Protein AF-A0AAD9E134-F1 (afdb_monomer_lite)

Foldseek 3Di:
DQQQPVVVCVVVVHGDPPDDPDDFDWDAQPFDCQAEVAADDPQLLVLLLPLLQCWDDLQDQQTASHSVNSQQFQADSVGRGGHPRYGYHLQNRLRRGDTQSVGPRRNVVDPVSVVSVVVSLVSLLSSCVVNVDDLVSAAQDSHPPQQHQQHWDPPDPPTDGNSVPSDHVVVVPDDDPVPDDPVVVVVVVVVVVVVVVLVVLLVQLLVQLPDPDPVSVLVSLQSLLVQLPDPPCRVLVVNLVSVCLLSLLVQLPPLVCVSSVLSSLSSLLSQLLDAPVSLVSNVVSPNLLSLLVQCPPPDLSSVLSSLSSLLSQLQNDPVSLQVSVVSVSLVSLVVQPDPPRDPVSLLSSLSSLLSNQDDVVPGRDPVSCLSCQVVLLVQCPDPDLSSVQSSLSSLLSQLQDAQVSLVVNVVVVCLLSLLVCLPDPVSVPRNNLSSLSNLLSQLLYDLVSVVSNVVSPNLLRLLVQCVDPDLSSVLSSLSSLLSQLLHAQVSLVSCVVSPVLLSLLVCLQPHDPSNVLSSLSNLLSNLVRHALVSLLVSVVSVVLLSLLVCCPDPPLVSNLSSLSSLVSNLVSCVVVVNLVVVVVVCVVSVSLVSLVVQCPPPDPVSNVSSVVVCVVRPDPVPPPPPPPDPDDPDDDDDDDDDDDDDSPD

pLDDT: mean 90.04, std 14.53, range [25.11, 98.81]

Radius of gyration: 37.26 Å; chains: 1; bounding box: 91×89×98 Å

Organism: NCBI:txid2609070

Structure (mmCIF, N/CA/C/O backbone):
data_AF-A0AAD9E134-F1
#
_entry.id   AF-A0AAD9E134-F1
#
loop_
_atom_site.group_PDB
_atom_site.id
_atom_site.type_symbol
_atom_site.label_atom_id
_atom_site.label_alt_id
_atom_site.label_comp_id
_atom_site.label_asym_id
_atom_site.label_entity_id
_atom_site.label_seq_id
_atom_site.pdbx_PDB_ins_code
_atom_site.Cartn_x
_atom_site.Cartn_y
_atom_site.Cartn_z
_atom_site.occupancy
_atom_site.B_iso_or_equiv
_atom_site.auth_seq_id
_atom_site.auth_comp_id
_atom_site.auth_asym_id
_atom_site.auth_atom_id
_atom_site.pdbx_PDB_model_num
ATOM 1 N N . VAL A 1 1 ? 4.587 44.823 -0.727 1.00 73.44 1 VAL A N 1
ATOM 2 C CA . VAL A 1 1 ? 4.222 45.444 0.569 1.00 73.44 1 VAL A CA 1
ATOM 3 C C . VAL A 1 1 ? 5.515 45.706 1.316 1.00 73.44 1 VAL A C 1
ATOM 5 O O . VAL A 1 1 ? 6.334 44.801 1.340 1.00 73.44 1 VAL A O 1
ATOM 8 N N . ILE A 1 2 ? 5.744 46.918 1.829 1.00 76.75 2 ILE A N 1
ATOM 9 C CA . ILE A 1 2 ? 7.037 47.284 2.447 1.00 76.75 2 ILE A CA 1
ATOM 10 C C . ILE A 1 2 ? 6.904 47.475 3.963 1.00 76.75 2 ILE A C 1
ATOM 12 O O . ILE A 1 2 ? 7.862 47.199 4.679 1.00 76.75 2 ILE A O 1
ATOM 16 N N . CYS A 1 3 ? 5.731 47.885 4.465 1.00 78.50 3 CYS A N 1
ATOM 17 C CA . CYS A 1 3 ? 5.504 48.158 5.890 1.00 78.50 3 CYS A CA 1
ATOM 18 C C . CYS A 1 3 ? 6.496 49.187 6.476 1.00 78.50 3 CYS A C 1
ATOM 20 O O . CYS A 1 3 ? 6.879 49.121 7.640 1.00 78.50 3 CYS A O 1
ATOM 22 N N . SER A 1 4 ? 6.916 50.156 5.659 1.00 74.00 4 SER A N 1
ATOM 23 C CA . SER A 1 4 ? 7.987 51.126 5.933 1.00 74.00 4 SER A CA 1
ATOM 24 C C . SER A 1 4 ? 7.569 52.307 6.815 1.00 74.00 4 SER A C 1
ATOM 26 O O . SER A 1 4 ? 8.417 53.071 7.275 1.00 74.00 4 SER A O 1
ATOM 28 N N . ARG A 1 5 ? 6.267 52.475 7.077 1.00 77.31 5 ARG A N 1
ATOM 29 C CA . ARG A 1 5 ? 5.702 53.619 7.815 1.00 77.31 5 ARG A CA 1
ATOM 30 C C . ARG A 1 5 ? 5.477 53.331 9.299 1.00 77.31 5 ARG A C 1
ATOM 32 O O . ARG A 1 5 ? 4.443 53.688 9.857 1.00 77.31 5 ARG A O 1
ATOM 39 N N . ALA A 1 6 ? 6.454 52.707 9.958 1.00 74.38 6 ALA A N 1
ATOM 40 C CA . ALA A 1 6 ? 6.346 52.302 11.363 1.00 74.38 6 ALA A CA 1
ATOM 41 C C . ALA A 1 6 ? 5.857 53.416 12.322 1.00 74.38 6 ALA A C 1
ATOM 43 O O . ALA A 1 6 ? 4.967 53.132 13.123 1.00 74.38 6 ALA A O 1
ATOM 44 N N . PRO A 1 7 ? 6.314 54.687 12.227 1.00 79.94 7 PRO A N 1
ATOM 45 C CA . PRO A 1 7 ? 5.791 55.758 13.081 1.00 79.94 7 PRO A CA 1
ATOM 46 C C . PRO A 1 7 ? 4.290 56.023 12.891 1.00 79.94 7 PRO A C 1
ATOM 48 O O . PRO A 1 7 ? 3.595 56.334 13.855 1.00 79.94 7 PRO A O 1
ATOM 51 N N . GLU A 1 8 ? 3.779 55.879 11.664 1.00 82.19 8 GLU A N 1
ATOM 52 C CA . GLU A 1 8 ? 2.359 56.064 11.343 1.00 82.19 8 GLU A CA 1
ATOM 53 C C . GLU A 1 8 ? 1.514 54.919 11.922 1.00 82.19 8 GLU A C 1
ATOM 55 O O . GLU A 1 8 ? 0.475 55.160 12.537 1.00 82.19 8 GLU A O 1
ATOM 60 N N . TYR A 1 9 ? 1.989 53.678 11.780 1.00 82.81 9 TYR A N 1
ATOM 61 C CA . TYR A 1 9 ? 1.345 52.485 12.336 1.00 82.81 9 TYR A CA 1
ATOM 62 C C . TYR A 1 9 ? 1.275 52.526 13.860 1.00 82.81 9 TYR A C 1
ATOM 64 O O . TYR A 1 9 ? 0.194 52.360 14.430 1.00 82.81 9 TYR A O 1
ATOM 72 N N . SER A 1 10 ? 2.392 52.854 14.513 1.00 80.69 10 SER A N 1
ATOM 73 C CA . SER A 1 10 ? 2.452 52.999 15.967 1.00 80.69 10 SER A CA 1
ATOM 74 C C . SER A 1 10 ? 1.553 54.126 16.473 1.00 80.69 10 SER A C 1
ATOM 76 O O . SER A 1 10 ? 0.843 53.934 17.456 1.00 80.69 10 SER A O 1
ATOM 78 N N . MET A 1 11 ? 1.515 55.277 15.789 1.00 86.81 11 MET A N 1
ATOM 79 C CA . MET A 1 11 ? 0.627 56.390 16.155 1.00 86.81 11 MET A CA 1
ATOM 80 C C . MET A 1 11 ? -0.854 56.003 16.067 1.00 86.81 11 MET A C 1
ATOM 82 O O . MET A 1 11 ? -1.671 56.476 16.853 1.00 86.81 11 MET A O 1
ATOM 86 N N . ARG A 1 12 ? -1.203 55.137 15.114 1.00 85.25 12 ARG A N 1
ATOM 87 C CA . ARG A 1 12 ? -2.574 54.667 14.882 1.00 85.25 12 ARG A CA 1
ATOM 88 C C . ARG A 1 12 ? -2.945 53.431 15.704 1.00 85.25 12 ARG A C 1
ATOM 90 O O . ARG A 1 12 ? -4.113 53.056 15.696 1.00 85.25 12 ARG A O 1
ATOM 97 N N . GLY A 1 13 ? -1.988 52.792 16.380 1.00 85.12 13 GLY A N 1
ATOM 98 C CA . GLY A 1 13 ? -2.208 51.542 17.112 1.00 85.12 13 GLY A CA 1
ATOM 99 C C . GLY A 1 13 ? -2.637 50.375 16.214 1.00 85.12 13 GLY A C 1
ATOM 100 O O . GLY A 1 13 ? -3.364 49.495 16.665 1.00 85.12 13 GLY A O 1
ATOM 101 N N . VAL A 1 14 ? -2.235 50.381 14.939 1.00 83.38 14 VAL A N 1
ATOM 102 C CA . VAL A 1 14 ? -2.585 49.335 13.963 1.00 83.38 14 VAL A CA 1
ATOM 103 C C . VAL A 1 14 ? -1.332 48.647 13.442 1.00 83.38 14 VAL A C 1
ATOM 105 O O . VAL A 1 14 ? -0.280 49.270 13.321 1.00 83.38 14 VAL A O 1
ATOM 108 N N . LEU A 1 15 ? -1.449 47.363 13.105 1.00 81.00 15 LEU A N 1
ATOM 109 C CA . LEU A 1 15 ? -0.411 46.650 12.363 1.00 81.00 15 LEU A CA 1
ATOM 110 C C . LEU A 1 15 ? -0.448 47.052 10.883 1.00 81.00 15 LEU A C 1
ATOM 112 O O . LEU A 1 15 ? -1.476 47.511 10.381 1.00 81.00 15 LEU A O 1
ATOM 116 N N . CYS A 1 16 ? 0.671 46.854 10.184 1.00 80.62 16 CYS A N 1
ATOM 117 C CA . CYS A 1 16 ? 0.715 46.983 8.730 1.00 80.62 16 CYS A CA 1
ATOM 118 C C . CYS A 1 16 ? -0.346 46.064 8.105 1.00 80.62 16 CYS A C 1
ATOM 120 O O . CYS A 1 16 ? -0.342 44.856 8.337 1.00 80.62 16 CYS A O 1
ATOM 122 N N . ASP A 1 17 ? -1.256 46.632 7.319 1.00 80.62 17 ASP A N 1
ATOM 123 C CA . ASP A 1 17 ? -2.444 45.946 6.796 1.00 80.62 17 ASP A CA 1
ATOM 124 C C . ASP A 1 17 ? -2.200 45.228 5.458 1.00 80.62 17 ASP A C 1
ATOM 126 O O . ASP A 1 17 ? -3.142 44.811 4.784 1.00 80.62 17 ASP A O 1
ATOM 130 N N . GLY A 1 18 ? -0.934 45.092 5.053 1.00 78.62 18 GLY A N 1
ATOM 131 C CA . GLY A 1 18 ? -0.566 44.417 3.814 1.00 78.62 18 GLY A CA 1
ATOM 132 C C . GLY A 1 18 ? -0.841 45.230 2.547 1.00 78.62 18 GLY A C 1
ATOM 133 O O . GLY A 1 18 ? -0.747 44.679 1.451 1.00 78.62 18 GLY A O 1
ATOM 134 N N . ARG A 1 19 ? -1.194 46.520 2.647 1.00 81.38 19 ARG A N 1
ATOM 135 C CA . ARG A 1 19 ? -1.441 47.357 1.463 1.00 81.38 19 ARG A CA 1
ATOM 136 C C . ARG A 1 19 ? -0.146 47.780 0.770 1.00 81.38 19 ARG A C 1
ATOM 138 O O . ARG A 1 19 ? 0.936 47.832 1.355 1.00 81.38 19 ARG A O 1
ATOM 145 N N . GLU A 1 20 ? -0.249 48.060 -0.525 1.00 81.38 20 GLU A N 1
ATOM 146 C CA . GLU A 1 20 ? 0.878 48.530 -1.326 1.00 81.38 20 GLU A CA 1
ATOM 147 C C . GLU A 1 20 ? 1.313 49.939 -0.883 1.00 81.38 20 GLU A C 1
ATOM 149 O O . GLU A 1 20 ? 0.517 50.874 -0.869 1.00 81.38 20 GLU A O 1
ATOM 154 N N . GLU A 1 21 ? 2.590 50.091 -0.520 1.00 83.81 21 GLU A N 1
ATOM 155 C CA . GLU A 1 21 ? 3.182 51.358 -0.054 1.00 83.81 21 GLU A CA 1
ATOM 156 C C . GLU A 1 21 ? 4.078 52.039 -1.102 1.00 83.81 21 GLU A C 1
ATOM 158 O O . GLU A 1 21 ? 4.693 53.068 -0.817 1.00 83.81 21 GLU A O 1
ATOM 163 N N . GLY A 1 22 ? 4.151 51.475 -2.309 1.00 84.06 22 GLY A N 1
ATOM 164 C CA . GLY A 1 22 ? 5.059 51.900 -3.371 1.00 84.06 22 GLY A CA 1
ATOM 165 C C . GLY A 1 22 ? 6.264 50.967 -3.553 1.00 84.06 22 GLY A C 1
ATOM 166 O O . GLY A 1 22 ? 6.302 49.876 -2.974 1.00 84.06 22 GLY A O 1
ATOM 167 N N . PRO A 1 23 ? 7.233 51.365 -4.401 1.00 86.81 23 PRO A N 1
ATOM 168 C CA . PRO A 1 23 ? 8.390 50.545 -4.747 1.00 86.81 23 PRO A CA 1
ATOM 169 C C . PRO A 1 23 ? 9.449 50.532 -3.638 1.00 86.81 23 PRO A C 1
ATOM 171 O O . PRO A 1 23 ? 9.528 51.447 -2.818 1.00 86.81 23 PRO A O 1
ATOM 174 N N . LEU A 1 24 ? 10.314 49.513 -3.656 1.00 87.75 24 LEU A N 1
ATOM 175 C CA . LEU A 1 24 ? 11.510 49.472 -2.812 1.00 87.75 24 LEU A CA 1
ATOM 176 C C . LEU A 1 24 ? 12.417 50.665 -3.129 1.00 87.75 24 LEU A C 1
ATOM 178 O O . LEU A 1 24 ? 12.706 50.949 -4.294 1.00 87.75 24 LEU A O 1
ATOM 182 N N . LEU A 1 25 ? 12.892 51.342 -2.088 1.00 88.94 25 LEU A N 1
ATOM 183 C CA . LEU A 1 25 ? 13.775 52.495 -2.215 1.00 88.94 25 LEU A CA 1
ATOM 184 C C . LEU A 1 25 ? 15.192 52.091 -1.827 1.00 88.94 25 LEU A C 1
ATOM 186 O O . LEU A 1 25 ? 15.410 51.566 -0.740 1.00 88.94 25 LEU A O 1
ATOM 190 N N . ARG A 1 26 ? 16.165 52.370 -2.694 1.00 90.25 26 ARG A N 1
ATOM 191 C CA . ARG A 1 26 ? 17.591 52.142 -2.429 1.00 90.25 26 ARG A CA 1
ATOM 192 C C . ARG A 1 26 ? 18.389 53.333 -2.926 1.00 90.25 26 ARG A C 1
ATOM 194 O O . ARG A 1 26 ? 18.083 53.895 -3.977 1.00 90.25 26 ARG A O 1
ATOM 201 N N . ASN A 1 27 ? 19.431 53.700 -2.197 1.00 92.38 27 ASN A N 1
ATOM 202 C CA . ASN A 1 27 ? 20.372 54.730 -2.627 1.00 92.38 27 ASN A CA 1
ATOM 203 C C . ASN A 1 27 ? 21.777 54.407 -2.095 1.00 92.38 27 ASN A C 1
ATOM 205 O O . ASN A 1 27 ? 22.290 55.126 -1.225 1.00 92.38 27 ASN A O 1
ATOM 209 N N . PRO A 1 28 ? 22.375 53.296 -2.573 1.00 92.94 28 PRO A N 1
ATOM 210 C CA . PRO A 1 28 ? 23.577 52.743 -1.973 1.00 92.94 28 PRO A CA 1
ATOM 211 C C . PRO A 1 28 ? 24.734 53.742 -1.997 1.00 92.94 28 PRO A C 1
ATOM 213 O O . PRO A 1 28 ? 24.970 54.422 -2.996 1.00 92.94 28 PRO A O 1
ATOM 216 N N . GLY A 1 29 ? 25.454 53.855 -0.884 1.00 90.62 29 GLY A N 1
ATOM 217 C CA . GLY A 1 29 ? 26.602 54.759 -0.759 1.00 90.62 29 GLY A CA 1
ATOM 218 C C . GLY A 1 29 ? 26.267 56.225 -0.454 1.00 90.62 29 GLY A C 1
ATOM 219 O O . GLY A 1 29 ? 27.183 56.982 -0.133 1.00 90.62 29 GLY A O 1
ATOM 220 N N . LYS A 1 30 ? 24.986 56.627 -0.468 1.00 93.06 30 LYS A N 1
ATOM 221 C CA . LYS A 1 30 ? 24.516 57.951 -0.000 1.00 93.06 30 LYS A CA 1
ATOM 222 C C . LYS A 1 30 ? 23.890 57.889 1.397 1.00 93.06 30 LYS A C 1
ATOM 224 O O . LYS A 1 30 ? 22.824 58.450 1.637 1.00 93.06 30 LYS A O 1
ATOM 229 N N . HIS A 1 31 ? 24.520 57.145 2.288 1.00 92.69 31 HIS A N 1
ATOM 230 C CA . HIS A 1 31 ? 24.103 56.980 3.675 1.00 92.69 31 HIS A CA 1
ATOM 231 C C . HIS A 1 31 ? 24.698 58.071 4.575 1.00 92.69 31 HIS A C 1
ATOM 233 O O . HIS A 1 31 ? 25.618 58.786 4.166 1.00 92.69 31 HIS A O 1
ATOM 239 N N . ASP A 1 32 ? 24.191 58.192 5.803 1.00 90.19 32 ASP A N 1
ATOM 240 C CA . ASP A 1 32 ? 24.795 59.067 6.807 1.00 90.19 32 ASP A CA 1
ATOM 241 C C . ASP A 1 32 ? 26.142 58.489 7.260 1.00 90.19 32 ASP A C 1
ATOM 243 O O . ASP A 1 32 ? 26.214 57.467 7.946 1.00 90.19 32 ASP A O 1
ATOM 247 N N . ARG A 1 33 ? 27.221 59.169 6.866 1.00 89.75 33 ARG A N 1
ATOM 248 C CA . ARG A 1 33 ? 28.595 58.764 7.181 1.00 89.75 33 ARG A CA 1
ATOM 249 C C . ARG A 1 33 ? 28.964 58.929 8.653 1.00 89.75 33 ARG A C 1
ATOM 251 O O . ARG A 1 33 ? 29.987 58.398 9.079 1.00 89.75 33 ARG A O 1
ATOM 258 N N . ASN A 1 34 ? 28.154 59.656 9.423 1.00 88.88 34 ASN A N 1
ATOM 259 C CA . ASN A 1 34 ? 28.314 59.724 10.872 1.00 88.88 34 ASN A CA 1
ATOM 260 C C . ASN A 1 34 ? 27.827 58.435 11.540 1.00 88.88 34 ASN A C 1
ATOM 262 O O . ASN A 1 34 ? 28.415 58.022 12.536 1.00 88.88 34 ASN A O 1
ATOM 266 N N . LEU A 1 35 ? 26.804 57.792 10.962 1.00 88.12 35 LEU A N 1
ATOM 267 C CA . LEU A 1 35 ? 26.252 56.527 11.441 1.00 88.12 35 LEU A CA 1
ATOM 268 C C . LEU A 1 35 ? 27.072 55.326 10.965 1.00 88.12 35 LEU A C 1
ATOM 270 O O . LEU A 1 35 ? 27.356 54.455 11.773 1.00 88.12 35 LEU A O 1
ATOM 274 N N . ALA A 1 36 ? 27.495 55.275 9.700 1.00 91.44 36 ALA A N 1
ATOM 275 C CA . ALA A 1 36 ? 28.358 54.205 9.188 1.00 91.44 36 ALA A CA 1
ATOM 276 C C . ALA A 1 36 ? 29.441 54.771 8.266 1.00 91.44 36 ALA A C 1
ATOM 278 O O . ALA A 1 36 ? 29.144 55.505 7.331 1.00 91.44 36 ALA A O 1
ATOM 279 N N . VAL A 1 37 ? 30.708 54.420 8.502 1.00 87.50 37 VAL A N 1
ATOM 280 C CA . VAL A 1 37 ? 31.839 54.969 7.726 1.00 87.50 37 VAL A CA 1
ATOM 281 C C . VAL A 1 37 ? 31.872 54.415 6.293 1.00 87.50 37 VAL A C 1
ATOM 283 O O . VAL A 1 37 ? 32.268 55.118 5.361 1.00 87.50 37 VAL A O 1
ATOM 286 N N . GLY A 1 38 ? 31.458 53.159 6.109 1.00 88.50 38 GLY A N 1
ATOM 287 C CA . GLY A 1 38 ? 31.450 52.459 4.827 1.00 88.50 38 GLY A CA 1
ATOM 288 C C . GLY A 1 38 ? 31.115 50.975 4.986 1.00 88.50 38 GLY A C 1
ATOM 289 O O . GLY A 1 38 ? 30.739 50.533 6.069 1.00 88.50 38 GLY A O 1
ATOM 290 N N . LEU A 1 39 ? 31.252 50.209 3.899 1.00 93.75 39 LEU A N 1
ATOM 291 C CA . LEU A 1 39 ? 31.044 48.758 3.921 1.00 93.75 39 LEU A CA 1
ATOM 292 C C . LEU A 1 39 ? 32.169 48.032 4.687 1.00 93.75 39 LEU A C 1
ATOM 294 O O . LEU A 1 39 ? 33.312 48.500 4.663 1.00 93.75 39 LEU A O 1
ATOM 298 N N . PRO A 1 40 ? 31.880 46.877 5.314 1.00 93.94 40 PRO A N 1
ATOM 299 C CA . PRO A 1 40 ? 32.891 46.065 5.988 1.00 93.94 40 PRO A CA 1
ATOM 300 C C . PRO A 1 40 ? 33.972 45.559 5.028 1.00 93.94 40 PRO A C 1
ATOM 302 O O . PRO A 1 40 ? 33.695 45.209 3.881 1.00 93.94 40 PRO A O 1
ATOM 305 N N . THR A 1 41 ? 35.210 45.481 5.514 1.00 95.19 41 THR A N 1
ATOM 306 C CA . THR A 1 41 ? 36.336 44.892 4.774 1.00 95.19 41 THR A CA 1
ATOM 307 C C . THR A 1 41 ? 36.603 43.452 5.212 1.00 95.19 41 THR A C 1
ATOM 309 O O . THR A 1 41 ? 36.196 43.040 6.298 1.00 95.19 41 THR A O 1
ATOM 312 N N . ALA A 1 42 ? 37.367 42.696 4.416 1.00 92.62 42 ALA A N 1
ATOM 313 C CA . ALA A 1 42 ? 37.829 41.362 4.811 1.00 92.62 42 ALA A CA 1
ATOM 314 C C . ALA A 1 42 ? 38.605 41.381 6.144 1.00 92.62 42 ALA A C 1
ATOM 316 O O . ALA A 1 42 ? 38.453 40.474 6.953 1.00 92.62 42 ALA A O 1
ATOM 317 N N . ALA A 1 43 ? 39.370 42.446 6.414 1.00 95.06 43 ALA A N 1
ATOM 318 C CA . ALA A 1 43 ? 40.071 42.616 7.686 1.00 95.06 43 ALA A CA 1
ATOM 319 C C . ALA A 1 43 ? 39.107 42.798 8.872 1.00 95.06 43 ALA A C 1
ATOM 321 O O . ALA A 1 43 ? 39.385 42.310 9.961 1.00 95.06 43 ALA A O 1
ATOM 322 N N . ASN A 1 44 ? 37.962 43.457 8.665 1.00 95.69 44 ASN A N 1
ATOM 323 C CA . ASN A 1 44 ? 36.934 43.596 9.701 1.00 95.69 44 ASN A CA 1
ATOM 324 C C . ASN A 1 44 ? 36.235 42.267 9.996 1.00 95.69 44 ASN A C 1
ATOM 326 O O . ASN A 1 44 ? 35.992 41.954 11.158 1.00 95.69 44 ASN A O 1
ATOM 330 N N . VAL A 1 45 ? 35.953 41.476 8.955 1.00 96.06 45 VAL A N 1
ATOM 331 C CA . VAL A 1 45 ? 35.408 40.119 9.111 1.00 96.06 45 VAL A CA 1
ATOM 332 C C . VAL A 1 45 ? 36.394 39.239 9.869 1.00 96.06 45 VAL A C 1
ATOM 334 O O . VAL A 1 45 ? 36.017 38.616 10.854 1.00 96.06 45 VAL A O 1
ATOM 337 N N . GLU A 1 46 ? 37.664 39.242 9.471 1.00 95.81 46 GLU A N 1
ATOM 338 C CA . GLU A 1 46 ? 38.692 38.437 10.129 1.00 95.81 46 GLU A CA 1
ATOM 339 C C . GLU A 1 46 ? 38.929 38.875 11.582 1.00 95.81 46 GLU A C 1
ATOM 341 O O . GLU A 1 46 ? 39.115 38.032 12.456 1.00 95.81 46 GLU A O 1
ATOM 346 N N . PHE A 1 47 ? 38.861 40.176 11.883 1.00 96.94 47 PHE A N 1
ATOM 347 C CA . PHE A 1 47 ? 38.902 40.658 13.263 1.00 96.94 47 PHE A CA 1
ATOM 348 C C . PHE A 1 47 ? 37.731 40.110 14.088 1.00 96.94 47 PHE A C 1
ATOM 350 O O . PHE A 1 47 ? 37.957 39.535 15.151 1.00 96.94 47 PHE A O 1
ATOM 357 N N . ALA A 1 48 ? 36.495 40.234 13.587 1.00 96.50 48 ALA A N 1
ATOM 358 C CA . ALA A 1 48 ? 35.312 39.717 14.272 1.00 96.50 48 ALA A CA 1
ATOM 359 C C . ALA A 1 48 ? 35.412 38.199 14.494 1.00 96.50 48 ALA A C 1
ATOM 361 O O . ALA A 1 48 ? 35.191 37.728 15.606 1.00 96.50 48 ALA A O 1
ATOM 362 N N . LEU A 1 49 ? 35.844 37.441 13.480 1.00 96.94 49 LEU A N 1
ATOM 363 C CA . LEU A 1 49 ? 36.065 35.996 13.580 1.00 96.94 49 LEU A CA 1
ATOM 364 C C . LEU A 1 49 ? 37.110 35.610 14.636 1.00 96.94 49 LEU A C 1
ATOM 366 O O . LEU A 1 49 ? 37.102 34.471 15.087 1.00 96.94 49 LEU A O 1
ATOM 370 N N . ASN A 1 50 ? 38.003 36.513 15.047 1.00 96.19 50 ASN A N 1
ATOM 371 C CA . ASN A 1 50 ? 39.020 36.247 16.069 1.00 96.19 50 ASN A CA 1
ATOM 372 C C . ASN A 1 50 ? 38.572 36.580 17.504 1.00 96.19 50 ASN A C 1
ATOM 374 O O . ASN A 1 50 ? 39.290 36.258 18.452 1.00 96.19 50 ASN A O 1
ATOM 378 N N . LEU A 1 51 ? 37.387 37.166 17.696 1.00 96.00 51 LEU A N 1
ATOM 379 C CA . LEU A 1 51 ? 36.806 37.372 19.025 1.00 96.00 51 LEU A CA 1
ATOM 380 C C . LEU A 1 51 ? 36.288 36.037 19.571 1.00 96.00 51 LEU A C 1
ATOM 382 O O . LEU A 1 51 ? 35.292 35.527 19.086 1.00 96.00 51 LEU A O 1
ATOM 386 N N . ALA A 1 52 ? 36.945 35.457 20.575 1.00 92.75 52 ALA A N 1
ATOM 387 C CA . ALA A 1 52 ? 36.606 34.111 21.056 1.00 92.75 52 ALA A CA 1
ATOM 388 C C . ALA A 1 52 ? 35.306 34.027 21.880 1.00 92.75 52 ALA A C 1
ATOM 390 O O . ALA A 1 52 ? 34.727 32.953 22.015 1.00 92.75 52 ALA A O 1
ATOM 391 N N . GLN A 1 53 ? 34.858 35.137 22.467 1.00 92.12 53 GLN A N 1
ATOM 392 C CA . GLN A 1 53 ? 33.647 35.169 23.286 1.00 92.12 53 GLN A CA 1
ATOM 393 C C . GLN A 1 53 ? 32.438 35.443 22.395 1.00 92.12 53 GLN A C 1
ATOM 395 O O . GLN A 1 53 ? 32.430 36.452 21.686 1.00 92.12 53 GLN A O 1
ATOM 400 N N . TYR A 1 54 ? 31.420 34.570 22.457 1.00 91.25 54 TYR A N 1
ATOM 401 C CA . TYR A 1 54 ? 30.150 34.797 21.755 1.00 91.25 54 TYR A CA 1
ATOM 402 C C . TYR A 1 54 ? 29.609 36.180 22.111 1.00 91.25 54 TYR A C 1
ATOM 404 O O . TYR A 1 54 ? 29.240 36.948 21.228 1.00 91.25 54 TYR A O 1
ATOM 412 N N . ASP A 1 55 ? 29.656 36.521 23.399 1.00 90.50 55 ASP A N 1
ATOM 413 C CA . ASP A 1 55 ? 29.253 37.818 23.911 1.00 90.50 55 ASP A CA 1
ATOM 414 C C . ASP A 1 55 ? 29.854 38.084 25.306 1.00 90.50 55 ASP A C 1
ATOM 416 O O . ASP A 1 55 ? 30.516 37.210 25.872 1.00 90.50 55 ASP A O 1
ATOM 420 N N . THR A 1 56 ? 29.677 39.291 25.850 1.00 86.62 56 THR A N 1
ATOM 421 C CA . THR A 1 56 ? 30.286 39.720 27.119 1.00 86.62 56 THR A CA 1
ATOM 422 C C . THR A 1 56 ? 29.375 40.637 27.946 1.00 86.62 56 THR A C 1
ATOM 424 O O . THR A 1 56 ? 28.516 41.347 27.427 1.00 86.62 56 THR A O 1
ATOM 427 N N . GLY A 1 57 ? 29.611 40.676 29.263 1.00 80.50 57 GLY A N 1
ATOM 428 C CA . GLY A 1 57 ? 28.961 41.626 30.174 1.00 80.50 57 GLY A CA 1
ATOM 429 C C . GLY A 1 57 ? 27.439 41.473 30.237 1.00 80.50 57 GLY A C 1
ATOM 430 O O . GLY A 1 57 ? 26.928 40.359 30.321 1.00 80.50 57 GLY A O 1
ATOM 431 N N . ASP A 1 58 ? 26.730 42.604 30.196 1.00 74.62 58 ASP A N 1
ATOM 432 C CA . ASP A 1 58 ? 25.262 42.670 30.251 1.00 74.62 58 ASP A CA 1
ATOM 433 C C . ASP A 1 58 ? 24.583 42.331 28.909 1.00 74.62 58 ASP A C 1
ATOM 435 O O . ASP A 1 58 ? 23.363 42.441 28.799 1.00 74.62 58 ASP A O 1
ATOM 439 N N . MET A 1 59 ? 25.348 41.876 27.903 1.00 78.44 59 MET A N 1
ATOM 440 C CA . MET A 1 59 ? 24.841 41.398 26.607 1.00 78.44 59 MET A CA 1
ATOM 441 C C . MET A 1 59 ? 24.060 42.467 25.824 1.00 78.44 59 MET A C 1
ATOM 443 O O . MET A 1 59 ? 23.207 42.154 24.986 1.00 78.44 59 MET A O 1
ATOM 447 N N . ASP A 1 60 ? 24.350 43.741 26.076 1.00 83.75 60 ASP A N 1
ATOM 448 C CA . ASP A 1 60 ? 23.743 44.882 25.402 1.00 83.75 60 ASP A CA 1
ATOM 449 C C . ASP A 1 60 ? 24.669 45.472 24.324 1.00 83.75 60 ASP A C 1
ATOM 451 O O . ASP A 1 60 ? 25.763 44.974 24.053 1.00 83.75 60 ASP A O 1
ATOM 455 N N . ILE A 1 61 ? 24.228 46.557 23.687 1.00 85.19 61 ILE A N 1
ATOM 456 C CA . ILE A 1 61 ? 24.981 47.207 22.605 1.00 85.19 61 ILE A CA 1
ATOM 457 C C . ILE A 1 61 ? 26.332 47.800 23.054 1.00 85.19 61 ILE A C 1
ATOM 459 O O . ILE A 1 61 ? 27.145 48.187 22.215 1.00 85.19 61 ILE A O 1
ATOM 463 N N . THR A 1 62 ? 26.593 47.885 24.362 1.00 87.12 62 THR A N 1
ATOM 464 C CA . THR A 1 62 ? 27.840 48.403 24.944 1.00 87.12 62 THR A CA 1
ATOM 465 C C . THR A 1 62 ? 28.862 47.305 25.258 1.00 87.12 62 THR A C 1
ATOM 467 O O . THR A 1 62 ? 29.986 47.617 25.659 1.00 87.12 62 THR A O 1
ATOM 470 N N . ALA A 1 63 ? 28.516 46.033 25.027 1.00 89.31 63 ALA A N 1
ATOM 471 C CA . ALA A 1 63 ? 29.392 44.890 25.257 1.00 89.31 63 ALA A CA 1
ATOM 472 C C . ALA A 1 63 ? 30.720 45.003 24.479 1.00 89.31 63 ALA A C 1
ATOM 474 O O . ALA A 1 63 ? 30.744 45.160 23.253 1.00 89.31 63 ALA A O 1
ATOM 475 N N . ASN A 1 64 ? 31.836 44.899 25.207 1.00 93.00 64 ASN A N 1
ATOM 476 C CA . ASN A 1 64 ? 33.197 44.976 24.670 1.00 93.00 64 ASN A CA 1
ATOM 477 C C . ASN A 1 64 ? 33.765 43.581 24.412 1.00 93.00 64 ASN A C 1
ATOM 479 O O . ASN A 1 64 ? 33.593 42.679 25.224 1.00 93.00 64 ASN A O 1
ATOM 483 N N . MET A 1 65 ? 34.533 43.418 23.339 1.00 94.00 65 MET A N 1
ATOM 484 C CA . MET A 1 65 ? 35.144 42.148 22.935 1.00 94.00 65 MET A CA 1
ATOM 485 C C . MET A 1 65 ? 34.113 41.029 22.715 1.00 94.00 65 MET A C 1
ATOM 487 O O . MET A 1 65 ? 34.416 39.853 22.901 1.00 94.00 65 MET A O 1
ATOM 491 N N . SER A 1 66 ? 32.898 41.411 22.315 1.00 93.69 66 SER A N 1
ATOM 492 C CA . SER A 1 66 ? 31.780 40.517 22.019 1.00 93.69 66 SER A CA 1
ATOM 493 C C . SER A 1 66 ? 31.705 40.249 20.517 1.00 93.69 66 SER A C 1
ATOM 495 O O . SER A 1 66 ? 31.613 41.190 19.718 1.00 93.69 66 SER A O 1
ATOM 497 N N . PHE A 1 67 ? 31.755 38.973 20.121 1.00 95.38 67 PHE A N 1
ATOM 498 C CA . PHE A 1 67 ? 31.589 38.572 18.725 1.00 95.38 67 PHE A CA 1
ATOM 499 C C . PHE A 1 67 ? 30.199 38.940 18.202 1.00 95.38 67 PHE A C 1
ATOM 501 O O . PHE A 1 67 ? 30.114 39.608 17.171 1.00 95.38 67 PHE A O 1
ATOM 508 N N . ARG A 1 68 ? 29.131 38.586 18.933 1.00 92.94 68 ARG A N 1
ATOM 509 C CA . ARG A 1 68 ? 27.739 38.920 18.599 1.00 92.94 68 ARG A CA 1
ATOM 510 C C . ARG A 1 68 ? 27.588 40.420 18.386 1.00 92.94 68 ARG A C 1
ATOM 512 O O . ARG A 1 68 ? 27.173 40.846 17.314 1.00 92.94 68 ARG A O 1
ATOM 519 N N . ASN A 1 69 ? 28.010 41.218 19.368 1.00 92.56 69 ASN A N 1
ATOM 520 C CA . ASN A 1 69 ? 27.841 42.668 19.337 1.00 92.56 69 ASN A CA 1
ATOM 521 C C . ASN A 1 69 ? 28.632 43.309 18.181 1.00 92.56 69 ASN A C 1
ATOM 523 O O . ASN A 1 69 ? 28.150 44.221 17.505 1.00 92.56 69 ASN A O 1
ATOM 527 N N . THR A 1 70 ? 29.839 42.802 17.907 1.00 95.25 70 THR A N 1
ATOM 528 C CA . THR A 1 70 ? 30.673 43.270 16.789 1.00 95.25 70 THR A CA 1
ATOM 529 C C . THR A 1 70 ? 30.076 42.871 15.439 1.00 95.25 70 THR A C 1
ATOM 531 O O . THR A 1 70 ? 29.998 43.714 14.548 1.00 95.25 70 THR A O 1
ATOM 534 N N . LEU A 1 71 ? 29.610 41.626 15.279 1.00 96.06 71 LEU A N 1
ATOM 535 C CA . LEU A 1 71 ? 28.992 41.137 14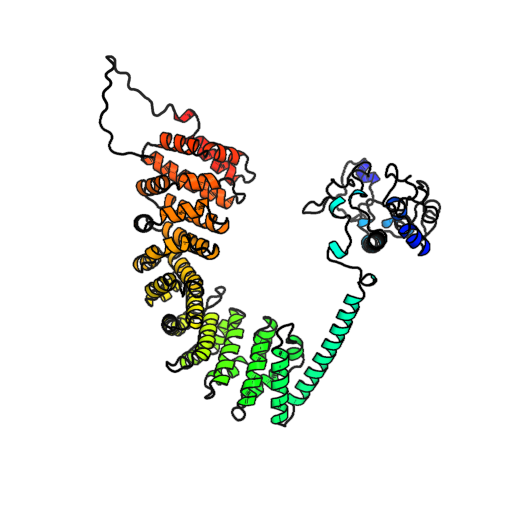.044 1.00 96.06 71 LEU A CA 1
ATOM 536 C C . LEU A 1 71 ? 27.678 41.864 13.741 1.00 96.06 71 LEU A C 1
ATOM 538 O O . LEU A 1 71 ? 27.503 42.310 12.609 1.00 96.06 71 LEU A O 1
ATOM 542 N N . GLU A 1 72 ? 26.802 42.033 14.741 1.00 93.00 72 GLU A N 1
ATOM 543 C CA . GLU A 1 72 ? 25.532 42.773 14.641 1.00 93.00 72 GLU A CA 1
ATOM 544 C C . GLU A 1 72 ? 25.748 44.220 14.180 1.00 93.00 72 GLU A C 1
ATOM 546 O O . GLU A 1 72 ? 24.916 44.777 13.456 1.00 93.00 72 GLU A O 1
ATOM 551 N N . GLY A 1 73 ? 26.909 44.784 14.524 1.00 93.81 73 GLY A N 1
ATOM 552 C CA . GLY A 1 73 ? 27.379 46.081 14.061 1.00 93.81 73 GLY A CA 1
ATOM 553 C C . GLY A 1 73 ? 27.436 47.158 15.137 1.00 93.81 73 GLY A C 1
ATOM 554 O O . GLY A 1 73 ? 27.629 48.317 14.787 1.00 93.81 73 GLY A O 1
ATOM 555 N N . PHE A 1 74 ? 27.285 46.809 16.414 1.00 92.56 74 PHE A N 1
ATOM 556 C CA . PHE A 1 74 ? 27.383 47.749 17.536 1.00 92.56 74 PHE A CA 1
ATOM 557 C C . PHE A 1 74 ? 28.776 47.755 18.186 1.00 92.56 74 PHE A C 1
ATOM 559 O O . PHE A 1 74 ? 29.138 48.716 18.854 1.00 92.56 74 PHE A O 1
ATOM 566 N N . GLY A 1 75 ? 29.585 46.716 17.972 1.00 92.69 75 GLY A N 1
ATOM 567 C CA . GLY A 1 75 ? 31.011 46.708 18.306 1.00 92.69 75 GLY A CA 1
ATOM 568 C C . GLY A 1 75 ? 31.875 47.247 17.164 1.00 92.69 75 GLY A C 1
ATOM 569 O O . GLY A 1 75 ? 31.616 46.980 15.989 1.00 92.69 75 GLY A O 1
ATOM 570 N N . ASP A 1 76 ? 32.930 47.989 17.493 1.00 91.75 76 ASP A N 1
ATOM 571 C CA . ASP A 1 76 ? 33.919 48.455 16.522 1.00 91.75 76 ASP A CA 1
ATOM 572 C C . ASP A 1 76 ? 34.761 47.264 16.008 1.00 91.75 76 ASP A C 1
ATOM 574 O O . ASP A 1 76 ? 35.478 46.636 16.790 1.00 91.75 76 ASP A O 1
ATOM 578 N N . PRO A 1 77 ? 34.748 46.944 14.699 1.00 91.00 77 PRO A N 1
ATOM 579 C CA . PRO A 1 77 ? 35.418 45.759 14.158 1.00 91.00 77 PRO A CA 1
ATOM 580 C C . PRO A 1 77 ? 36.929 45.951 13.924 1.00 91.00 77 PRO A C 1
ATOM 582 O O . PRO A 1 77 ? 37.520 45.288 13.069 1.00 91.00 77 PRO A O 1
ATOM 585 N N . GLN A 1 78 ? 37.551 46.904 14.617 1.00 91.94 78 GLN A N 1
ATOM 586 C CA . GLN A 1 78 ? 39.002 47.088 14.705 1.00 91.94 78 GLN A CA 1
ATOM 587 C C . GLN A 1 78 ? 39.491 47.049 16.156 1.00 91.94 78 GLN A C 1
ATOM 589 O O . GLN A 1 78 ? 40.637 46.677 16.403 1.00 91.94 78 GLN A O 1
ATOM 594 N N . THR A 1 79 ? 38.646 47.450 17.110 1.00 92.50 79 THR A N 1
ATOM 595 C CA . THR A 1 79 ? 39.011 47.525 18.537 1.00 92.50 79 THR A CA 1
ATOM 596 C C . THR A 1 79 ? 38.216 46.575 19.429 1.00 92.50 79 THR A C 1
ATOM 598 O O . THR A 1 79 ? 38.652 46.288 20.539 1.00 92.50 79 THR A O 1
ATOM 601 N N . GLY A 1 80 ? 37.067 46.080 18.963 1.00 89.81 80 GLY A N 1
ATOM 602 C CA . GLY A 1 80 ? 36.129 45.257 19.724 1.00 89.81 80 GLY A CA 1
ATOM 603 C C . GLY A 1 80 ? 35.305 46.039 20.749 1.00 89.81 80 GLY A C 1
ATOM 604 O O . GLY A 1 80 ? 34.534 45.430 21.482 1.00 89.81 80 GLY A O 1
ATOM 605 N N . LEU A 1 81 ? 35.453 47.363 20.841 1.00 91.88 81 LEU A N 1
ATOM 606 C CA . LEU A 1 81 ? 34.730 48.172 21.824 1.00 91.88 81 LEU A CA 1
ATOM 607 C C . LEU A 1 81 ? 33.289 48.447 21.371 1.00 91.88 81 LEU A C 1
ATOM 609 O O . LEU A 1 81 ? 33.064 48.822 20.219 1.00 91.88 81 LEU A O 1
ATOM 613 N N . GLY A 1 82 ? 32.325 48.292 22.278 1.00 87.12 82 GLY A N 1
ATOM 614 C CA . GLY A 1 82 ? 30.918 48.612 22.047 1.00 87.12 82 GLY A CA 1
ATOM 615 C C . GLY A 1 82 ? 30.705 50.113 21.828 1.00 87.12 82 GLY A C 1
ATOM 616 O O . GLY A 1 82 ? 31.296 50.954 22.507 1.00 87.12 82 GLY A O 1
ATOM 617 N N . SER A 1 83 ? 29.857 50.466 20.867 1.00 77.94 83 SER A N 1
ATOM 618 C CA . SER A 1 83 ? 29.576 51.842 20.468 1.00 77.94 83 SER A CA 1
ATOM 619 C C . SER A 1 83 ? 28.127 51.994 20.013 1.00 77.94 83 SER A C 1
ATOM 621 O O . SER A 1 83 ? 27.718 51.492 18.972 1.00 77.94 83 SER A O 1
ATOM 623 N N . ALA A 1 84 ? 27.351 52.793 20.745 1.00 70.44 84 ALA A N 1
ATOM 624 C CA . ALA A 1 84 ? 25.995 53.161 20.330 1.00 70.44 84 ALA A CA 1
ATOM 625 C C . ALA A 1 84 ? 25.968 54.249 19.234 1.00 70.44 84 ALA A C 1
ATOM 627 O O . ALA A 1 84 ? 24.914 54.541 18.675 1.00 70.44 84 ALA A O 1
ATOM 628 N N . ALA A 1 85 ? 27.108 54.890 18.950 1.00 79.19 85 ALA A N 1
ATOM 629 C CA . ALA A 1 85 ? 27.176 56.064 18.077 1.00 79.19 85 ALA A CA 1
ATOM 630 C C . ALA A 1 85 ? 27.532 55.733 16.620 1.00 79.19 85 ALA A C 1
ATOM 632 O O . ALA A 1 85 ? 27.261 56.542 15.734 1.00 79.19 85 ALA A O 1
ATOM 633 N N . LYS A 1 86 ? 28.164 54.581 16.368 1.00 85.88 86 LYS A N 1
ATOM 634 C CA . LYS A 1 86 ? 28.606 54.160 15.033 1.00 85.88 86 LYS A CA 1
ATOM 635 C C . LYS A 1 86 ? 28.251 52.703 14.788 1.00 85.88 86 LYS A C 1
ATOM 637 O O . LYS A 1 86 ? 28.457 51.871 15.659 1.00 85.88 86 LYS A O 1
ATOM 642 N N . LEU A 1 87 ? 27.790 52.424 13.576 1.00 91.44 87 LEU A N 1
ATOM 643 C CA . LEU A 1 87 ? 27.359 51.120 13.105 1.00 91.44 87 LEU A CA 1
ATOM 644 C C . LEU A 1 87 ? 28.394 50.532 12.136 1.00 91.44 87 LEU A C 1
ATOM 646 O O . LEU A 1 87 ? 28.777 51.163 11.146 1.00 91.44 87 LEU A O 1
ATOM 650 N N . GLY A 1 88 ? 28.850 49.320 12.441 1.00 92.81 88 GLY A N 1
ATOM 651 C CA . GLY A 1 88 ? 29.791 48.518 11.659 1.00 92.81 88 GLY A CA 1
ATOM 652 C C . GLY A 1 88 ? 29.146 47.260 11.071 1.00 92.81 88 GLY A C 1
ATOM 653 O O . GLY A 1 88 ? 27.932 47.088 11.136 1.00 92.81 88 GLY A O 1
ATOM 654 N N . MET A 1 89 ? 29.967 46.377 10.493 1.00 94.81 89 MET A N 1
ATOM 655 C CA . MET A 1 89 ? 29.605 45.001 10.107 1.00 94.81 89 MET A CA 1
ATOM 656 C C . MET A 1 89 ? 28.209 44.865 9.460 1.00 94.81 89 MET A C 1
ATOM 658 O O . MET A 1 89 ? 27.959 45.476 8.419 1.00 94.81 89 MET A O 1
ATOM 662 N N . HIS A 1 90 ? 27.305 44.074 10.048 1.00 95.69 90 HIS A N 1
ATOM 663 C CA . HIS A 1 90 ? 25.947 43.854 9.550 1.00 95.69 90 HIS A CA 1
ATOM 664 C C . HIS A 1 90 ? 25.142 45.160 9.433 1.00 95.69 90 HIS A C 1
ATOM 666 O O . HIS A 1 90 ? 24.584 45.443 8.368 1.00 95.69 90 HIS A O 1
ATOM 672 N N . ALA A 1 91 ? 25.126 45.987 10.484 1.00 94.19 91 ALA A N 1
ATOM 673 C CA . ALA A 1 91 ? 24.365 47.235 10.511 1.00 94.19 91 ALA A CA 1
ATOM 674 C C . ALA A 1 91 ? 24.862 48.266 9.478 1.00 94.19 91 ALA A C 1
ATOM 676 O O . ALA A 1 91 ? 24.060 48.998 8.891 1.00 94.19 91 ALA A O 1
ATOM 677 N N . ALA A 1 92 ? 26.165 48.293 9.187 1.00 94.56 92 ALA A N 1
ATOM 678 C CA . ALA A 1 92 ? 26.734 49.188 8.182 1.00 94.56 92 ALA A CA 1
ATOM 679 C C . ALA A 1 92 ? 26.181 48.922 6.774 1.00 94.56 92 ALA A C 1
ATOM 681 O O . ALA A 1 92 ? 26.005 49.869 6.011 1.00 94.56 92 ALA A O 1
ATOM 682 N N . VAL A 1 93 ? 25.858 47.671 6.426 1.00 94.88 93 VAL A N 1
ATOM 683 C CA . VAL A 1 93 ? 25.264 47.336 5.119 1.00 94.88 93 VAL A CA 1
ATOM 684 C C . VAL A 1 93 ? 23.823 47.842 5.025 1.00 94.88 93 VAL A C 1
ATOM 686 O O . VAL A 1 93 ? 23.458 48.449 4.016 1.00 94.88 93 VAL A O 1
ATOM 689 N N . HIS A 1 94 ? 23.028 47.685 6.089 1.00 94.75 94 HIS A N 1
ATOM 690 C CA . HIS A 1 94 ? 21.674 48.251 6.168 1.00 94.75 94 HIS A CA 1
ATOM 691 C C . HIS A 1 94 ? 21.679 49.767 5.963 1.00 94.75 94 HIS A C 1
ATOM 693 O O . HIS A 1 94 ? 20.925 50.298 5.142 1.00 94.75 94 HIS A O 1
ATOM 699 N N . VAL A 1 95 ? 22.584 50.461 6.659 1.00 93.62 95 VAL A N 1
ATOM 700 C CA . VAL A 1 95 ? 22.771 51.908 6.522 1.00 93.62 95 VAL A CA 1
ATOM 701 C C . VAL A 1 95 ? 23.259 52.254 5.116 1.00 93.62 95 VAL A C 1
ATOM 703 O O . VAL A 1 95 ? 22.682 53.129 4.473 1.00 93.62 95 VAL A O 1
ATOM 706 N N . PHE A 1 96 ? 24.263 51.535 4.600 1.00 95.12 96 PHE A N 1
ATOM 707 C CA . PHE A 1 96 ? 24.882 51.788 3.299 1.00 95.12 96 PHE A CA 1
ATOM 708 C C . PHE A 1 96 ? 23.883 51.757 2.150 1.00 95.12 96 PHE A C 1
ATOM 710 O O . PHE A 1 96 ? 23.942 52.632 1.283 1.00 95.12 96 PHE A O 1
ATOM 717 N N . MET A 1 97 ? 22.994 50.759 2.142 1.00 93.00 97 MET A N 1
ATOM 718 C CA . MET A 1 97 ? 21.984 50.576 1.101 1.00 93.00 97 MET A CA 1
ATOM 719 C C . MET A 1 97 ? 20.986 51.737 1.047 1.00 93.00 97 MET A C 1
ATOM 721 O O . MET A 1 97 ? 20.510 52.068 -0.046 1.00 93.00 97 MET A O 1
ATOM 725 N N . ASN A 1 98 ? 20.748 52.391 2.194 1.00 89.56 98 ASN A N 1
ATOM 726 C CA . ASN A 1 98 ? 19.803 53.490 2.378 1.00 89.56 98 ASN A CA 1
ATOM 727 C C . ASN A 1 98 ? 18.357 53.089 1.982 1.00 89.56 98 ASN A C 1
ATOM 729 O O . ASN A 1 98 ? 18.111 52.022 1.420 1.00 89.56 98 ASN A O 1
ATOM 733 N N . GLY A 1 99 ? 17.360 53.919 2.290 1.00 87.94 99 GLY A N 1
ATOM 734 C CA . GLY A 1 99 ? 15.962 53.635 1.949 1.00 87.94 99 GLY A CA 1
ATOM 735 C C . GLY A 1 99 ? 15.417 52.398 2.674 1.00 87.94 99 GLY A C 1
ATOM 736 O O . GLY A 1 99 ? 15.624 52.256 3.876 1.00 87.94 99 GLY A O 1
ATOM 737 N N . SER A 1 100 ? 14.723 51.499 1.974 1.00 88.94 100 SER A N 1
ATOM 738 C CA . SER A 1 100 ? 13.997 50.364 2.568 1.00 88.94 100 SER A CA 1
ATOM 739 C C . SER A 1 100 ? 14.885 49.448 3.423 1.00 88.94 100 SER A C 1
ATOM 741 O O . SER A 1 100 ? 14.456 49.028 4.493 1.00 88.94 100 SER A O 1
ATOM 743 N N . MET A 1 101 ? 16.142 49.217 3.020 1.00 90.38 101 MET A N 1
ATOM 744 C CA . MET A 1 101 ? 17.102 48.395 3.777 1.00 90.38 101 MET A CA 1
ATOM 745 C C . MET A 1 101 ? 17.571 49.025 5.097 1.00 90.38 101 MET A C 1
ATOM 747 O O . MET A 1 101 ? 18.056 48.297 5.957 1.00 90.38 101 MET A O 1
ATOM 751 N N . SER A 1 102 ? 17.414 50.340 5.284 1.00 88.81 102 SER A N 1
ATOM 752 C CA . SER A 1 102 ? 17.790 51.036 6.528 1.00 88.81 102 SER A CA 1
ATOM 753 C C . SER A 1 102 ? 16.702 51.010 7.610 1.00 88.81 102 SER A C 1
ATOM 755 O O . SER A 1 102 ? 16.967 51.361 8.757 1.00 88.81 102 SER A O 1
ATOM 757 N N . SER A 1 103 ? 15.480 50.586 7.270 1.00 85.12 103 SER A N 1
ATOM 758 C CA . SER A 1 103 ? 14.372 50.453 8.221 1.00 85.12 103 SER A CA 1
ATOM 759 C C . SER A 1 103 ? 14.341 49.045 8.810 1.00 85.12 103 SER A C 1
ATOM 761 O O . SER A 1 103 ? 14.259 48.077 8.065 1.00 85.12 103 SER A O 1
ATOM 763 N N . VAL A 1 104 ? 14.321 48.922 10.140 1.00 81.62 104 VAL A N 1
ATOM 764 C CA . VAL A 1 104 ? 14.235 47.619 10.831 1.00 81.62 104 VAL A CA 1
ATOM 765 C C . VAL A 1 104 ? 12.957 46.859 10.457 1.00 81.62 104 VAL A C 1
ATOM 767 O O . VAL A 1 104 ? 12.990 45.651 10.267 1.00 81.62 104 VAL A O 1
ATOM 770 N N . GLN A 1 105 ? 11.829 47.561 10.320 1.00 77.62 105 GLN A N 1
ATOM 771 C CA . GLN A 1 105 ? 10.530 46.950 10.019 1.00 77.62 105 GLN A CA 1
ATOM 772 C C . GLN A 1 105 ? 10.361 46.610 8.531 1.00 77.62 105 GLN A C 1
ATOM 774 O O . GLN A 1 105 ? 9.581 45.724 8.191 1.00 77.62 105 GLN A O 1
ATOM 779 N N . GLY A 1 106 ? 11.061 47.329 7.647 1.00 81.06 106 GLY A N 1
ATOM 780 C CA . GLY A 1 106 ? 10.920 47.192 6.196 1.00 81.06 106 GLY A CA 1
ATOM 781 C C . GLY A 1 106 ? 12.041 46.421 5.499 1.00 81.06 106 GLY A C 1
ATOM 782 O O . GLY A 1 106 ? 11.841 45.983 4.367 1.00 81.06 106 GLY A O 1
ATOM 783 N N . SER A 1 107 ? 13.201 46.241 6.138 1.00 89.31 107 SER A N 1
ATOM 784 C CA . SER A 1 107 ? 14.393 45.662 5.506 1.00 89.31 107 SER A CA 1
ATOM 785 C C . SER A 1 107 ? 14.169 44.229 5.028 1.00 89.31 107 SER A C 1
ATOM 787 O O . SER A 1 107 ? 14.564 43.910 3.913 1.00 89.31 107 SER A O 1
ATOM 789 N N . ALA A 1 108 ? 13.454 43.404 5.799 1.00 88.00 108 ALA A N 1
ATOM 790 C CA . ALA A 1 108 ? 13.133 42.020 5.439 1.00 88.00 108 ALA A CA 1
ATOM 791 C C . ALA A 1 108 ? 12.310 41.884 4.141 1.00 88.00 108 ALA A C 1
ATOM 793 O O . ALA A 1 108 ? 12.308 40.823 3.520 1.00 88.00 108 ALA A O 1
ATOM 794 N N . ASN A 1 109 ? 11.639 42.955 3.701 1.00 87.12 109 ASN A N 1
ATOM 795 C CA . ASN A 1 109 ? 10.868 42.979 2.454 1.00 87.12 109 ASN A CA 1
ATOM 796 C C . ASN A 1 109 ? 11.722 43.325 1.220 1.00 87.12 109 ASN A C 1
ATOM 798 O O . ASN A 1 109 ? 11.220 43.310 0.094 1.00 87.12 109 ASN A O 1
ATOM 802 N N . ASP A 1 110 ? 13.000 43.654 1.404 1.00 90.19 110 ASP A N 1
ATOM 803 C CA . ASP A 1 110 ? 13.950 43.878 0.322 1.00 90.19 110 ASP A CA 1
ATOM 804 C C . ASP A 1 110 ? 14.678 42.556 -0.021 1.00 90.19 110 ASP A C 1
ATOM 806 O O . ASP A 1 110 ? 15.318 41.980 0.853 1.00 90.19 110 ASP A O 1
ATOM 810 N N . PRO A 1 111 ? 14.668 42.061 -1.278 1.00 91.06 111 PRO A N 1
ATOM 811 C CA . PRO A 1 111 ? 15.333 40.801 -1.639 1.00 91.06 111 PRO A CA 1
ATOM 812 C C . PRO A 1 111 ? 16.835 40.725 -1.317 1.00 91.06 111 PRO A C 1
ATOM 814 O O . PRO A 1 111 ? 17.377 39.629 -1.185 1.00 91.06 111 PRO A O 1
ATOM 817 N N . ILE A 1 112 ? 17.525 41.867 -1.186 1.00 91.31 112 ILE A N 1
ATOM 818 C CA . ILE A 1 112 ? 18.940 41.905 -0.781 1.00 91.31 112 ILE A CA 1
ATOM 819 C C . ILE A 1 112 ? 19.109 41.463 0.675 1.00 91.31 112 ILE A C 1
ATOM 821 O O . ILE A 1 112 ? 20.170 40.948 1.017 1.00 91.31 112 ILE A O 1
ATOM 825 N N . PHE A 1 113 ? 18.077 41.597 1.510 1.00 92.88 113 PHE A N 1
ATOM 826 C CA . PHE A 1 113 ? 18.087 41.147 2.898 1.00 92.88 113 PHE A CA 1
ATOM 827 C C . PHE A 1 113 ? 18.497 39.679 3.018 1.00 92.88 113 PHE A C 1
ATOM 829 O O . PHE A 1 113 ? 19.404 39.364 3.778 1.00 92.88 113 PHE A O 1
ATOM 836 N N . ILE A 1 114 ? 17.903 38.795 2.210 1.00 92.06 114 ILE A N 1
ATOM 837 C CA . ILE A 1 114 ? 18.201 37.355 2.247 1.00 92.06 114 ILE A CA 1
ATOM 838 C C . ILE A 1 114 ? 19.667 37.098 1.8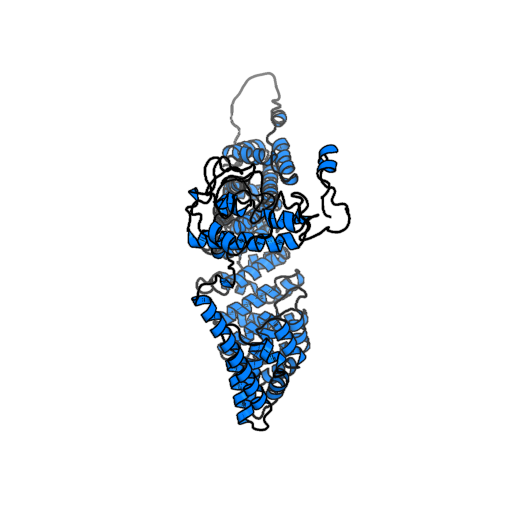86 1.00 92.06 114 ILE A C 1
ATOM 840 O O . ILE A 1 114 ? 20.349 36.347 2.576 1.00 92.06 114 ILE A O 1
ATOM 844 N N . LEU A 1 115 ? 20.172 37.753 0.835 1.00 91.88 115 LEU A N 1
ATOM 845 C CA . LEU A 1 115 ? 21.568 37.605 0.419 1.00 91.88 115 LEU A CA 1
ATOM 846 C C . LEU A 1 115 ? 22.530 38.116 1.496 1.00 91.88 115 LEU A C 1
ATOM 848 O O . LEU A 1 115 ? 23.501 37.440 1.818 1.00 91.88 115 LEU A O 1
ATOM 852 N N . HIS A 1 116 ? 22.251 39.286 2.072 1.00 94.81 116 HIS A N 1
ATOM 853 C CA . HIS A 1 116 ? 23.052 39.870 3.148 1.00 94.81 116 HIS A CA 1
ATOM 854 C C . HIS A 1 116 ? 23.078 38.969 4.387 1.00 94.81 116 HIS A C 1
ATOM 856 O O . HIS A 1 116 ? 24.152 38.642 4.887 1.00 94.81 116 HIS A O 1
ATOM 862 N N . HIS A 1 117 ? 21.916 38.493 4.839 1.00 95.00 117 HIS A N 1
ATOM 863 C CA . HIS A 1 117 ? 21.822 37.626 6.011 1.00 95.00 117 HIS A CA 1
ATOM 864 C C . HIS A 1 117 ? 22.416 36.231 5.781 1.00 95.00 117 HIS A C 1
ATOM 866 O O . HIS A 1 117 ? 22.952 35.666 6.726 1.00 95.00 117 HIS A O 1
ATOM 872 N N . ALA A 1 118 ? 22.439 35.714 4.547 1.00 93.12 118 ALA A N 1
ATOM 873 C CA . ALA A 1 118 ? 23.192 34.498 4.224 1.00 93.12 118 ALA A CA 1
ATOM 874 C C . ALA A 1 118 ? 24.712 34.685 4.410 1.00 93.12 118 ALA A C 1
ATOM 876 O O . ALA A 1 118 ? 25.405 33.771 4.847 1.00 93.12 118 ALA A O 1
ATOM 877 N N . PHE A 1 119 ? 25.254 35.879 4.135 1.00 91.75 119 PHE A N 1
ATOM 878 C CA . PHE A 1 119 ? 26.659 36.174 4.440 1.00 91.75 119 PHE A CA 1
ATOM 879 C C . PHE A 1 119 ? 26.910 36.348 5.939 1.00 91.75 119 PHE A C 1
ATOM 881 O O . PHE A 1 119 ? 27.960 35.930 6.423 1.00 91.75 119 PHE A O 1
ATOM 888 N N . VAL A 1 120 ? 25.966 36.932 6.682 1.00 95.88 120 VAL A N 1
ATOM 889 C CA . VAL A 1 120 ? 26.056 37.021 8.149 1.00 95.88 120 VAL A CA 1
ATOM 890 C C . VAL A 1 120 ? 26.038 35.625 8.777 1.00 95.88 120 VAL A C 1
ATOM 892 O O . VAL A 1 120 ? 26.903 35.334 9.600 1.00 95.88 120 VAL A O 1
ATOM 895 N N . ASP A 1 121 ? 25.133 34.749 8.330 1.00 94.25 121 ASP A N 1
ATOM 896 C CA . ASP A 1 121 ? 25.065 33.341 8.746 1.00 94.25 121 ASP A CA 1
ATOM 897 C C . ASP A 1 121 ? 26.362 32.592 8.414 1.00 94.25 121 ASP A C 1
ATOM 899 O O . ASP A 1 121 ? 26.925 31.895 9.249 1.00 94.25 121 ASP A O 1
ATOM 903 N N . SER A 1 122 ? 26.925 32.817 7.228 1.00 94.06 122 SER A N 1
ATOM 904 C CA . SER A 1 122 ? 28.208 32.223 6.852 1.00 94.06 122 SER A CA 1
ATOM 905 C C . SER A 1 122 ? 29.394 32.693 7.714 1.00 94.06 122 SER A C 1
ATOM 907 O O . SER A 1 122 ? 30.313 31.920 8.006 1.00 94.06 122 SER A O 1
ATOM 909 N N . ILE A 1 123 ? 29.420 33.963 8.136 1.00 95.69 123 ILE A N 1
ATOM 910 C CA . ILE A 1 123 ? 30.442 34.463 9.073 1.00 95.69 123 ILE A CA 1
ATOM 911 C C . ILE A 1 123 ? 30.235 33.831 10.456 1.00 95.69 123 ILE A C 1
ATOM 913 O O . ILE A 1 123 ? 31.204 33.431 11.100 1.00 95.69 123 ILE A O 1
ATOM 917 N N . TYR A 1 124 ? 28.983 33.698 10.890 1.00 95.25 124 TYR A N 1
ATOM 918 C CA . TYR A 1 124 ? 28.622 33.005 12.122 1.00 95.25 124 TYR A CA 1
ATOM 919 C C . TYR A 1 124 ? 29.067 31.530 12.110 1.00 95.25 124 TYR A C 1
ATOM 921 O O . TYR A 1 124 ? 29.732 31.083 13.043 1.00 95.25 124 TYR A O 1
ATOM 929 N N . GLU A 1 125 ? 28.835 30.810 11.012 1.00 94.56 125 GLU A N 1
ATOM 930 C CA . GLU A 1 125 ? 29.289 29.428 10.819 1.00 94.56 125 GLU A CA 1
ATOM 931 C C . GLU A 1 125 ? 30.819 29.302 10.874 1.00 94.56 125 GLU A C 1
ATOM 933 O O . GLU A 1 125 ? 31.363 28.399 11.514 1.00 94.56 125 GLU A O 1
ATOM 938 N N . GLN A 1 126 ? 31.547 30.224 10.236 1.00 94.38 126 GLN A N 1
ATOM 939 C CA . GLN A 1 126 ? 33.011 30.253 10.315 1.00 94.38 126 GLN A CA 1
ATOM 940 C C . GLN A 1 126 ? 33.499 30.449 11.753 1.00 94.38 126 GLN A C 1
ATOM 942 O O . GLN A 1 126 ? 34.472 29.813 12.162 1.00 94.38 126 GLN A O 1
ATOM 947 N N . TRP A 1 127 ? 32.826 31.305 12.523 1.00 95.56 127 TRP A N 1
ATOM 948 C CA . TRP A 1 127 ? 33.143 31.526 13.929 1.00 95.56 127 TRP A CA 1
ATOM 949 C C . TRP A 1 127 ? 32.869 30.278 14.781 1.00 95.56 127 TRP A C 1
ATOM 951 O O . TRP A 1 127 ? 33.747 29.865 15.543 1.00 95.56 127 TRP A O 1
ATOM 961 N N . LEU A 1 128 ? 31.718 29.619 14.591 1.00 93.75 128 LEU A N 1
ATOM 962 C CA . LEU A 1 128 ? 31.378 28.358 15.261 1.00 93.75 128 LEU A CA 1
ATOM 963 C C . LEU A 1 128 ? 32.427 27.273 14.997 1.00 93.75 128 LEU A C 1
ATOM 965 O O . LEU A 1 128 ? 32.905 26.638 15.937 1.00 93.75 128 LEU A O 1
ATOM 969 N N . ARG A 1 129 ? 32.841 27.090 13.736 1.00 89.56 129 ARG A N 1
ATOM 970 C CA . ARG A 1 129 ? 33.876 26.109 13.367 1.00 89.56 129 ARG A CA 1
ATOM 971 C C . ARG A 1 129 ? 35.245 26.446 13.958 1.00 89.56 129 ARG A C 1
ATOM 973 O O . ARG A 1 129 ? 35.993 25.533 14.306 1.00 89.56 129 ARG A O 1
ATOM 980 N N . ARG A 1 130 ? 35.576 27.739 14.057 1.00 92.06 130 ARG A N 1
ATOM 981 C CA . ARG A 1 130 ? 36.872 28.224 14.556 1.00 92.06 130 ARG A CA 1
ATOM 982 C C . ARG A 1 130 ? 37.007 28.088 16.072 1.00 92.06 130 ARG A C 1
ATOM 984 O O . ARG A 1 130 ? 38.068 27.676 16.530 1.00 92.06 130 ARG A O 1
ATOM 991 N N . HIS A 1 131 ? 35.967 28.434 16.832 1.00 93.06 131 HIS A N 1
ATOM 992 C CA . HIS A 1 131 ? 36.040 28.501 18.300 1.00 93.06 131 HIS A CA 1
ATOM 993 C C . HIS A 1 131 ? 35.355 27.344 19.019 1.00 93.06 131 HIS A C 1
ATOM 995 O O . HIS A 1 131 ? 35.651 27.132 20.191 1.00 93.06 131 HIS A O 1
ATOM 1001 N N . GLN A 1 132 ? 34.471 26.603 18.342 1.00 90.44 132 GLN A N 1
ATOM 1002 C CA . GLN A 1 132 ? 33.728 25.461 18.896 1.00 90.44 132 GLN A CA 1
ATOM 1003 C C . GLN A 1 132 ? 33.165 25.750 20.303 1.00 90.44 132 GLN A C 1
ATOM 1005 O O . GLN A 1 132 ? 33.485 25.042 21.261 1.00 90.44 132 GLN A O 1
ATOM 1010 N N . PRO A 1 133 ? 32.381 26.832 20.461 1.00 90.12 133 PRO A N 1
ATOM 1011 C CA . PRO A 1 133 ? 31.884 27.246 21.767 1.00 90.12 133 PRO A CA 1
ATOM 1012 C C . PRO A 1 133 ? 30.930 26.199 22.350 1.00 90.12 133 PRO A C 1
ATOM 1014 O O . PRO A 1 133 ? 30.147 25.576 21.632 1.00 90.12 133 PRO A O 1
ATOM 1017 N N . ASP A 1 134 ? 30.940 26.057 23.673 1.00 86.88 134 ASP A N 1
ATOM 1018 C CA . ASP A 1 134 ? 29.931 25.258 24.364 1.00 86.88 134 ASP A CA 1
ATOM 1019 C C . ASP A 1 134 ? 28.544 25.915 24.256 1.00 86.88 134 ASP A C 1
ATOM 1021 O O . ASP A 1 134 ? 28.423 27.143 24.250 1.00 86.88 134 ASP A O 1
ATOM 1025 N N . LYS A 1 135 ? 27.481 25.101 24.216 1.00 84.50 135 LYS A N 1
ATOM 1026 C CA . LYS A 1 135 ? 26.094 25.595 24.160 1.00 84.50 135 LYS A CA 1
ATOM 1027 C C . LYS A 1 135 ? 25.731 26.506 25.331 1.00 84.50 135 LYS A C 1
ATOM 1029 O O . LYS A 1 135 ? 24.911 27.405 25.164 1.00 84.50 135 LYS A O 1
ATOM 1034 N N . SER A 1 136 ? 26.352 26.314 26.494 1.00 84.44 136 SER A N 1
ATOM 1035 C CA . SER A 1 136 ? 26.156 27.166 27.671 1.00 84.44 136 SER A CA 1
ATOM 1036 C C . SER A 1 136 ? 26.637 28.609 27.486 1.00 84.44 136 SER A C 1
ATOM 1038 O O . SER A 1 136 ? 26.265 29.467 28.282 1.00 84.44 136 SER A O 1
ATOM 1040 N N . HIS A 1 137 ? 27.419 28.905 26.441 1.00 86.94 137 HIS A N 1
ATOM 1041 C CA . HIS A 1 137 ? 27.811 30.274 26.103 1.00 86.94 137 HIS A CA 1
ATOM 1042 C C . HIS A 1 137 ? 26.684 31.087 25.448 1.00 86.94 137 HIS A C 1
ATOM 1044 O O . HIS A 1 137 ? 26.812 32.307 25.329 1.00 86.94 137 HIS A O 1
ATOM 1050 N N . TYR A 1 138 ? 25.584 30.452 25.025 1.00 88.44 138 TYR A N 1
ATOM 1051 C CA . TYR A 1 138 ? 24.408 31.183 24.561 1.00 88.44 138 TYR A CA 1
ATOM 1052 C C . TYR A 1 138 ? 23.658 31.816 25.752 1.00 88.44 138 TYR A C 1
ATOM 1054 O O . TYR A 1 138 ? 23.487 31.157 26.780 1.00 88.44 138 TYR A O 1
ATOM 1062 N N . PRO A 1 139 ? 23.177 33.072 25.653 1.00 86.56 139 PRO A N 1
ATOM 1063 C CA . PRO A 1 139 ? 22.515 33.757 26.761 1.00 86.56 139 PRO A CA 1
ATOM 1064 C C . PRO A 1 139 ? 21.276 33.022 27.265 1.00 86.56 139 PRO A C 1
ATOM 1066 O O . PRO A 1 139 ? 20.338 32.776 26.510 1.00 86.56 139 PRO A O 1
ATOM 1069 N N . THR A 1 140 ? 21.217 32.778 28.571 1.00 86.75 140 THR A N 1
ATOM 1070 C CA . THR A 1 140 ? 20.008 32.305 29.269 1.00 86.75 140 THR A CA 1
ATOM 1071 C C . THR A 1 140 ? 19.191 33.459 29.864 1.00 86.75 140 THR A C 1
ATOM 1073 O O . THR A 1 140 ? 17.980 33.331 30.052 1.00 86.75 140 THR A O 1
ATOM 1076 N N . THR A 1 141 ? 19.837 34.599 30.128 1.00 84.81 141 THR A N 1
ATOM 1077 C CA . THR A 1 141 ? 19.243 35.837 30.657 1.00 84.81 141 THR A CA 1
ATOM 1078 C C . THR A 1 141 ? 19.918 37.068 30.044 1.00 84.81 141 THR A C 1
ATOM 1080 O O . THR A 1 141 ? 21.025 36.965 29.522 1.00 84.81 141 THR A O 1
ATOM 1083 N N . ASN A 1 142 ? 19.287 38.242 30.164 1.00 82.44 142 ASN A N 1
ATOM 1084 C CA . ASN A 1 142 ? 19.782 39.553 29.703 1.00 82.44 142 ASN A CA 1
ATOM 1085 C C . ASN A 1 142 ? 19.953 39.732 28.182 1.00 82.44 142 ASN A C 1
ATOM 1087 O O . ASN A 1 142 ? 20.304 40.825 27.749 1.00 82.44 142 ASN A O 1
ATOM 1091 N N . ALA A 1 143 ? 19.624 38.736 27.350 1.00 82.06 143 ALA A N 1
ATOM 1092 C CA . ALA A 1 143 ? 19.451 38.990 25.921 1.00 82.06 143 ALA A CA 1
ATOM 1093 C C . ALA A 1 143 ? 18.221 39.887 25.674 1.00 82.06 143 ALA A C 1
ATOM 1095 O O . ALA A 1 143 ? 17.301 39.925 26.506 1.00 82.06 143 ALA A O 1
ATOM 1096 N N . PRO A 1 144 ? 18.145 40.576 24.518 1.00 80.56 144 PRO A N 1
ATOM 1097 C CA . PRO A 1 144 ? 16.941 41.301 24.140 1.00 80.56 144 PRO A CA 1
ATOM 1098 C C . PRO A 1 144 ? 15.698 40.399 24.186 1.00 80.56 144 PRO A C 1
ATOM 1100 O O . PRO A 1 144 ? 15.775 39.186 23.972 1.00 80.56 144 PRO A O 1
ATOM 1103 N N . ILE A 1 145 ? 14.540 40.999 24.474 1.00 80.81 145 ILE A N 1
ATOM 1104 C CA . ILE A 1 145 ? 13.269 40.280 24.643 1.00 80.81 145 ILE A CA 1
ATOM 1105 C C . ILE A 1 145 ? 13.027 39.360 23.438 1.00 80.81 145 ILE A C 1
ATOM 1107 O O . ILE A 1 145 ? 12.981 39.829 22.305 1.00 80.81 145 ILE A O 1
ATOM 1111 N N . GLY A 1 146 ? 12.856 38.060 23.697 1.00 84.31 146 GLY A N 1
ATOM 1112 C CA . GLY A 1 146 ? 12.660 37.043 22.655 1.00 84.31 146 GLY A CA 1
ATOM 1113 C C . GLY A 1 146 ? 13.896 36.195 22.330 1.00 84.31 146 GLY A C 1
ATOM 1114 O O . GLY A 1 146 ? 13.728 35.141 21.728 1.00 84.31 146 GLY A O 1
ATOM 1115 N N . HIS A 1 147 ? 15.101 36.590 22.761 1.00 85.56 147 HIS A N 1
ATOM 1116 C CA . HIS A 1 147 ? 16.365 35.981 22.307 1.00 85.56 147 HIS A CA 1
ATOM 1117 C C . HIS A 1 147 ? 17.131 35.162 23.361 1.00 85.56 147 HIS A C 1
ATOM 1119 O O . HIS A 1 147 ? 18.238 34.708 23.090 1.00 85.56 147 HIS A O 1
ATOM 1125 N N . ASN A 1 148 ? 16.583 34.951 24.562 1.00 89.94 148 ASN A N 1
ATOM 1126 C CA . ASN A 1 148 ? 17.204 34.029 25.525 1.00 89.94 148 ASN A CA 1
ATOM 1127 C C . ASN A 1 148 ? 17.089 32.574 25.030 1.00 89.94 148 ASN A C 1
ATOM 1129 O O . ASN A 1 148 ? 16.151 32.237 24.302 1.00 89.94 148 ASN A O 1
ATOM 1133 N N . SER A 1 149 ? 18.008 31.708 25.465 1.00 90.75 149 SER A N 1
ATOM 1134 C CA . SER A 1 149 ? 18.144 30.313 25.018 1.00 90.75 149 SER A CA 1
ATOM 1135 C C . SER A 1 149 ? 16.825 29.545 25.060 1.00 90.75 149 SER A C 1
ATOM 1137 O O . SER A 1 149 ? 16.488 28.868 24.095 1.00 90.75 149 SER A O 1
ATOM 1139 N N . GLU A 1 150 ? 16.059 29.705 26.145 1.00 93.12 150 GLU A N 1
ATOM 1140 C CA . GLU A 1 150 ? 14.814 28.973 26.397 1.00 93.12 150 GLU A CA 1
ATOM 1141 C C . GLU A 1 150 ? 13.581 29.589 25.730 1.00 93.12 150 GLU A C 1
ATOM 1143 O O . GLU A 1 150 ? 12.482 29.041 25.834 1.00 93.12 150 GLU A O 1
ATOM 1148 N N . TYR A 1 151 ? 13.724 30.745 25.081 1.00 93.00 151 TYR A N 1
ATOM 1149 C CA . TYR A 1 151 ? 12.605 31.411 24.423 1.00 93.00 151 TYR A CA 1
ATOM 1150 C C . TYR A 1 151 ? 12.402 30.829 23.023 1.00 93.00 151 TYR A C 1
ATOM 1152 O O . TYR A 1 151 ? 13.358 30.448 22.347 1.00 93.00 151 TYR A O 1
ATOM 1160 N N . TYR A 1 152 ? 11.140 30.743 22.597 1.00 92.19 152 TYR A N 1
ATOM 1161 C CA . TYR A 1 152 ? 10.784 30.225 21.279 1.00 92.19 152 TYR A CA 1
ATOM 1162 C C . TYR A 1 152 ? 10.965 31.284 20.191 1.00 92.19 152 TYR A C 1
ATOM 1164 O O . TYR A 1 152 ? 10.554 32.434 20.355 1.00 92.19 152 TYR A O 1
ATOM 1172 N N . MET A 1 153 ? 11.507 30.868 19.051 1.00 86.69 153 MET A N 1
ATOM 1173 C CA . MET A 1 153 ? 11.623 31.692 17.854 1.00 86.69 153 MET A CA 1
ATOM 1174 C C . MET A 1 153 ? 10.269 31.765 17.137 1.00 86.69 153 MET A C 1
ATOM 1176 O O . MET A 1 153 ? 9.835 30.813 16.487 1.00 86.69 153 MET A O 1
ATOM 1180 N N . ALA A 1 154 ? 9.587 32.904 17.234 1.00 78.69 154 ALA A N 1
ATOM 1181 C CA . ALA A 1 154 ? 8.378 33.177 16.459 1.00 78.69 154 ALA A CA 1
ATOM 1182 C C . ALA A 1 154 ? 8.743 33.836 15.109 1.00 78.69 154 ALA A C 1
ATOM 1184 O O . ALA A 1 154 ? 9.608 34.712 15.100 1.00 78.69 154 ALA A O 1
ATOM 1185 N N . PRO A 1 155 ? 8.095 33.480 13.977 1.00 77.00 155 PRO A N 1
ATOM 1186 C CA . PRO A 1 155 ? 6.888 32.656 13.846 1.00 77.00 155 PRO A CA 1
ATOM 1187 C C . PRO A 1 155 ? 7.140 31.210 13.348 1.00 77.00 155 PRO A C 1
ATOM 1189 O O . PRO A 1 155 ? 6.312 30.675 12.612 1.00 77.00 155 PRO A O 1
ATOM 1192 N N . PHE A 1 156 ? 8.269 30.570 13.677 1.00 75.88 156 PHE A N 1
ATOM 1193 C CA . PHE A 1 156 ? 8.575 29.224 13.164 1.00 75.88 156 PHE A CA 1
ATOM 1194 C C . PHE A 1 156 ? 7.603 28.157 13.708 1.00 75.88 156 PHE A C 1
ATOM 1196 O O . PHE A 1 156 ? 7.279 28.153 14.895 1.00 75.88 156 PHE A O 1
ATOM 1203 N N . ILE A 1 157 ? 7.127 27.253 12.837 1.00 77.06 157 ILE A N 1
ATOM 1204 C CA . ILE A 1 157 ? 6.262 26.113 13.195 1.00 77.06 157 ILE A CA 1
ATOM 1205 C C . ILE A 1 157 ? 6.877 24.822 12.614 1.00 77.06 157 ILE A C 1
ATOM 1207 O O . ILE A 1 157 ? 7.047 24.750 11.395 1.00 77.06 157 ILE A O 1
ATOM 1211 N N . PRO A 1 158 ? 7.174 23.792 13.437 1.00 85.62 158 PRO A N 1
ATOM 1212 C CA . PRO A 1 158 ? 6.953 23.735 14.887 1.00 85.62 158 PRO A CA 1
ATOM 1213 C C . PRO A 1 158 ? 7.809 24.760 15.651 1.00 85.62 158 PRO A C 1
ATOM 1215 O O . PRO A 1 158 ? 8.759 25.309 15.105 1.00 85.62 158 PRO A O 1
ATOM 1218 N N . LEU A 1 159 ? 7.425 25.068 16.893 1.00 84.69 159 LEU A N 1
ATOM 1219 C CA . LEU A 1 159 ? 8.155 26.034 17.717 1.00 84.69 159 LEU A CA 1
ATOM 1220 C C . LEU A 1 159 ? 9.532 25.473 18.090 1.00 84.69 159 LEU A C 1
ATOM 1222 O O . LEU A 1 159 ? 9.626 24.368 18.625 1.00 84.69 159 LEU A O 1
ATOM 1226 N N . TYR A 1 160 ? 10.574 26.269 17.868 1.00 87.94 160 TYR A N 1
ATOM 1227 C CA . TYR A 1 160 ? 11.965 25.947 18.191 1.00 87.94 160 TYR A CA 1
ATOM 1228 C C . TYR A 1 160 ? 12.540 26.961 19.178 1.00 87.94 160 TYR A C 1
ATOM 1230 O O . TYR A 1 160 ? 12.159 28.132 19.121 1.00 87.94 160 TYR A O 1
ATOM 1238 N N . ARG A 1 161 ? 13.440 26.546 20.078 1.00 92.12 161 ARG A N 1
ATOM 1239 C CA . ARG A 1 161 ? 14.091 27.468 21.022 1.00 92.12 161 ARG A CA 1
ATOM 1240 C C . ARG A 1 161 ? 15.356 28.069 20.414 1.00 92.12 161 ARG A C 1
ATOM 1242 O O . ARG A 1 161 ? 16.022 27.412 19.619 1.00 92.12 161 ARG A O 1
ATOM 1249 N N . ASN A 1 162 ? 15.721 29.289 20.812 1.00 89.38 162 ASN A N 1
ATOM 1250 C CA . ASN A 1 162 ? 16.947 29.938 20.319 1.00 89.38 162 ASN A CA 1
ATOM 1251 C C . ASN A 1 162 ? 18.204 29.087 20.589 1.00 89.38 162 ASN A C 1
ATOM 1253 O O . ASN A 1 162 ? 19.053 28.937 19.714 1.00 89.38 162 ASN A O 1
ATOM 1257 N N . GLY A 1 163 ? 18.300 28.480 21.780 1.00 88.69 163 GLY A N 1
ATOM 1258 C CA . GLY A 1 163 ? 19.444 27.645 22.163 1.00 88.69 163 GLY A CA 1
ATOM 1259 C C . GLY A 1 163 ? 19.588 26.360 21.339 1.00 88.69 163 GLY A C 1
ATOM 1260 O O . GLY A 1 163 ? 20.697 25.837 21.208 1.00 88.69 163 GLY A O 1
ATOM 1261 N N . ASP A 1 164 ? 18.502 25.871 20.729 1.00 88.38 164 ASP A N 1
ATOM 1262 C CA . ASP A 1 164 ? 18.540 24.688 19.862 1.00 88.38 164 ASP A CA 1
ATOM 1263 C C . ASP A 1 164 ? 19.301 24.963 18.557 1.00 88.38 164 ASP A C 1
ATOM 1265 O O . ASP A 1 164 ? 19.825 24.031 17.955 1.00 88.38 164 ASP A O 1
ATOM 1269 N N . TYR A 1 165 ? 19.400 26.233 18.150 1.00 87.25 165 TYR A N 1
ATOM 1270 C CA . TYR A 1 165 ? 20.025 26.672 16.899 1.00 87.25 165 TYR A CA 1
ATOM 1271 C C . TYR A 1 165 ? 21.436 27.241 17.084 1.00 87.25 165 TYR A C 1
ATOM 1273 O O . TYR A 1 165 ? 22.049 27.699 16.123 1.00 87.25 165 TYR A O 1
ATOM 1281 N N . PHE A 1 166 ? 22.000 27.145 18.292 1.00 90.25 166 PHE A N 1
ATOM 1282 C CA . PHE A 1 166 ? 23.428 27.369 18.530 1.00 90.25 166 PHE A CA 1
ATOM 1283 C C . PHE A 1 166 ? 24.235 26.120 18.121 1.00 90.25 166 PHE A C 1
ATOM 1285 O O . PHE A 1 166 ? 24.801 25.407 18.953 1.00 90.25 166 PHE A O 1
ATOM 1292 N N . LEU A 1 167 ? 24.182 25.795 16.827 1.00 89.56 167 LEU A N 1
ATOM 1293 C CA . LEU A 1 167 ? 24.727 24.595 16.183 1.00 89.56 167 LEU A CA 1
ATOM 1294 C C . LEU A 1 167 ? 25.338 24.964 14.827 1.00 89.56 167 LEU A C 1
ATOM 1296 O O . LEU A 1 167 ? 24.986 25.991 14.252 1.00 89.56 167 LEU A O 1
ATOM 1300 N N . SER A 1 168 ? 26.231 24.121 14.303 1.00 89.31 168 SER A N 1
ATOM 1301 C CA . SER A 1 168 ? 26.823 24.354 12.982 1.00 89.31 168 SER A CA 1
ATOM 1302 C C . SER A 1 168 ? 25.825 24.092 11.850 1.00 89.31 168 SER A C 1
ATOM 1304 O O . SER A 1 168 ? 24.918 23.268 11.988 1.00 89.31 168 SER A O 1
ATOM 1306 N N . SER A 1 169 ? 26.034 24.722 10.691 1.00 89.94 169 SER A N 1
ATOM 1307 C CA . SER A 1 169 ? 25.260 24.441 9.468 1.00 89.94 169 SER A CA 1
ATOM 1308 C C . SER A 1 169 ? 25.250 22.944 9.127 1.00 89.94 169 SER A C 1
ATOM 1310 O O . SER A 1 169 ? 24.208 22.382 8.779 1.00 89.94 169 SER A O 1
ATOM 1312 N N . LYS A 1 170 ? 26.389 22.269 9.344 1.00 84.25 170 LYS A N 1
ATOM 1313 C CA . LYS A 1 170 ? 26.558 20.829 9.127 1.00 84.25 170 LYS A CA 1
ATOM 1314 C C . LYS A 1 170 ? 25.612 20.000 9.995 1.00 84.25 170 LYS A C 1
ATOM 1316 O O . LYS A 1 170 ? 24.985 19.072 9.490 1.00 84.25 170 LYS A O 1
ATOM 1321 N N . ASP A 1 171 ? 25.457 20.362 11.268 1.00 87.12 171 ASP A N 1
ATOM 1322 C CA . ASP A 1 171 ? 24.510 19.704 12.180 1.00 87.12 171 ASP A CA 1
ATOM 1323 C C . ASP A 1 171 ? 23.048 19.991 11.800 1.00 87.12 171 ASP A C 1
ATOM 1325 O O . ASP A 1 171 ? 22.163 19.181 12.074 1.00 87.12 171 ASP A O 1
ATOM 1329 N N . MET A 1 172 ? 22.793 21.116 11.123 1.00 84.94 172 MET A N 1
ATOM 1330 C CA . MET A 1 172 ? 21.485 21.451 10.549 1.00 84.94 172 MET A CA 1
ATOM 1331 C C . MET A 1 172 ? 21.218 20.773 9.191 1.00 84.94 172 MET A C 1
ATOM 1333 O O . MET A 1 172 ? 20.099 20.850 8.683 1.00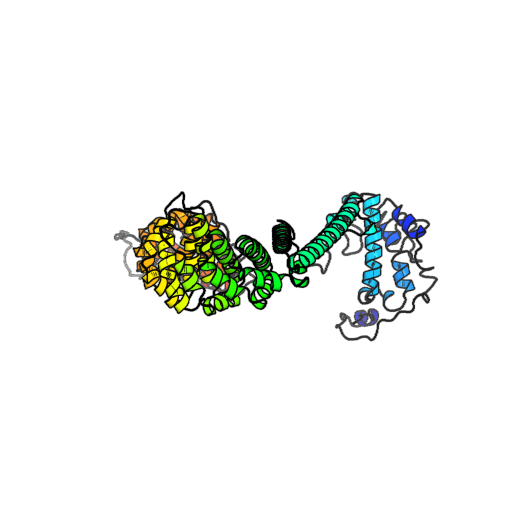 84.94 172 MET A O 1
ATOM 1337 N N . GLY A 1 173 ? 22.206 20.086 8.606 1.00 86.81 173 GLY A N 1
ATOM 1338 C CA . GLY A 1 173 ? 22.057 19.307 7.373 1.00 86.81 173 GLY A CA 1
ATOM 1339 C C . GLY A 1 173 ? 22.355 20.059 6.072 1.00 86.81 173 GLY A C 1
ATOM 1340 O O . GLY A 1 173 ? 21.971 19.579 5.004 1.00 86.81 173 GLY A O 1
ATOM 1341 N N . TYR A 1 174 ? 23.035 21.209 6.127 1.00 87.00 174 TYR A N 1
ATOM 1342 C CA . TYR A 1 174 ? 23.524 21.921 4.940 1.00 87.00 174 TYR A CA 1
ATOM 1343 C C . TYR A 1 174 ? 24.946 22.446 5.153 1.00 87.00 174 TYR A C 1
ATOM 1345 O O . TYR A 1 174 ? 25.391 22.614 6.277 1.00 87.00 174 TYR A O 1
ATOM 1353 N N . GLU A 1 175 ? 25.685 22.724 4.080 1.00 84.81 175 GLU A N 1
ATOM 1354 C CA . GLU A 1 175 ? 27.018 23.323 4.194 1.00 84.81 175 GLU A CA 1
ATOM 1355 C C . GLU A 1 175 ? 27.260 24.353 3.092 1.00 84.81 175 GLU A C 1
ATOM 1357 O O . GLU A 1 175 ? 26.784 24.217 1.961 1.00 84.81 175 GLU A O 1
ATOM 1362 N N . TYR A 1 176 ? 28.052 25.374 3.411 1.00 86.06 176 TYR A N 1
ATOM 1363 C CA . TYR A 1 176 ? 28.558 26.314 2.418 1.00 86.06 176 TYR A CA 1
ATOM 1364 C C . TYR A 1 176 ? 29.605 25.618 1.543 1.00 86.06 176 TYR A C 1
ATOM 1366 O O . TYR A 1 176 ? 30.571 25.058 2.056 1.00 86.06 176 TYR A O 1
ATOM 1374 N N . SER A 1 177 ? 29.445 25.679 0.219 1.00 79.88 177 SER A N 1
ATOM 1375 C CA . SER A 1 177 ? 30.277 24.937 -0.747 1.00 79.88 177 SER A CA 1
ATOM 1376 C C . SER A 1 177 ? 31.785 25.165 -0.589 1.00 79.88 177 SER A C 1
ATOM 1378 O O . SER A 1 177 ? 32.574 24.241 -0.753 1.00 79.88 177 SER A O 1
ATOM 1380 N N . TYR A 1 178 ? 32.200 26.376 -0.217 1.00 81.81 178 TYR A N 1
ATOM 1381 C CA . TYR A 1 178 ? 33.610 26.712 0.005 1.00 81.81 178 TYR A CA 1
ATOM 1382 C C . TYR A 1 178 ? 34.125 26.366 1.412 1.00 81.81 178 TYR A C 1
ATOM 1384 O O . TYR A 1 178 ? 35.319 26.507 1.669 1.00 81.81 178 TYR A O 1
ATOM 1392 N N . LEU A 1 179 ? 33.243 25.933 2.318 1.00 80.62 179 LEU A N 1
ATOM 1393 C CA . LEU A 1 179 ? 33.579 25.428 3.652 1.00 80.62 179 LEU A CA 1
ATOM 1394 C C . LEU A 1 179 ? 33.520 23.890 3.723 1.00 80.62 179 LEU A C 1
ATOM 1396 O O . LEU A 1 179 ? 33.758 23.337 4.793 1.00 80.62 179 LEU A O 1
ATOM 1400 N N . GLN A 1 180 ? 33.215 23.191 2.622 1.00 70.38 180 GLN A N 1
ATOM 1401 C CA . GLN A 1 180 ? 33.137 21.727 2.597 1.00 70.38 180 GLN A CA 1
ATOM 1402 C C . GLN A 1 180 ? 34.482 21.063 2.925 1.00 70.38 180 GLN A C 1
ATOM 1404 O O . GLN A 1 180 ? 35.544 21.508 2.483 1.00 70.38 180 GLN A O 1
ATOM 1409 N N . ASP A 1 181 ? 34.421 19.945 3.651 1.00 65.75 181 ASP A N 1
ATOM 1410 C CA . ASP A 1 181 ? 35.594 19.126 3.956 1.00 65.75 181 ASP A CA 1
ATOM 1411 C C . ASP A 1 181 ? 36.275 18.622 2.658 1.00 65.75 181 ASP A C 1
ATOM 1413 O O . ASP A 1 181 ? 35.582 18.197 1.726 1.00 65.75 181 ASP A O 1
ATOM 1417 N N . PRO A 1 182 ? 37.621 18.545 2.591 1.00 59.25 182 PRO A N 1
ATOM 1418 C CA . PRO A 1 182 ? 38.364 18.095 1.402 1.00 59.25 182 PRO A CA 1
ATOM 1419 C C . PRO A 1 182 ? 37.933 16.725 0.844 1.00 59.25 182 PRO A C 1
ATOM 1421 O O . PRO A 1 182 ? 38.111 16.442 -0.339 1.00 59.25 182 PRO A O 1
ATOM 1424 N N . GLY A 1 183 ? 37.352 15.865 1.687 1.00 56.59 183 GLY A N 1
ATOM 1425 C CA . GLY A 1 183 ? 36.825 14.559 1.288 1.00 56.59 183 GLY A CA 1
ATOM 1426 C C . GLY A 1 183 ? 35.577 14.620 0.397 1.00 56.59 183 GLY A C 1
ATOM 1427 O O . GLY A 1 183 ? 35.401 13.733 -0.431 1.00 56.59 183 GLY A O 1
ATOM 1428 N N . HIS A 1 184 ? 34.741 15.658 0.507 1.00 56.59 184 HIS A N 1
ATOM 1429 C CA . HIS A 1 184 ? 33.548 15.810 -0.340 1.00 56.59 184 HIS A CA 1
ATOM 1430 C C . HIS A 1 184 ? 33.896 16.340 -1.740 1.00 56.59 184 HIS A C 1
ATOM 1432 O O . HIS A 1 184 ? 33.358 15.842 -2.724 1.00 56.59 184 HIS A O 1
ATOM 1438 N N . GLN A 1 185 ? 34.898 17.220 -1.866 1.00 58.03 185 GLN A N 1
ATOM 1439 C CA . GLN A 1 185 ? 35.421 17.653 -3.174 1.00 58.03 185 GLN A CA 1
ATOM 1440 C C . GLN A 1 185 ? 36.000 16.491 -4.002 1.00 58.03 185 GLN A C 1
ATOM 1442 O O . GLN A 1 185 ? 35.955 16.502 -5.231 1.00 58.03 185 GLN A O 1
ATOM 1447 N N . PHE A 1 186 ? 36.539 15.458 -3.347 1.00 57.47 186 PHE A N 1
ATOM 1448 C CA . PHE A 1 186 ? 36.971 14.235 -4.026 1.00 57.47 186 PHE A CA 1
ATOM 1449 C C . PHE A 1 186 ? 35.787 13.444 -4.605 1.00 57.47 186 PHE A C 1
ATOM 1451 O O . PHE A 1 186 ? 35.889 12.926 -5.715 1.00 57.47 186 PHE A O 1
ATOM 1458 N N . ILE A 1 187 ? 34.658 13.379 -3.892 1.00 59.50 187 ILE A N 1
ATOM 1459 C CA . ILE A 1 187 ? 33.454 12.661 -4.336 1.00 59.50 187 ILE A CA 1
ATOM 1460 C C . ILE A 1 187 ? 32.854 13.321 -5.586 1.00 59.50 187 ILE A C 1
ATOM 1462 O O . ILE A 1 187 ? 32.535 12.610 -6.538 1.00 59.50 187 ILE A O 1
ATOM 1466 N N . ASP A 1 188 ? 32.789 14.652 -5.640 1.00 60.62 188 ASP A N 1
ATOM 1467 C CA . ASP A 1 188 ? 32.280 15.379 -6.817 1.00 60.62 188 ASP A CA 1
ATOM 1468 C C . ASP A 1 188 ? 33.180 15.194 -8.057 1.00 60.62 188 ASP A C 1
ATOM 1470 O O . ASP A 1 188 ? 32.702 15.006 -9.181 1.00 60.62 188 ASP A O 1
ATOM 1474 N N . ASN A 1 189 ? 34.502 15.146 -7.862 1.00 62.41 189 ASN A N 1
ATOM 1475 C CA . ASN A 1 189 ? 35.449 14.831 -8.937 1.00 62.41 189 ASN A CA 1
ATOM 1476 C C . ASN A 1 189 ? 35.313 13.380 -9.437 1.00 62.41 189 ASN A C 1
ATOM 1478 O O . ASN A 1 189 ? 35.474 13.110 -10.625 1.00 62.41 189 ASN A O 1
ATOM 1482 N N . VAL A 1 190 ? 34.988 12.431 -8.555 1.00 66.94 190 VAL A N 1
ATOM 1483 C CA . VAL A 1 190 ? 34.694 11.047 -8.961 1.00 66.94 190 VAL A CA 1
ATOM 1484 C C . VAL A 1 190 ? 33.355 10.962 -9.702 1.00 66.94 190 VAL A C 1
ATOM 1486 O O . VAL A 1 190 ? 33.252 10.219 -10.676 1.00 66.94 190 VAL A O 1
ATOM 1489 N N . ALA A 1 191 ? 32.343 11.728 -9.286 1.00 67.12 191 ALA A N 1
ATOM 1490 C CA . ALA A 1 191 ? 31.035 11.759 -9.939 1.00 67.12 191 ALA A CA 1
ATOM 1491 C C . ALA A 1 191 ? 31.123 12.266 -11.389 1.00 67.12 191 ALA A C 1
ATOM 1493 O O . ALA A 1 191 ? 30.622 11.601 -12.294 1.00 67.12 191 ALA A O 1
ATOM 1494 N N . SER A 1 192 ? 31.841 13.368 -11.627 1.00 70.94 192 SER A N 1
ATOM 1495 C CA . SER A 1 192 ? 32.058 13.902 -12.984 1.00 70.94 192 SER A CA 1
ATOM 1496 C C . SER A 1 192 ? 32.796 12.920 -13.905 1.00 70.94 192 SER A C 1
ATOM 1498 O O . SER A 1 192 ? 32.391 12.721 -15.049 1.00 70.94 192 SER A O 1
ATOM 1500 N N . TYR A 1 193 ? 33.813 12.213 -13.401 1.00 75.56 193 TYR A N 1
ATOM 1501 C CA . TYR A 1 193 ? 34.488 11.165 -14.176 1.00 75.56 193 TYR A CA 1
ATOM 1502 C C . TYR A 1 193 ? 33.554 9.992 -14.524 1.00 75.56 193 TYR A C 1
ATOM 1504 O O . TYR A 1 193 ? 33.602 9.448 -15.630 1.00 75.56 193 TYR A O 1
ATOM 1512 N N . LEU A 1 194 ? 32.680 9.589 -13.596 1.00 75.00 194 LEU A N 1
ATOM 1513 C CA . LEU A 1 194 ? 31.702 8.528 -13.849 1.00 75.00 194 LEU A CA 1
ATOM 1514 C C . LEU A 1 194 ? 30.687 8.924 -14.932 1.00 75.00 194 LEU A C 1
ATOM 1516 O O . LEU A 1 194 ? 30.318 8.068 -15.741 1.00 75.00 194 LEU A O 1
ATOM 1520 N N . GLU A 1 195 ? 30.268 10.190 -14.984 1.00 80.25 195 GLU A N 1
ATOM 1521 C CA . GLU A 1 195 ? 29.390 10.712 -16.040 1.00 80.25 195 GLU A CA 1
ATOM 1522 C C . GLU A 1 195 ? 30.057 10.656 -17.423 1.00 80.25 195 GLU A C 1
ATOM 1524 O O . GLU A 1 195 ? 29.446 10.167 -18.378 1.00 80.25 195 GLU A O 1
ATOM 1529 N N . GLU A 1 196 ? 31.331 11.048 -17.535 1.00 82.50 196 GLU A N 1
ATOM 1530 C CA . GLU A 1 196 ? 32.087 10.956 -18.795 1.00 82.50 196 GLU A CA 1
ATOM 1531 C C . GLU A 1 196 ? 32.207 9.509 -19.296 1.00 82.50 196 GLU A C 1
ATOM 1533 O O . GLU A 1 196 ? 32.013 9.230 -20.485 1.00 82.50 196 GLU A O 1
ATOM 1538 N N . VAL A 1 197 ? 32.472 8.560 -18.390 1.00 85.44 197 VAL A N 1
ATOM 1539 C CA . VAL A 1 197 ? 32.549 7.129 -18.725 1.00 85.44 197 VAL A CA 1
ATOM 1540 C C . VAL A 1 197 ? 31.197 6.601 -19.209 1.00 85.44 197 VAL A C 1
ATOM 1542 O O . VAL A 1 197 ? 31.146 5.833 -20.176 1.00 85.44 197 VAL A O 1
ATOM 1545 N N . ILE A 1 198 ? 30.092 7.000 -18.570 1.00 87.44 198 ILE A N 1
ATOM 1546 C CA . ILE A 1 198 ? 28.739 6.618 -19.002 1.00 87.44 198 ILE A CA 1
ATOM 1547 C C . ILE A 1 198 ? 28.463 7.161 -20.405 1.00 87.44 198 ILE A C 1
ATOM 1549 O O . ILE A 1 198 ? 28.036 6.396 -21.273 1.00 87.44 198 ILE A O 1
ATOM 1553 N N . TYR A 1 199 ? 28.764 8.436 -20.655 1.00 89.25 199 TYR A N 1
ATOM 1554 C CA . TYR A 1 199 ? 28.561 9.054 -21.962 1.00 89.25 199 TYR A CA 1
ATOM 1555 C C . TYR A 1 199 ? 29.358 8.345 -23.066 1.00 89.25 199 TYR A C 1
ATOM 1557 O O . TYR A 1 199 ? 28.791 7.974 -24.097 1.00 89.25 199 TYR A O 1
ATOM 1565 N N . ALA A 1 200 ? 30.649 8.078 -22.840 1.00 87.38 200 ALA A N 1
ATOM 1566 C CA . ALA A 1 200 ? 31.488 7.352 -23.794 1.00 87.38 200 ALA A CA 1
ATOM 1567 C C . ALA A 1 200 ? 30.949 5.938 -24.081 1.00 87.38 200 ALA A C 1
ATOM 1569 O O . ALA A 1 200 ? 30.896 5.513 -25.237 1.00 87.38 200 ALA A O 1
ATOM 1570 N N . THR A 1 201 ? 30.475 5.242 -23.044 1.00 94.12 201 THR A N 1
ATOM 1571 C CA . THR A 1 201 ? 29.861 3.912 -23.180 1.00 94.12 201 THR A CA 1
ATOM 1572 C C . THR A 1 201 ? 28.591 3.967 -24.035 1.00 94.12 201 THR A C 1
ATOM 1574 O O . THR A 1 201 ? 28.376 3.103 -24.882 1.00 94.12 201 THR A O 1
ATOM 1577 N N . ILE A 1 202 ? 27.746 4.988 -23.860 1.00 94.69 202 ILE A N 1
ATOM 1578 C CA . ILE A 1 202 ? 26.527 5.161 -24.665 1.00 94.69 202 ILE A CA 1
ATOM 1579 C C . ILE A 1 202 ? 26.870 5.419 -26.136 1.00 94.69 202 ILE A C 1
ATOM 1581 O O . ILE A 1 202 ? 26.243 4.823 -27.011 1.00 94.69 202 ILE A O 1
ATOM 1585 N N . GLN A 1 203 ? 27.893 6.225 -26.429 1.00 96.19 203 GLN A N 1
ATOM 1586 C CA . GLN A 1 203 ? 28.345 6.440 -27.809 1.00 96.19 203 GLN A CA 1
ATOM 1587 C C . GLN A 1 203 ? 28.840 5.144 -28.468 1.00 96.19 203 GLN A C 1
ATOM 1589 O O . GLN A 1 203 ? 28.525 4.878 -29.630 1.00 96.19 203 GLN A O 1
ATOM 1594 N N . GLU A 1 204 ? 29.550 4.295 -27.719 1.00 96.31 204 GLU A N 1
ATOM 1595 C CA . GLU A 1 204 ? 29.947 2.965 -28.190 1.00 96.31 204 GLU A CA 1
ATOM 1596 C C . GLU A 1 204 ? 28.725 2.086 -28.496 1.00 96.31 204 GLU A C 1
ATOM 1598 O O . GLU A 1 204 ? 28.658 1.460 -29.558 1.00 96.31 204 GLU A O 1
ATOM 1603 N N . ILE A 1 205 ? 27.727 2.073 -27.603 1.00 97.81 205 ILE A N 1
ATOM 1604 C CA . ILE A 1 205 ? 26.476 1.335 -27.812 1.00 97.81 205 ILE A CA 1
ATOM 1605 C C . ILE A 1 205 ? 25.797 1.805 -29.102 1.00 97.81 205 ILE A C 1
ATOM 1607 O O . ILE A 1 205 ? 25.474 0.963 -29.938 1.00 97.81 205 ILE A O 1
ATOM 1611 N N . ILE A 1 206 ? 25.628 3.119 -29.301 1.00 97.50 206 ILE A N 1
ATOM 1612 C CA . ILE A 1 206 ? 25.002 3.701 -30.504 1.00 97.50 206 ILE A CA 1
ATOM 1613 C C . ILE A 1 206 ? 25.719 3.233 -31.774 1.00 97.50 206 ILE A C 1
ATOM 1615 O O . ILE A 1 206 ? 25.065 2.803 -32.728 1.00 97.50 206 ILE A O 1
ATOM 1619 N N . ALA A 1 207 ? 27.053 3.298 -31.798 1.00 97.19 207 ALA A N 1
ATOM 1620 C CA . ALA A 1 207 ? 27.842 2.879 -32.954 1.00 97.19 207 ALA A CA 1
ATOM 1621 C C . ALA A 1 207 ? 27.668 1.380 -33.254 1.00 97.19 207 ALA A C 1
ATOM 1623 O O . ALA A 1 207 ? 27.534 0.978 -34.412 1.00 97.19 207 ALA A O 1
ATOM 1624 N N . ASN A 1 208 ? 27.634 0.554 -32.208 1.00 97.69 208 ASN A N 1
ATOM 1625 C CA . ASN A 1 208 ? 27.532 -0.894 -32.320 1.00 97.69 208 ASN A CA 1
ATOM 1626 C C . ASN A 1 208 ? 26.133 -1.360 -32.756 1.00 97.69 208 ASN A C 1
ATOM 1628 O O . ASN A 1 208 ? 26.027 -2.165 -33.682 1.00 97.69 208 ASN A O 1
ATOM 1632 N N . VAL A 1 209 ? 25.057 -0.825 -32.164 1.00 96.94 209 VAL A N 1
ATOM 1633 C CA . VAL A 1 209 ? 23.677 -1.236 -32.500 1.00 96.94 209 VAL A CA 1
ATOM 1634 C C . VAL A 1 209 ? 23.233 -0.776 -33.889 1.00 96.94 209 VAL A C 1
ATOM 1636 O O . VAL A 1 209 ? 22.363 -1.402 -34.490 1.00 96.94 209 VAL A O 1
ATOM 1639 N N . ASN A 1 210 ? 23.824 0.299 -34.415 1.00 96.50 210 ASN A N 1
ATOM 1640 C CA . ASN A 1 210 ? 23.543 0.795 -35.765 1.00 96.50 210 ASN A CA 1
ATOM 1641 C C . ASN A 1 210 ? 24.484 0.213 -36.833 1.00 96.50 210 ASN A C 1
ATOM 1643 O O . ASN A 1 210 ? 24.356 0.545 -38.009 1.00 96.50 210 ASN A O 1
ATOM 1647 N N . SER A 1 211 ? 25.425 -0.653 -36.450 1.00 95.88 211 SER A N 1
ATOM 1648 C CA . SER A 1 211 ? 26.293 -1.346 -37.401 1.00 95.88 211 SER A CA 1
ATOM 1649 C C . SER A 1 211 ? 25.507 -2.364 -38.233 1.00 95.88 211 SER A C 1
ATOM 1651 O O . SER A 1 211 ? 24.547 -2.956 -37.752 1.00 95.88 211 SER A O 1
ATOM 1653 N N . GLU A 1 212 ? 25.954 -2.643 -39.457 1.00 93.62 212 GLU A N 1
ATOM 1654 C CA . GLU A 1 212 ? 25.432 -3.750 -40.277 1.00 93.62 212 GLU A CA 1
ATOM 1655 C C . GLU A 1 212 ? 25.953 -5.131 -39.826 1.00 93.62 212 GLU A C 1
ATOM 1657 O O . GLU A 1 212 ? 25.456 -6.164 -40.267 1.00 93.62 212 GLU A O 1
ATOM 1662 N N . CYS A 1 213 ? 26.956 -5.173 -38.942 1.00 95.56 213 CYS A N 1
ATOM 1663 C CA . CYS A 1 213 ? 27.545 -6.416 -38.449 1.00 95.56 213 CYS A CA 1
ATOM 1664 C C . CYS A 1 213 ? 26.754 -6.984 -37.258 1.00 95.56 213 CYS A C 1
ATOM 1666 O O . CYS A 1 213 ? 26.699 -6.349 -36.205 1.00 95.56 213 CYS A O 1
ATOM 1668 N N . SER A 1 214 ? 26.227 -8.210 -37.390 1.00 93.75 214 SER A N 1
ATOM 1669 C CA . SER A 1 214 ? 25.455 -8.897 -36.331 1.00 93.75 214 SER A CA 1
ATOM 1670 C C . SER A 1 214 ? 26.229 -9.017 -35.014 1.00 93.75 214 SER A C 1
ATOM 1672 O O . SER A 1 214 ? 25.674 -8.806 -33.941 1.00 93.75 214 SER A O 1
ATOM 1674 N N . GLU A 1 215 ? 27.537 -9.288 -35.079 1.00 95.75 215 GLU A N 1
ATOM 1675 C CA . GLU A 1 215 ? 28.393 -9.391 -33.889 1.00 95.75 215 GLU A CA 1
ATOM 1676 C C . GLU A 1 215 ? 28.521 -8.045 -33.159 1.00 95.75 215 GLU A C 1
ATOM 1678 O O . GLU A 1 215 ? 28.457 -7.989 -31.932 1.00 95.75 215 GLU A O 1
ATOM 1683 N N . LYS A 1 216 ? 28.618 -6.936 -33.905 1.00 96.88 216 LYS A N 1
ATOM 1684 C CA . LYS A 1 216 ? 28.626 -5.592 -33.311 1.00 96.88 216 LYS A CA 1
ATOM 1685 C C . LYS A 1 216 ? 27.265 -5.232 -32.728 1.00 96.88 216 LYS A C 1
ATOM 1687 O O . LYS A 1 216 ? 27.220 -4.707 -31.622 1.00 96.88 216 LYS A O 1
ATOM 1692 N N . GLN A 1 217 ? 26.169 -5.562 -33.412 1.00 97.88 217 GLN A N 1
ATOM 1693 C CA . GLN A 1 217 ? 24.816 -5.353 -32.885 1.00 97.88 217 GLN A CA 1
ATOM 1694 C C . GLN A 1 217 ? 24.619 -6.095 -31.556 1.00 97.88 217 GLN A C 1
ATOM 1696 O O . GLN A 1 217 ? 24.182 -5.490 -30.576 1.00 97.88 217 GLN A O 1
ATOM 1701 N N . MET A 1 218 ? 25.035 -7.365 -31.499 1.00 97.38 218 MET A N 1
ATOM 1702 C CA . MET A 1 218 ? 25.052 -8.169 -30.277 1.00 97.38 218 MET A CA 1
ATOM 1703 C C . MET A 1 218 ? 25.858 -7.496 -29.170 1.00 97.38 218 MET A C 1
ATOM 1705 O O . MET A 1 218 ? 25.353 -7.302 -28.065 1.00 97.38 218 MET A O 1
ATOM 1709 N N . GLN A 1 219 ? 27.102 -7.110 -29.462 1.00 97.06 219 GLN A N 1
ATOM 1710 C CA . GLN A 1 219 ? 27.975 -6.465 -28.486 1.00 97.06 219 GLN A CA 1
ATOM 1711 C C . GLN A 1 219 ? 27.360 -5.164 -27.955 1.00 97.06 219 GLN A C 1
ATOM 1713 O O . GLN A 1 219 ? 27.389 -4.921 -26.750 1.00 97.06 219 GLN A O 1
ATOM 1718 N N . GLY A 1 220 ? 26.746 -4.361 -28.829 1.00 97.44 220 GLY A N 1
ATOM 1719 C CA . GLY A 1 220 ? 26.013 -3.154 -28.452 1.00 97.44 220 GLY A CA 1
ATOM 1720 C C . GLY A 1 220 ? 24.866 -3.444 -27.482 1.00 97.44 220 GLY A C 1
ATOM 1721 O O . GLY A 1 220 ? 24.773 -2.796 -26.440 1.00 97.44 220 GLY A O 1
ATOM 1722 N N . CYS A 1 221 ? 24.036 -4.453 -27.768 1.00 97.12 221 CYS A N 1
ATOM 1723 C CA . CYS A 1 221 ? 22.940 -4.866 -26.885 1.00 97.12 221 CYS A CA 1
ATOM 1724 C C . CYS A 1 221 ? 23.433 -5.419 -25.542 1.00 97.12 221 CYS A C 1
ATOM 1726 O O . CYS A 1 221 ? 22.912 -5.032 -24.499 1.00 97.12 221 CYS A O 1
ATOM 1728 N N . VAL A 1 222 ? 24.473 -6.258 -25.538 1.00 97.00 222 VAL A N 1
ATOM 1729 C CA . VAL A 1 222 ? 25.094 -6.779 -24.309 1.00 97.00 222 VAL A CA 1
ATOM 1730 C C . VAL A 1 222 ? 25.622 -5.636 -23.441 1.00 97.00 222 VAL A C 1
ATOM 1732 O O . VAL A 1 222 ? 25.392 -5.621 -22.229 1.00 97.00 222 VAL A O 1
ATOM 1735 N N . THR A 1 223 ? 26.328 -4.672 -24.040 1.00 97.19 223 THR A N 1
ATOM 1736 C CA . THR A 1 223 ? 26.858 -3.505 -23.323 1.00 97.19 223 THR A CA 1
ATOM 1737 C C . THR A 1 223 ? 25.720 -2.643 -22.769 1.00 97.19 223 THR A C 1
ATOM 1739 O O . THR A 1 223 ? 25.760 -2.286 -21.590 1.00 97.19 223 THR A O 1
ATOM 1742 N N . ALA A 1 224 ? 24.666 -2.391 -23.555 1.00 97.31 224 ALA A N 1
ATOM 1743 C CA . ALA A 1 224 ? 23.481 -1.664 -23.100 1.00 97.31 224 ALA A CA 1
ATOM 1744 C C . ALA A 1 224 ? 22.798 -2.358 -21.917 1.00 97.31 224 ALA A C 1
ATOM 1746 O O . ALA A 1 224 ? 22.586 -1.746 -20.871 1.00 97.31 224 ALA A O 1
ATOM 1747 N N . ARG A 1 225 ? 22.530 -3.661 -22.026 1.00 97.12 225 ARG A N 1
ATOM 1748 C CA . ARG A 1 225 ? 21.894 -4.439 -20.963 1.00 97.12 225 ARG A CA 1
ATOM 1749 C C . ARG A 1 225 ? 22.730 -4.450 -19.687 1.00 97.12 225 ARG A C 1
ATOM 1751 O O . ARG A 1 225 ? 22.171 -4.274 -18.606 1.00 97.12 225 ARG A O 1
ATOM 1758 N N . LYS A 1 226 ? 24.061 -4.600 -19.774 1.00 95.19 226 LYS A N 1
ATOM 1759 C CA . LYS A 1 226 ? 24.971 -4.481 -18.610 1.00 95.19 226 LYS A CA 1
ATOM 1760 C C . LYS A 1 226 ? 24.890 -3.101 -17.961 1.00 95.19 226 LYS A C 1
ATOM 1762 O O . LYS A 1 226 ? 24.801 -3.020 -16.740 1.00 95.19 226 LYS A O 1
ATOM 1767 N N . LEU A 1 227 ? 24.912 -2.039 -18.766 1.00 94.75 227 LEU A N 1
ATOM 1768 C CA . LEU A 1 227 ? 24.831 -0.659 -18.290 1.00 94.75 227 LEU A CA 1
ATOM 1769 C C . LEU A 1 227 ? 23.506 -0.390 -17.557 1.00 94.75 227 LEU A C 1
ATOM 1771 O O . LEU A 1 227 ? 23.508 0.211 -16.485 1.00 94.75 227 LEU A O 1
ATOM 1775 N N . LEU A 1 228 ? 22.397 -0.902 -18.097 1.00 95.19 228 LEU A N 1
ATOM 1776 C CA . LEU A 1 228 ? 21.046 -0.754 -17.548 1.00 95.19 228 LEU A CA 1
ATOM 1777 C C . LEU A 1 228 ? 20.763 -1.656 -16.335 1.00 95.19 228 LEU A C 1
ATOM 1779 O O . LEU A 1 228 ? 19.807 -1.405 -15.613 1.00 95.19 228 LEU A O 1
ATOM 1783 N N . SER A 1 229 ? 21.562 -2.703 -16.104 1.00 93.31 229 SER A N 1
ATOM 1784 C CA . SER A 1 229 ? 21.387 -3.641 -14.977 1.00 93.31 229 SER A CA 1
ATOM 1785 C C . SER A 1 229 ? 22.138 -3.212 -13.707 1.00 93.31 229 SER A C 1
ATOM 1787 O O . SER A 1 229 ? 22.284 -4.006 -12.779 1.00 93.31 229 SER A O 1
ATOM 1789 N N . ARG A 1 230 ? 22.681 -1.989 -13.666 1.00 89.06 230 ARG A N 1
ATOM 1790 C CA . ARG A 1 230 ? 23.367 -1.455 -12.480 1.00 89.06 230 ARG A CA 1
ATOM 1791 C C . ARG A 1 230 ? 22.366 -1.259 -11.339 1.00 89.06 230 ARG A C 1
ATOM 1793 O O . ARG A 1 230 ? 21.331 -0.635 -11.533 1.00 89.06 230 ARG A O 1
ATOM 1800 N N . GLU A 1 231 ? 22.713 -1.728 -10.138 1.00 77.75 231 GLU A N 1
ATOM 1801 C CA . GLU A 1 231 ? 21.837 -1.632 -8.956 1.00 77.75 231 GLU A CA 1
ATOM 1802 C C . GLU A 1 231 ? 21.535 -0.189 -8.534 1.00 77.75 231 GLU A C 1
ATOM 1804 O O . GLU A 1 231 ? 20.469 0.093 -7.991 1.00 77.75 231 GLU A O 1
ATOM 1809 N N . ARG A 1 232 ? 22.483 0.729 -8.753 1.00 78.12 232 ARG A N 1
ATOM 1810 C CA . ARG A 1 232 ? 22.357 2.139 -8.376 1.00 78.12 232 ARG A CA 1
ATOM 1811 C C . ARG A 1 232 ? 22.430 3.011 -9.615 1.00 78.12 232 ARG A C 1
ATOM 1813 O O . ARG A 1 232 ? 23.403 2.926 -10.360 1.00 78.12 232 ARG A O 1
ATOM 1820 N N . ASN A 1 233 ? 21.417 3.858 -9.775 1.00 80.12 233 ASN A N 1
ATOM 1821 C CA . ASN A 1 233 ? 21.317 4.892 -10.805 1.00 80.12 233 ASN A CA 1
ATOM 1822 C C . ASN A 1 233 ? 21.692 4.389 -12.216 1.00 80.12 233 ASN A C 1
ATOM 1824 O O . ASN A 1 233 ? 22.637 4.908 -12.817 1.00 80.12 233 ASN A O 1
ATOM 1828 N N . PRO A 1 234 ? 21.006 3.359 -12.753 1.00 90.81 234 PRO A N 1
ATOM 1829 C CA . PRO A 1 234 ? 21.186 2.993 -14.152 1.00 90.81 234 PRO A CA 1
ATOM 1830 C C . PRO A 1 234 ? 20.805 4.192 -15.047 1.00 90.81 234 PRO A C 1
ATOM 1832 O O . PRO A 1 234 ? 19.792 4.841 -14.771 1.00 90.81 234 PRO A O 1
ATOM 1835 N N . PRO A 1 235 ? 21.571 4.491 -16.113 1.00 93.75 235 PRO A N 1
ATOM 1836 C CA . PRO A 1 235 ? 21.352 5.664 -16.963 1.00 93.75 235 PRO A CA 1
ATOM 1837 C C . PRO A 1 235 ? 20.203 5.421 -17.958 1.00 93.75 235 PRO A C 1
ATOM 1839 O O . PRO A 1 235 ? 20.395 5.315 -19.172 1.00 93.75 235 PRO A O 1
ATOM 1842 N N . LEU A 1 236 ? 18.995 5.215 -17.421 1.00 95.75 236 LEU A N 1
ATOM 1843 C CA . LEU A 1 236 ? 17.803 4.883 -18.202 1.00 95.75 236 LEU A CA 1
ATOM 1844 C C . LEU A 1 236 ? 17.438 6.038 -19.139 1.00 95.75 236 LEU A C 1
ATOM 1846 O O . LEU A 1 236 ? 17.155 5.810 -20.314 1.00 95.75 236 LEU A O 1
ATOM 1850 N N . LYS A 1 237 ? 17.477 7.274 -18.628 1.00 95.31 237 LYS A N 1
ATOM 1851 C CA . LYS A 1 237 ? 17.096 8.475 -19.371 1.00 95.31 237 LYS A CA 1
ATOM 1852 C C . LYS A 1 237 ? 18.036 8.714 -20.547 1.00 95.31 237 LYS A C 1
ATOM 1854 O O . LYS A 1 237 ? 17.573 8.931 -21.659 1.00 95.31 237 LYS A O 1
ATOM 1859 N N . GLU A 1 238 ? 19.334 8.593 -20.318 1.00 95.25 238 GLU A N 1
ATOM 1860 C CA . GLU A 1 238 ? 20.374 8.807 -21.318 1.00 95.25 238 GLU A CA 1
ATOM 1861 C C . GLU A 1 238 ? 20.285 7.762 -22.437 1.00 95.25 238 GLU A C 1
ATOM 1863 O O . GLU A 1 238 ? 20.453 8.093 -23.608 1.00 95.25 238 GLU A O 1
ATOM 1868 N N . VAL A 1 239 ? 19.959 6.506 -22.108 1.00 96.50 239 VAL A N 1
ATOM 1869 C CA . VAL A 1 239 ? 19.716 5.455 -23.111 1.00 96.50 239 VAL A CA 1
ATOM 1870 C C . VAL A 1 239 ? 18.480 5.752 -23.963 1.00 96.50 239 VAL A C 1
ATOM 1872 O O . VAL A 1 239 ? 18.493 5.506 -25.172 1.00 96.50 239 VAL A O 1
ATOM 1875 N N . VAL A 1 240 ? 17.417 6.283 -23.354 1.00 96.88 240 VAL A N 1
ATOM 1876 C CA . VAL A 1 240 ? 16.207 6.694 -24.078 1.00 96.88 240 VAL A CA 1
ATOM 1877 C C . VAL A 1 240 ? 16.495 7.891 -24.987 1.00 96.88 240 VAL A C 1
ATOM 1879 O O . VAL A 1 240 ? 16.192 7.835 -26.178 1.00 96.88 240 VAL A O 1
ATOM 1882 N N . GLU A 1 241 ? 17.127 8.942 -24.463 1.00 96.00 241 GLU A N 1
ATOM 1883 C CA . GLU A 1 241 ? 17.474 10.161 -25.209 1.00 96.00 241 GLU A CA 1
ATOM 1884 C C . GLU A 1 241 ? 18.492 9.898 -26.331 1.00 96.00 241 GLU A C 1
ATOM 1886 O O . GLU A 1 241 ? 18.469 10.572 -27.359 1.00 96.00 241 GLU A O 1
ATOM 1891 N N . ALA A 1 242 ? 19.324 8.860 -26.195 1.00 95.75 242 ALA A N 1
ATOM 1892 C CA . ALA A 1 242 ? 20.214 8.367 -27.245 1.00 95.75 242 ALA A CA 1
ATOM 1893 C C . ALA A 1 242 ? 19.490 7.690 -28.431 1.00 95.75 242 ALA A C 1
ATOM 1895 O O . ALA A 1 242 ? 20.144 7.279 -29.392 1.00 95.75 242 ALA A O 1
ATOM 1896 N N . GLY A 1 243 ? 18.161 7.530 -28.384 1.00 96.38 243 GLY A N 1
ATOM 1897 C CA . GLY A 1 243 ? 17.368 6.943 -29.471 1.00 96.38 243 GLY A CA 1
ATOM 1898 C C . GLY A 1 243 ? 17.538 5.428 -29.632 1.00 96.38 243 GLY A C 1
ATOM 1899 O O . GLY A 1 243 ? 17.186 4.864 -30.670 1.00 96.38 243 GLY A O 1
ATOM 1900 N N . LEU A 1 244 ? 18.071 4.741 -28.616 1.00 97.69 244 LEU A N 1
ATOM 1901 C CA . LEU A 1 244 ? 18.403 3.315 -28.691 1.00 97.69 244 LEU A CA 1
ATOM 1902 C C . LEU A 1 244 ? 17.166 2.400 -28.717 1.00 97.69 244 LEU A C 1
ATOM 1904 O O . LEU A 1 244 ? 17.229 1.295 -29.263 1.00 97.69 244 LEU A O 1
ATOM 1908 N N . LEU A 1 245 ? 16.025 2.858 -28.183 1.00 98.12 245 LEU A N 1
ATOM 1909 C CA . LEU A 1 245 ? 14.807 2.044 -28.068 1.00 98.12 245 LEU A CA 1
ATOM 1910 C C . LEU A 1 245 ? 14.294 1.547 -29.422 1.00 98.12 245 LEU A C 1
ATOM 1912 O O . LEU A 1 245 ? 13.953 0.373 -29.544 1.00 98.12 245 LEU A O 1
ATOM 1916 N N . ALA A 1 246 ? 14.297 2.399 -30.453 1.00 97.75 246 ALA A N 1
ATOM 1917 C CA . ALA A 1 246 ? 13.842 2.022 -31.794 1.00 97.75 246 ALA A CA 1
ATOM 1918 C C . ALA A 1 246 ? 14.625 0.819 -32.347 1.00 97.75 246 ALA A C 1
ATOM 1920 O O . ALA A 1 246 ? 14.058 -0.096 -32.951 1.00 97.75 246 ALA A O 1
ATOM 1921 N N . ARG A 1 247 ? 15.939 0.791 -32.097 1.00 97.81 247 ARG A N 1
ATOM 1922 C CA . ARG A 1 247 ? 16.821 -0.280 -32.559 1.00 97.81 247 ARG A CA 1
ATOM 1923 C C . ARG A 1 247 ? 16.625 -1.560 -31.748 1.00 97.81 247 ARG A C 1
ATOM 1925 O O . ARG A 1 247 ? 16.560 -2.632 -32.347 1.00 97.81 247 ARG A O 1
ATOM 1932 N N . PHE A 1 248 ? 16.449 -1.452 -30.428 1.00 98.50 248 PHE A N 1
ATOM 1933 C CA . PHE A 1 248 ? 16.121 -2.599 -29.575 1.00 98.50 248 PHE A CA 1
ATOM 1934 C C . PHE A 1 248 ? 14.779 -3.231 -29.951 1.00 98.50 248 PHE A C 1
ATOM 1936 O O . PHE A 1 248 ? 14.708 -4.449 -30.090 1.00 98.50 248 PHE A O 1
ATOM 1943 N N . VAL A 1 249 ? 13.738 -2.429 -30.206 1.00 98.38 249 VAL A N 1
ATOM 1944 C CA . VAL A 1 249 ? 12.432 -2.940 -30.657 1.00 98.38 249 VAL A CA 1
ATOM 1945 C C . VAL A 1 249 ? 12.561 -3.656 -32.002 1.00 98.38 249 VAL A C 1
ATOM 1947 O O . VAL A 1 249 ? 12.039 -4.757 -32.162 1.00 98.38 249 VAL A O 1
ATOM 1950 N N . ALA A 1 250 ? 13.321 -3.099 -32.950 1.00 97.69 250 ALA A N 1
ATOM 1951 C CA . ALA A 1 250 ? 13.577 -3.762 -34.228 1.00 97.69 250 ALA A CA 1
ATOM 1952 C C . ALA A 1 250 ? 14.313 -5.108 -34.065 1.00 97.69 250 ALA A C 1
ATOM 1954 O O . ALA A 1 250 ? 14.070 -6.042 -34.831 1.00 97.69 250 ALA A O 1
ATOM 1955 N N . PHE A 1 251 ? 15.192 -5.235 -33.066 1.00 98.25 251 PHE A N 1
ATOM 1956 C CA . PHE A 1 251 ? 15.884 -6.490 -32.768 1.00 98.25 251 PHE A CA 1
ATOM 1957 C C . PHE A 1 251 ? 14.985 -7.568 -32.165 1.00 98.25 251 PHE A C 1
ATOM 1959 O O . PHE A 1 251 ? 15.251 -8.744 -32.394 1.00 98.25 251 PHE A O 1
ATOM 1966 N N . LEU A 1 252 ? 13.873 -7.212 -31.513 1.00 97.94 252 LEU A N 1
ATOM 1967 C CA . LEU A 1 252 ? 12.880 -8.197 -31.064 1.00 97.94 252 LEU A CA 1
ATOM 1968 C C . LEU A 1 252 ? 12.295 -9.011 -32.230 1.00 97.94 252 LEU A C 1
ATOM 1970 O O . LEU A 1 252 ? 11.912 -10.159 -32.041 1.00 97.94 252 LEU A O 1
ATOM 1974 N N . GLY A 1 253 ? 12.261 -8.458 -33.447 1.00 95.31 253 GLY A N 1
ATOM 1975 C CA . GLY A 1 253 ? 11.770 -9.147 -34.647 1.00 95.31 253 GLY A CA 1
ATOM 1976 C C . GLY A 1 253 ? 12.784 -10.067 -35.344 1.00 95.31 253 GLY A C 1
ATOM 1977 O O . GLY A 1 253 ? 12.447 -10.675 -36.361 1.00 95.31 253 GLY A O 1
ATOM 1978 N N . ARG A 1 254 ? 14.028 -10.165 -34.854 1.00 94.81 254 ARG A N 1
ATOM 1979 C CA . ARG A 1 254 ? 15.110 -10.944 -35.487 1.00 94.81 254 ARG A CA 1
ATOM 1980 C C . ARG A 1 254 ? 15.027 -12.426 -35.118 1.00 94.81 254 ARG A C 1
ATOM 1982 O O . ARG A 1 254 ? 15.848 -12.933 -34.367 1.00 94.81 254 ARG A O 1
ATOM 1989 N N . ASN A 1 255 ? 14.036 -13.128 -35.668 1.00 92.69 255 ASN A N 1
ATOM 1990 C CA . ASN A 1 255 ? 13.823 -14.564 -35.418 1.00 92.69 255 ASN A CA 1
ATOM 1991 C C . ASN A 1 255 ? 15.018 -15.453 -35.815 1.00 92.69 255 ASN A C 1
ATOM 1993 O O . ASN A 1 255 ? 15.109 -16.597 -35.379 1.00 92.69 255 ASN A O 1
ATOM 1997 N N . ASP A 1 256 ? 15.906 -14.946 -36.669 1.00 94.06 256 ASP A N 1
ATOM 1998 C CA . ASP A 1 256 ? 17.152 -15.585 -37.086 1.00 94.06 256 ASP A CA 1
ATOM 1999 C C . ASP A 1 256 ? 18.309 -15.410 -36.084 1.00 94.06 256 ASP A C 1
ATOM 2001 O O . ASP A 1 256 ? 19.298 -16.131 -36.191 1.00 94.06 256 ASP A O 1
ATOM 2005 N N . ASP A 1 257 ? 18.189 -14.511 -35.098 1.00 95.75 257 ASP A N 1
ATOM 2006 C CA . ASP A 1 257 ? 19.189 -14.286 -34.043 1.00 95.75 257 ASP A CA 1
ATOM 2007 C C . ASP A 1 257 ? 18.533 -14.213 -32.645 1.00 95.75 257 ASP A C 1
ATOM 2009 O O . ASP A 1 257 ? 18.290 -13.129 -32.097 1.00 95.75 257 ASP A O 1
ATOM 2013 N N . PRO A 1 258 ? 18.245 -15.376 -32.030 1.00 96.00 258 PRO A N 1
ATOM 2014 C CA . PRO A 1 258 ? 17.582 -15.437 -30.730 1.00 96.00 258 PRO A CA 1
ATOM 2015 C C . PRO A 1 258 ? 18.395 -14.817 -29.584 1.00 96.00 258 PRO A C 1
ATOM 2017 O O . PRO A 1 258 ? 17.837 -14.279 -28.626 1.00 96.00 258 PRO A O 1
ATOM 2020 N N . SER A 1 259 ? 19.724 -14.867 -29.669 1.00 96.62 259 SER A N 1
ATOM 2021 C CA . SER A 1 259 ? 20.592 -14.250 -28.666 1.00 96.62 259 SER A CA 1
ATOM 2022 C C . SER A 1 259 ? 20.441 -12.723 -28.692 1.00 96.62 259 SER A C 1
ATOM 2024 O O . SER A 1 259 ? 20.376 -12.093 -27.636 1.00 96.62 259 SER A O 1
ATOM 2026 N N . LEU A 1 260 ? 20.312 -12.128 -29.886 1.00 97.19 260 LEU A N 1
ATOM 2027 C CA . LEU A 1 260 ? 20.122 -10.687 -30.040 1.00 97.19 260 LEU A CA 1
ATOM 2028 C C . LEU A 1 260 ? 18.729 -10.272 -29.558 1.00 97.19 260 LEU A C 1
ATOM 2030 O O . LEU A 1 260 ? 18.600 -9.266 -28.859 1.00 97.19 260 LEU A O 1
ATOM 2034 N N . GLN A 1 261 ? 17.701 -11.075 -29.869 1.00 97.50 261 GLN A N 1
ATOM 2035 C CA . GLN A 1 261 ? 16.346 -10.890 -29.335 1.00 97.50 261 GLN A CA 1
ATOM 2036 C C . GLN A 1 261 ? 16.350 -10.865 -27.805 1.00 97.50 261 GLN A C 1
ATOM 2038 O O . GLN A 1 261 ? 15.745 -9.975 -27.210 1.00 97.50 261 GLN A O 1
ATOM 2043 N N . PHE A 1 262 ? 17.043 -11.814 -27.169 1.00 98.06 262 PHE A N 1
ATOM 2044 C CA . PHE A 1 262 ? 17.123 -11.910 -25.714 1.00 98.06 262 PHE A CA 1
ATOM 2045 C C . PHE A 1 262 ? 17.760 -10.661 -25.082 1.00 98.06 262 PHE A C 1
ATOM 2047 O O . PHE A 1 262 ? 17.172 -10.058 -24.184 1.00 98.06 262 PHE A O 1
ATOM 2054 N N . GLU A 1 263 ? 18.919 -10.221 -25.579 1.00 98.12 263 GLU A N 1
ATOM 2055 C CA . GLU A 1 263 ? 19.628 -9.052 -25.035 1.00 98.12 263 GLU A CA 1
ATOM 2056 C C . GLU A 1 263 ? 18.871 -7.732 -25.276 1.00 98.12 263 GLU A C 1
ATOM 2058 O O . GLU A 1 263 ? 18.826 -6.857 -24.401 1.00 98.12 263 GLU A O 1
ATOM 2063 N N . ALA A 1 264 ? 18.215 -7.592 -26.433 1.00 98.25 264 ALA A N 1
ATOM 2064 C CA . ALA A 1 264 ? 17.354 -6.447 -26.720 1.00 98.25 264 ALA A CA 1
ATOM 2065 C C . ALA A 1 264 ? 16.100 -6.434 -25.827 1.00 98.25 264 ALA A C 1
ATOM 2067 O O . ALA A 1 264 ? 15.760 -5.394 -25.256 1.00 98.25 264 ALA A O 1
ATOM 2068 N N . ALA A 1 265 ? 15.446 -7.589 -25.650 1.00 98.56 265 ALA A N 1
ATOM 2069 C CA . ALA A 1 265 ? 14.286 -7.743 -24.773 1.00 98.56 265 ALA A CA 1
ATOM 2070 C C . ALA A 1 265 ? 14.630 -7.391 -23.323 1.00 98.56 265 ALA A C 1
ATOM 2072 O O . ALA A 1 265 ? 13.879 -6.670 -22.663 1.00 98.56 265 ALA A O 1
ATOM 2073 N N . TRP A 1 266 ? 15.788 -7.839 -22.838 1.00 98.50 266 TRP A N 1
ATOM 2074 C CA . TRP A 1 266 ? 16.250 -7.535 -21.489 1.00 98.50 266 TRP A CA 1
ATOM 2075 C C . TRP A 1 266 ? 16.593 -6.050 -21.322 1.00 98.50 266 TRP A C 1
ATOM 2077 O O . TRP A 1 266 ? 16.147 -5.426 -20.360 1.00 98.50 266 TRP A O 1
ATOM 2087 N N . SER A 1 267 ? 17.272 -5.435 -22.295 1.00 98.44 267 SER A N 1
ATOM 2088 C CA . SER A 1 267 ? 17.525 -3.983 -22.275 1.00 98.44 267 SER A CA 1
ATOM 2089 C C . SER A 1 267 ? 16.225 -3.183 -22.132 1.00 98.44 267 SER A C 1
ATOM 2091 O O . SER A 1 267 ? 16.111 -2.334 -21.249 1.00 98.44 267 SER A O 1
ATOM 2093 N N . LEU A 1 268 ? 15.211 -3.502 -22.940 1.00 98.62 268 LEU A N 1
ATOM 2094 C CA . LEU A 1 268 ? 13.898 -2.854 -22.880 1.00 98.62 268 LEU A CA 1
ATOM 2095 C C . LEU A 1 268 ? 13.147 -3.143 -21.571 1.00 98.62 268 LEU A C 1
ATOM 2097 O O . LEU A 1 268 ? 12.473 -2.256 -21.051 1.00 98.62 268 LEU A O 1
ATOM 2101 N N . THR A 1 269 ? 13.290 -4.348 -21.013 1.00 98.38 269 THR A N 1
ATOM 2102 C CA . THR A 1 269 ? 12.693 -4.713 -19.715 1.00 98.38 269 THR A CA 1
ATOM 2103 C C . THR A 1 269 ? 13.224 -3.826 -18.594 1.00 98.38 269 THR A C 1
ATOM 2105 O O . THR A 1 269 ? 12.438 -3.346 -17.776 1.00 98.38 269 THR A O 1
ATOM 2108 N N . ASN A 1 270 ? 14.536 -3.567 -18.582 1.00 98.06 270 ASN A N 1
ATOM 2109 C CA . ASN A 1 270 ? 15.164 -2.697 -17.590 1.00 98.06 270 ASN A CA 1
ATOM 2110 C C . ASN A 1 270 ? 14.698 -1.243 -17.748 1.00 98.06 270 ASN A C 1
ATOM 2112 O O . ASN A 1 270 ? 14.390 -0.597 -16.749 1.00 98.06 270 ASN A O 1
ATOM 2116 N N . VAL A 1 271 ? 14.564 -0.738 -18.980 1.00 98.06 271 VAL A N 1
ATOM 2117 C CA . VAL A 1 271 ? 13.999 0.606 -19.213 1.00 98.06 271 VAL A CA 1
ATOM 2118 C C . VAL A 1 271 ? 12.552 0.683 -18.708 1.00 98.06 271 VAL A C 1
ATOM 2120 O O . VAL A 1 271 ? 12.213 1.615 -17.984 1.00 98.06 271 VAL A O 1
ATOM 2123 N N . ALA A 1 272 ? 11.721 -0.325 -18.994 1.00 97.88 272 ALA A N 1
ATOM 2124 C CA . ALA A 1 272 ? 10.334 -0.392 -18.520 1.00 97.88 272 ALA A CA 1
ATOM 2125 C C . ALA A 1 272 ? 10.193 -0.547 -16.992 1.00 97.88 272 ALA A C 1
ATOM 2127 O O . ALA A 1 272 ? 9.099 -0.383 -16.466 1.00 97.88 272 ALA A O 1
ATOM 2128 N N . SER A 1 273 ? 11.272 -0.874 -16.271 1.00 96.38 273 SER A N 1
ATOM 2129 C CA . SER A 1 273 ? 11.280 -0.933 -14.799 1.00 96.38 273 SER A CA 1
ATOM 2130 C C . SER A 1 273 ? 11.535 0.423 -14.124 1.00 96.38 273 SER A C 1
ATOM 2132 O O . SER A 1 273 ? 11.527 0.507 -12.896 1.00 96.38 273 SER A O 1
ATOM 2134 N N . GLY A 1 274 ? 11.801 1.471 -14.915 1.00 94.62 274 GLY A N 1
ATOM 2135 C CA . GLY A 1 274 ? 12.062 2.825 -14.435 1.00 94.62 274 GLY A CA 1
ATOM 2136 C C . GLY A 1 274 ? 10.802 3.581 -14.001 1.00 94.62 274 GLY A C 1
ATOM 2137 O O . GLY A 1 274 ? 9.832 3.023 -13.502 1.00 94.62 274 GLY A O 1
ATOM 2138 N N . THR A 1 275 ? 10.822 4.903 -14.176 1.00 96.69 275 THR A N 1
ATOM 2139 C CA . THR A 1 275 ? 9.636 5.749 -13.945 1.00 96.69 275 THR A CA 1
ATOM 2140 C C . THR A 1 275 ? 8.583 5.559 -15.043 1.00 96.69 275 THR A C 1
ATOM 2142 O O . THR A 1 275 ? 8.912 5.119 -16.144 1.00 96.69 275 THR A O 1
ATOM 2145 N N . SER A 1 276 ? 7.350 6.019 -14.810 1.00 97.38 276 SER A N 1
ATOM 2146 C CA . SER A 1 276 ? 6.271 5.960 -15.810 1.00 97.38 276 SER A CA 1
ATOM 2147 C C . SER A 1 276 ? 6.604 6.644 -17.137 1.00 97.38 276 SER A C 1
ATOM 2149 O O . SER A 1 276 ? 6.094 6.234 -18.177 1.00 97.38 276 SER A O 1
ATOM 2151 N N . TRP A 1 277 ? 7.506 7.634 -17.135 1.00 97.75 277 TRP A N 1
ATOM 2152 C CA . TRP A 1 277 ? 8.040 8.210 -18.372 1.00 97.75 277 TRP A CA 1
ATOM 2153 C C . TRP A 1 277 ? 8.878 7.195 -19.165 1.00 97.75 277 TRP A C 1
ATOM 2155 O O . TRP A 1 277 ? 8.704 7.075 -20.369 1.00 97.75 277 TRP A O 1
ATOM 2165 N N . HIS A 1 278 ? 9.737 6.402 -18.520 1.00 98.19 278 HIS A N 1
ATOM 2166 C CA . HIS A 1 278 ? 10.513 5.370 -19.218 1.00 98.19 278 HIS A CA 1
ATOM 2167 C C . HIS A 1 278 ? 9.607 4.269 -19.783 1.00 98.19 278 HIS A C 1
ATOM 2169 O O . HIS A 1 278 ? 9.770 3.863 -20.935 1.00 98.19 278 HIS A O 1
ATOM 2175 N N . THR A 1 279 ? 8.611 3.832 -19.005 1.00 98.25 279 THR A N 1
ATOM 2176 C CA . THR A 1 279 ? 7.588 2.877 -19.458 1.00 98.25 279 THR A CA 1
ATOM 2177 C C . THR A 1 279 ? 6.834 3.412 -20.672 1.00 98.25 279 THR A C 1
ATOM 2179 O O . THR A 1 279 ? 6.695 2.700 -21.668 1.00 98.25 279 THR A O 1
ATOM 2182 N N . GLN A 1 280 ? 6.424 4.686 -20.635 1.00 98.00 280 GLN A N 1
ATOM 2183 C CA . GLN A 1 280 ? 5.804 5.372 -21.768 1.00 98.00 280 GLN A CA 1
ATOM 2184 C C . GLN A 1 280 ? 6.676 5.277 -23.019 1.00 98.00 280 GLN A C 1
ATOM 2186 O O . GLN A 1 280 ? 6.189 4.896 -24.079 1.00 98.00 280 GLN A O 1
ATOM 2191 N N . GLN A 1 281 ? 7.973 5.565 -22.889 1.00 98.38 281 GLN A N 1
ATOM 2192 C CA . GLN A 1 281 ? 8.903 5.541 -24.014 1.00 98.38 281 GLN A CA 1
ATOM 2193 C C . GLN A 1 281 ? 9.030 4.138 -24.620 1.00 98.38 281 GLN A C 1
ATOM 2195 O O . GLN A 1 281 ? 9.006 4.002 -25.841 1.00 98.38 281 GLN A O 1
ATOM 2200 N N . VAL A 1 282 ? 9.070 3.078 -23.808 1.00 98.31 282 VAL A N 1
ATOM 2201 C CA . VAL A 1 282 ? 9.065 1.691 -24.313 1.00 98.31 282 VAL A CA 1
ATOM 2202 C C . VAL A 1 282 ? 7.777 1.374 -25.087 1.00 98.31 282 VAL A C 1
ATOM 2204 O O . VAL A 1 282 ? 7.831 0.753 -26.152 1.00 98.31 282 VAL A O 1
ATOM 2207 N N . VAL A 1 283 ? 6.621 1.817 -24.587 1.00 97.94 283 VAL A N 1
ATOM 2208 C CA . VAL A 1 283 ? 5.317 1.589 -25.232 1.00 97.94 283 VAL A CA 1
ATOM 2209 C C . VAL A 1 283 ? 5.192 2.371 -26.545 1.00 97.94 283 VAL A C 1
ATOM 2211 O O . VAL A 1 283 ? 4.829 1.783 -27.565 1.00 97.94 283 VAL A O 1
ATOM 2214 N N . GLU A 1 284 ? 5.538 3.660 -26.553 1.00 97.12 284 GLU A N 1
ATOM 2215 C CA . GLU A 1 284 ? 5.454 4.548 -27.726 1.00 97.12 284 GLU A CA 1
ATOM 2216 C C . GLU A 1 284 ? 6.380 4.116 -28.871 1.00 97.12 284 GLU A C 1
ATOM 2218 O O . GLU A 1 284 ? 6.039 4.293 -30.039 1.00 97.12 284 GLU A O 1
ATOM 2223 N N . HIS A 1 285 ? 7.508 3.470 -28.559 1.00 97.56 285 HIS A N 1
ATOM 2224 C CA . HIS A 1 285 ? 8.409 2.891 -29.562 1.00 97.56 285 HIS A CA 1
ATOM 2225 C C . HIS A 1 285 ? 7.918 1.547 -30.133 1.00 97.56 285 HIS A C 1
ATOM 2227 O O . HIS A 1 285 ? 8.629 0.916 -30.914 1.00 97.56 285 HIS A O 1
ATOM 2233 N N . GLY A 1 286 ? 6.710 1.094 -29.777 1.00 96.31 286 GLY A N 1
ATOM 2234 C CA . GLY A 1 286 ? 6.079 -0.085 -30.373 1.00 96.31 286 GLY A CA 1
ATOM 2235 C C . GLY A 1 286 ? 6.554 -1.422 -29.802 1.00 96.31 286 GLY A C 1
ATOM 2236 O O . GLY A 1 286 ? 6.415 -2.452 -30.462 1.00 96.31 286 GLY A O 1
ATOM 2237 N N . ALA A 1 287 ? 7.098 -1.445 -28.580 1.00 97.88 287 ALA A N 1
ATOM 2238 C CA . ALA A 1 287 ? 7.604 -2.680 -27.978 1.00 97.88 287 ALA A CA 1
ATOM 2239 C C . ALA A 1 287 ? 6.495 -3.686 -27.611 1.00 97.88 287 ALA A C 1
ATOM 2241 O O . ALA A 1 287 ? 6.739 -4.890 -27.611 1.00 97.88 287 ALA A O 1
ATOM 2242 N N . VAL A 1 288 ? 5.271 -3.223 -27.317 1.00 98.19 288 VAL A N 1
ATOM 2243 C CA . VAL A 1 288 ? 4.175 -4.079 -26.817 1.00 98.19 288 VAL A CA 1
ATOM 2244 C C . VAL A 1 288 ? 3.795 -5.201 -27.799 1.00 98.19 288 VAL A C 1
ATOM 2246 O O . VAL A 1 288 ? 3.865 -6.364 -27.395 1.00 98.19 288 VAL A O 1
ATOM 2249 N N . PRO A 1 289 ? 3.451 -4.932 -29.078 1.00 97.75 289 PRO A N 1
ATOM 2250 C CA . PRO A 1 289 ? 3.156 -6.006 -30.029 1.00 97.75 289 PRO A CA 1
ATOM 2251 C C . PRO A 1 289 ? 4.332 -6.969 -30.229 1.00 97.75 289 PRO A C 1
ATOM 2253 O O . PRO A 1 289 ? 4.123 -8.173 -30.373 1.00 97.75 289 PRO A O 1
ATOM 2256 N N . ALA A 1 290 ? 5.566 -6.455 -30.197 1.00 97.56 290 ALA A N 1
ATOM 2257 C CA . ALA A 1 290 ? 6.768 -7.268 -30.335 1.00 97.56 290 ALA A CA 1
ATOM 2258 C C . ALA A 1 290 ? 6.949 -8.223 -29.143 1.00 97.56 290 ALA A C 1
ATOM 2260 O O . ALA A 1 290 ? 7.165 -9.415 -29.346 1.00 97.56 290 ALA A O 1
ATOM 2261 N N . PHE A 1 291 ? 6.776 -7.747 -27.906 1.00 98.62 291 PHE A N 1
ATOM 2262 C CA . PHE A 1 291 ? 6.812 -8.609 -26.723 1.00 98.62 291 PHE A CA 1
ATOM 2263 C C . PHE A 1 291 ? 5.700 -9.657 -26.725 1.00 98.62 291 PHE A C 1
ATOM 2265 O O . PHE A 1 291 ? 5.961 -10.815 -26.411 1.00 98.62 291 PHE A O 1
ATOM 2272 N N . ILE A 1 292 ? 4.479 -9.294 -27.131 1.00 98.38 292 ILE A N 1
ATOM 2273 C CA . ILE A 1 292 ? 3.373 -10.257 -27.233 1.00 98.38 292 ILE A CA 1
ATOM 2274 C C . ILE A 1 292 ? 3.700 -11.357 -28.253 1.00 98.38 292 ILE A C 1
ATOM 2276 O O . ILE A 1 292 ? 3.454 -12.529 -27.976 1.00 98.38 292 ILE A O 1
ATOM 2280 N N . ALA A 1 293 ? 4.315 -11.018 -29.390 1.00 97.31 293 ALA A N 1
ATOM 2281 C CA . ALA A 1 293 ? 4.775 -12.015 -30.357 1.00 97.31 293 ALA A CA 1
ATOM 2282 C C . ALA A 1 293 ? 5.862 -12.938 -29.770 1.00 97.31 293 ALA A C 1
ATOM 2284 O O . ALA A 1 293 ? 5.825 -14.151 -29.983 1.00 97.31 293 ALA A O 1
ATOM 2285 N N . LEU A 1 294 ? 6.792 -12.387 -28.981 1.00 97.94 294 LEU A N 1
ATOM 2286 C CA . LEU A 1 294 ? 7.860 -13.152 -28.329 1.00 97.94 294 LEU A CA 1
ATOM 2287 C C . LEU A 1 294 ? 7.363 -14.135 -27.259 1.00 97.94 294 LEU A C 1
ATOM 2289 O O . LEU A 1 294 ? 8.069 -15.103 -26.969 1.00 97.94 294 LEU A O 1
ATOM 2293 N N . LEU A 1 295 ? 6.148 -13.967 -26.722 1.00 97.75 295 LEU A N 1
ATOM 2294 C CA . LEU A 1 295 ? 5.548 -14.960 -25.821 1.00 97.75 295 LEU A CA 1
ATOM 2295 C C . LEU A 1 295 ? 5.466 -16.346 -26.475 1.00 97.75 295 LEU A C 1
ATOM 2297 O O . LEU A 1 295 ? 5.679 -17.346 -25.790 1.00 97.75 295 LEU A O 1
ATOM 2301 N N . ALA A 1 296 ? 5.231 -16.407 -27.790 1.00 96.19 296 ALA A N 1
ATOM 2302 C CA . ALA A 1 296 ? 5.150 -17.645 -28.566 1.00 96.19 296 ALA A CA 1
ATOM 2303 C C . ALA A 1 296 ? 6.520 -18.204 -29.008 1.00 96.19 296 ALA A C 1
ATOM 2305 O O . ALA A 1 296 ? 6.562 -19.198 -29.735 1.00 96.19 296 ALA A O 1
ATOM 2306 N N . SER A 1 297 ? 7.636 -17.588 -28.595 1.00 96.44 297 SER A N 1
ATOM 2307 C CA . SER A 1 297 ? 8.979 -18.066 -28.937 1.00 96.44 297 SER A CA 1
ATOM 2308 C C . SER A 1 297 ? 9.198 -19.511 -28.459 1.00 96.44 297 SER A C 1
ATOM 2310 O O . SER A 1 297 ? 8.842 -19.840 -27.322 1.00 96.44 297 SER A O 1
ATOM 2312 N N . PRO A 1 298 ? 9.831 -20.379 -29.277 1.00 93.88 298 PRO A N 1
ATOM 2313 C CA . PRO A 1 298 ? 10.204 -21.724 -28.846 1.00 93.88 298 PRO A CA 1
ATOM 2314 C C . PRO A 1 298 ? 11.310 -21.700 -27.782 1.00 93.88 298 PRO A C 1
ATOM 2316 O O . PRO A 1 298 ? 11.490 -22.683 -27.065 1.00 93.88 298 PRO A O 1
ATOM 2319 N N . MET A 1 299 ? 12.051 -20.592 -27.662 1.00 95.38 299 MET A N 1
ATOM 2320 C CA . MET A 1 299 ? 13.072 -20.439 -26.634 1.00 95.38 299 MET A CA 1
ATOM 2321 C C . MET A 1 299 ? 12.470 -19.835 -25.370 1.00 95.38 299 MET A C 1
ATOM 2323 O O . MET A 1 299 ? 12.061 -18.671 -25.341 1.00 95.38 299 MET A O 1
ATOM 2327 N N . LEU A 1 300 ? 12.443 -20.635 -24.304 1.00 94.62 300 LEU A N 1
ATOM 2328 C CA . LEU A 1 300 ? 11.763 -20.267 -23.068 1.00 94.62 300 LEU A CA 1
ATOM 2329 C C . LEU A 1 300 ? 12.337 -18.998 -22.429 1.00 94.62 300 LEU A C 1
ATOM 2331 O O . LEU A 1 300 ? 11.563 -18.177 -21.961 1.00 94.62 300 LEU A O 1
ATOM 2335 N N . ASN A 1 301 ? 13.655 -18.798 -22.468 1.00 95.44 301 ASN A N 1
ATOM 2336 C CA . ASN A 1 301 ? 14.314 -17.607 -21.921 1.00 95.44 301 ASN A CA 1
ATOM 2337 C C . ASN A 1 301 ? 13.887 -16.304 -22.624 1.00 95.44 301 ASN A C 1
ATOM 2339 O O . ASN A 1 301 ? 13.759 -15.273 -21.972 1.00 95.44 301 ASN A O 1
ATOM 2343 N N . ILE A 1 302 ? 13.629 -16.333 -23.937 1.00 97.44 302 ILE A N 1
ATOM 2344 C CA . ILE A 1 302 ? 13.100 -15.169 -24.670 1.00 97.44 302 ILE A CA 1
ATOM 2345 C C . ILE A 1 302 ? 11.649 -14.912 -24.278 1.00 97.44 302 ILE A C 1
ATOM 2347 O O . ILE A 1 302 ? 11.275 -13.778 -23.981 1.00 97.44 302 ILE A O 1
ATOM 2351 N N . SER A 1 303 ? 10.838 -15.973 -24.260 1.00 97.81 303 SER A N 1
ATOM 2352 C CA . SER A 1 303 ? 9.443 -15.893 -23.825 1.00 97.81 303 SER A CA 1
ATOM 2353 C C . SER A 1 303 ? 9.355 -15.349 -22.392 1.00 97.81 303 SER A C 1
ATOM 2355 O O . SER A 1 303 ? 8.530 -14.488 -22.110 1.00 97.81 303 SER A O 1
ATOM 2357 N N . GLU A 1 304 ? 10.253 -15.777 -21.502 1.00 97.50 304 GLU A N 1
ATOM 2358 C CA . GLU A 1 304 ? 10.325 -15.332 -20.108 1.00 97.50 304 GLU A CA 1
ATOM 2359 C C . GLU A 1 304 ? 10.662 -13.848 -20.004 1.00 97.50 304 GLU A C 1
ATOM 2361 O O . GLU A 1 304 ? 10.019 -13.112 -19.257 1.00 97.50 304 GLU A O 1
ATOM 2366 N N . GLN A 1 305 ? 11.629 -13.389 -20.801 1.00 97.75 305 GLN A N 1
ATOM 2367 C CA . GLN A 1 305 ? 11.999 -11.981 -20.840 1.00 97.75 305 GLN A CA 1
ATOM 2368 C C . GLN A 1 305 ? 10.838 -11.108 -21.330 1.00 97.75 305 GLN A C 1
ATOM 2370 O O . GLN A 1 305 ? 10.612 -10.023 -20.796 1.00 97.75 305 GLN A O 1
ATOM 2375 N N . ALA A 1 306 ? 10.069 -11.592 -22.309 1.00 98.56 306 ALA A N 1
ATOM 2376 C CA . ALA A 1 306 ? 8.870 -10.911 -22.781 1.00 98.56 306 ALA A CA 1
ATOM 2377 C C . ALA A 1 306 ? 7.766 -10.868 -21.714 1.00 98.56 306 ALA A C 1
ATOM 2379 O O . ALA A 1 306 ? 7.157 -9.817 -21.518 1.00 98.56 306 ALA A O 1
ATOM 2380 N N . VAL A 1 307 ? 7.543 -11.969 -20.983 1.00 98.62 307 VAL A N 1
ATOM 2381 C CA . VAL A 1 307 ? 6.636 -12.002 -19.823 1.00 98.62 307 VAL A CA 1
ATOM 2382 C C . VAL A 1 307 ? 7.038 -10.926 -18.812 1.00 98.62 307 VAL A C 1
ATOM 2384 O O . VAL A 1 307 ? 6.203 -10.113 -18.427 1.00 98.62 307 VAL A O 1
ATOM 2387 N N . TRP A 1 308 ? 8.319 -10.858 -18.441 1.00 98.44 308 TRP A N 1
ATOM 2388 C CA . TRP A 1 308 ? 8.811 -9.877 -17.473 1.00 98.44 308 TRP A CA 1
ATOM 2389 C C . TRP A 1 308 ? 8.627 -8.430 -17.958 1.00 98.44 308 TRP A C 1
ATOM 2391 O O . TRP A 1 308 ? 8.096 -7.597 -17.221 1.00 98.44 308 TRP A O 1
ATOM 2401 N N . ALA A 1 309 ? 8.980 -8.132 -19.212 1.00 98.69 309 ALA A N 1
ATOM 2402 C CA . ALA A 1 309 ? 8.770 -6.809 -19.801 1.00 98.69 309 ALA A CA 1
ATOM 2403 C C . ALA A 1 309 ? 7.298 -6.375 -19.742 1.00 98.69 309 ALA A C 1
ATOM 2405 O O . ALA A 1 309 ? 6.986 -5.263 -19.314 1.00 98.69 309 ALA A O 1
ATOM 2406 N N . LEU A 1 310 ? 6.385 -7.271 -20.130 1.00 98.81 310 LEU A N 1
ATOM 2407 C CA . LEU A 1 310 ? 4.943 -7.028 -20.088 1.00 98.81 310 LEU A CA 1
ATOM 2408 C C . LEU A 1 310 ? 4.444 -6.845 -18.652 1.00 98.81 310 LEU A C 1
ATOM 2410 O O . LEU A 1 310 ? 3.580 -6.004 -18.414 1.00 98.81 310 LEU A O 1
ATOM 2414 N N . GLY A 1 311 ? 5.009 -7.576 -17.690 1.00 98.62 311 GLY A N 1
ATOM 2415 C CA . GLY A 1 311 ? 4.712 -7.403 -16.273 1.00 98.62 311 GLY A CA 1
ATOM 2416 C C . GLY A 1 311 ? 5.133 -6.036 -15.730 1.00 98.62 311 GLY A C 1
ATOM 2417 O O . GLY A 1 311 ? 4.345 -5.429 -15.005 1.00 98.62 311 GLY A O 1
ATOM 2418 N N . ASN A 1 312 ? 6.304 -5.514 -16.120 1.00 98.69 312 ASN A N 1
ATOM 2419 C CA . ASN A 1 312 ? 6.734 -4.150 -15.770 1.00 98.69 312 ASN A CA 1
ATOM 2420 C C . ASN A 1 312 ? 5.773 -3.102 -16.356 1.00 98.69 312 ASN A C 1
ATOM 2422 O O . ASN A 1 312 ? 5.285 -2.239 -15.629 1.00 98.69 312 ASN A O 1
ATOM 2426 N N . ILE A 1 313 ? 5.422 -3.234 -17.641 1.00 98.69 313 ILE A N 1
ATOM 2427 C CA . ILE A 1 313 ? 4.491 -2.319 -18.321 1.00 98.69 313 ILE A CA 1
ATOM 2428 C C . ILE A 1 313 ? 3.099 -2.357 -17.666 1.00 98.69 313 ILE A C 1
ATOM 2430 O O . ILE A 1 313 ? 2.514 -1.310 -17.399 1.00 98.69 313 ILE A O 1
ATOM 2434 N N . ALA A 1 314 ? 2.569 -3.546 -17.357 1.00 98.44 314 ALA A N 1
ATOM 2435 C CA . ALA A 1 314 ? 1.288 -3.696 -16.660 1.00 98.44 314 ALA A CA 1
ATOM 2436 C C . ALA A 1 314 ? 1.315 -3.086 -15.248 1.00 98.44 314 ALA A C 1
ATOM 2438 O O . ALA A 1 314 ? 0.316 -2.532 -14.786 1.00 98.44 314 ALA A O 1
ATOM 2439 N N . GLY A 1 315 ? 2.448 -3.224 -14.555 1.00 97.62 315 GLY A N 1
ATOM 2440 C CA . GLY A 1 315 ? 2.638 -2.783 -13.177 1.00 97.62 315 GLY A CA 1
ATOM 2441 C C . GLY A 1 315 ? 2.715 -1.266 -13.005 1.00 97.62 315 GLY A C 1
ATOM 2442 O O . GLY A 1 315 ? 2.411 -0.787 -11.913 1.00 97.62 315 GLY A O 1
ATOM 2443 N N . ASP A 1 316 ? 3.067 -0.520 -14.056 1.00 97.50 316 ASP A N 1
ATOM 2444 C CA . ASP A 1 316 ? 3.218 0.940 -14.000 1.00 97.50 316 ASP A CA 1
ATOM 2445 C C . ASP A 1 316 ? 1.888 1.669 -13.743 1.00 97.50 316 ASP A C 1
ATOM 2447 O O . ASP A 1 316 ? 1.836 2.648 -12.999 1.00 97.50 316 ASP A O 1
ATOM 2451 N N . GLY A 1 317 ? 0.773 1.165 -14.284 1.00 96.25 317 GLY A N 1
ATOM 2452 C CA . GLY A 1 317 ? -0.529 1.774 -14.031 1.00 96.25 317 GLY A CA 1
ATOM 2453 C C . GLY A 1 317 ? -1.687 1.188 -14.828 1.00 96.25 317 GLY A C 1
ATOM 2454 O O . GLY A 1 317 ? -1.514 0.417 -15.771 1.00 96.25 317 GLY A O 1
ATOM 2455 N N . ALA A 1 318 ? -2.905 1.596 -14.456 1.00 97.25 318 ALA A N 1
ATOM 2456 C CA . ALA A 1 318 ? -4.141 1.111 -15.071 1.00 97.25 318 ALA A CA 1
ATOM 2457 C C . ALA A 1 318 ? -4.210 1.380 -16.588 1.00 97.25 318 ALA A C 1
ATOM 2459 O O . ALA A 1 318 ? -4.690 0.527 -17.328 1.00 97.25 318 ALA A O 1
ATOM 2460 N N . SER A 1 319 ? -3.679 2.516 -17.057 1.00 97.00 319 SER A N 1
ATOM 2461 C CA . SER A 1 319 ? -3.656 2.864 -18.484 1.00 97.00 319 SER A CA 1
ATOM 2462 C C . SER A 1 319 ? -2.847 1.864 -19.314 1.00 97.00 319 SER A C 1
ATOM 2464 O O . SER A 1 319 ? -3.328 1.385 -20.338 1.00 97.00 319 SER A O 1
ATOM 2466 N N . TYR A 1 320 ? -1.641 1.504 -18.863 1.00 97.94 320 TYR A N 1
ATOM 2467 C CA . TYR A 1 320 ? -0.789 0.548 -19.575 1.00 97.94 320 TYR A CA 1
ATOM 2468 C C . TYR A 1 320 ? -1.284 -0.885 -19.426 1.00 97.94 320 TYR A C 1
ATOM 2470 O O . TYR A 1 320 ? -1.312 -1.623 -20.407 1.00 97.94 320 TYR A O 1
ATOM 2478 N N . ARG A 1 321 ? -1.769 -1.258 -18.238 1.00 98.50 321 ARG A N 1
ATOM 2479 C CA . ARG A 1 321 ? -2.480 -2.521 -18.016 1.00 98.50 321 ARG A CA 1
ATOM 2480 C C . ARG A 1 321 ? -3.602 -2.722 -19.039 1.00 98.50 321 ARG A C 1
ATOM 2482 O O . ARG A 1 321 ? -3.661 -3.765 -19.687 1.00 98.50 321 ARG A O 1
ATOM 2489 N N . ASP A 1 322 ? -4.472 -1.728 -19.202 1.00 97.88 322 ASP A N 1
ATOM 2490 C CA . ASP A 1 322 ? -5.608 -1.819 -20.122 1.00 97.88 322 ASP A CA 1
ATOM 2491 C C . ASP A 1 322 ? -5.160 -1.794 -21.590 1.00 97.88 322 ASP A C 1
ATOM 2493 O O . ASP A 1 322 ? -5.705 -2.549 -22.393 1.00 97.88 322 ASP A O 1
ATOM 2497 N N . ALA A 1 323 ? -4.109 -1.038 -21.929 1.00 97.19 323 ALA A N 1
ATOM 2498 C CA . ALA A 1 323 ? -3.508 -1.063 -23.264 1.00 97.19 323 ALA A CA 1
ATOM 2499 C C . ALA A 1 323 ? -2.934 -2.446 -23.630 1.00 97.19 323 ALA A C 1
ATOM 2501 O O . ALA A 1 323 ? -3.071 -2.893 -24.769 1.00 97.19 323 ALA A O 1
ATOM 2502 N N . LEU A 1 324 ? -2.333 -3.163 -22.674 1.00 98.44 324 LEU A N 1
ATOM 2503 C CA . LEU A 1 324 ? -1.883 -4.542 -22.887 1.00 98.44 324 LEU A CA 1
ATOM 2504 C C . LEU A 1 324 ? -3.066 -5.501 -23.080 1.00 98.44 324 LEU A C 1
ATOM 2506 O O . LEU A 1 324 ? -3.023 -6.367 -23.957 1.00 98.44 324 LEU A O 1
ATOM 2510 N N . ILE A 1 325 ? -4.132 -5.339 -22.289 1.00 98.00 325 ILE A N 1
ATOM 2511 C CA . ILE A 1 325 ? -5.374 -6.112 -22.445 1.00 98.00 325 ILE A CA 1
ATOM 2512 C C . ILE A 1 325 ? -5.963 -5.895 -23.846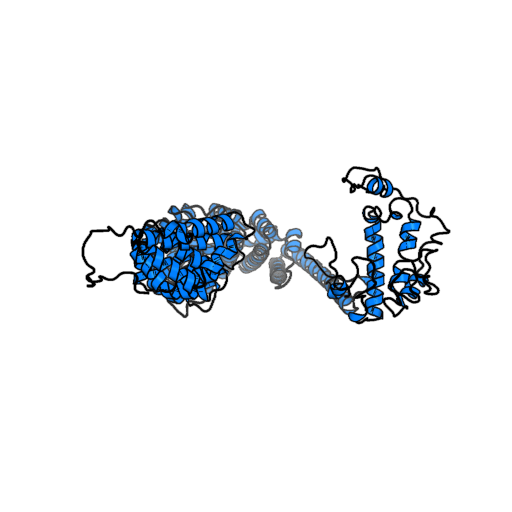 1.00 98.00 325 ILE A C 1
ATOM 2514 O O . ILE A 1 325 ? -6.325 -6.870 -24.504 1.00 98.00 325 ILE A O 1
ATOM 2518 N N . ASP A 1 326 ? -5.999 -4.648 -24.324 1.00 96.62 326 ASP A N 1
ATOM 2519 C CA . ASP A 1 326 ? -6.455 -4.288 -25.673 1.00 96.62 326 ASP A CA 1
ATOM 2520 C C . ASP A 1 326 ? -5.602 -4.915 -26.780 1.00 96.62 326 ASP A C 1
ATOM 2522 O O . ASP A 1 326 ? -6.116 -5.272 -27.840 1.00 96.62 326 ASP A O 1
ATOM 2526 N N . CYS A 1 327 ? -4.315 -5.139 -26.512 1.00 96.94 327 CYS A N 1
ATOM 2527 C CA . CYS A 1 327 ? -3.405 -5.850 -27.409 1.00 96.94 327 CYS A CA 1
ATOM 2528 C C . CYS A 1 327 ? -3.519 -7.388 -27.334 1.00 96.94 327 CYS A C 1
ATOM 2530 O O . CYS A 1 327 ? -2.663 -8.083 -27.875 1.00 96.94 327 CYS A O 1
ATOM 2532 N N . ASN A 1 328 ? -4.553 -7.945 -26.689 1.00 96.75 328 ASN A N 1
ATOM 2533 C CA . ASN A 1 328 ? -4.750 -9.390 -26.497 1.00 96.75 328 ASN A CA 1
ATOM 2534 C C . ASN A 1 328 ? -3.602 -10.095 -25.749 1.00 96.75 328 ASN A C 1
ATOM 2536 O O . ASN A 1 328 ? -3.298 -11.261 -26.016 1.00 96.75 328 ASN A O 1
ATOM 2540 N N . VAL A 1 329 ? -2.987 -9.426 -24.767 1.00 98.50 329 VAL A N 1
ATOM 2541 C CA . VAL A 1 329 ? -1.919 -10.037 -23.955 1.00 98.50 329 VAL A CA 1
ATOM 2542 C C . VAL A 1 329 ? -2.398 -11.272 -23.176 1.00 98.50 329 VAL A C 1
ATOM 2544 O O . VAL A 1 329 ? -1.639 -12.219 -22.991 1.00 98.50 329 VAL A O 1
ATOM 2547 N N . ILE A 1 330 ? -3.663 -11.293 -22.730 1.00 98.50 330 ILE A N 1
ATOM 2548 C CA . ILE A 1 330 ? -4.179 -12.331 -21.824 1.00 98.50 330 ILE A CA 1
ATOM 2549 C C . ILE A 1 330 ? -4.174 -13.715 -22.487 1.00 98.50 330 ILE A C 1
ATOM 2551 O O . ILE A 1 330 ? -3.497 -14.593 -21.954 1.00 98.50 330 ILE A O 1
ATOM 2555 N N . PRO A 1 331 ? -4.836 -13.946 -23.641 1.00 98.19 331 PRO A N 1
ATOM 2556 C CA . PRO A 1 331 ? -4.761 -15.244 -24.311 1.00 98.19 331 PRO A CA 1
ATOM 2557 C C . PRO A 1 331 ? -3.323 -15.697 -24.591 1.00 98.19 331 PRO A C 1
ATOM 2559 O O . PRO A 1 331 ? -3.015 -16.877 -24.432 1.00 98.19 331 PRO A O 1
ATOM 2562 N N . ALA A 1 332 ? -2.436 -14.764 -24.954 1.00 98.06 332 ALA A N 1
ATOM 2563 C CA . ALA A 1 332 ? -1.036 -15.065 -25.236 1.00 98.06 332 ALA A CA 1
ATOM 2564 C C . ALA A 1 332 ? -0.276 -15.547 -23.987 1.00 98.06 332 ALA A C 1
ATOM 2566 O O . ALA A 1 332 ? 0.459 -16.527 -24.072 1.00 98.06 332 ALA A O 1
ATOM 2567 N N . LEU A 1 333 ? -0.487 -14.918 -22.825 1.00 98.38 333 LEU A N 1
ATOM 2568 C CA . LEU A 1 333 ? 0.091 -15.358 -21.548 1.00 98.38 333 LEU A CA 1
ATOM 2569 C C . LEU A 1 333 ? -0.501 -16.693 -21.084 1.00 98.38 333 LEU A C 1
ATOM 2571 O O . LEU A 1 333 ? 0.236 -17.589 -20.675 1.00 98.38 333 LEU A O 1
ATOM 2575 N N . LEU A 1 334 ? -1.824 -16.854 -21.170 1.00 97.88 334 LEU A N 1
ATOM 2576 C CA . LEU A 1 334 ? -2.497 -18.076 -20.724 1.00 97.88 334 LEU A CA 1
ATOM 2577 C C . LEU A 1 334 ? -2.084 -19.300 -21.553 1.00 97.88 334 LEU A C 1
ATOM 2579 O O . LEU A 1 334 ? -1.957 -20.387 -20.999 1.00 97.88 334 LEU A O 1
ATOM 2583 N N . ALA A 1 335 ? -1.778 -19.129 -22.843 1.00 96.50 335 ALA A N 1
ATOM 2584 C CA . ALA A 1 335 ? -1.234 -20.193 -23.690 1.00 96.50 335 ALA A CA 1
ATOM 2585 C C . ALA A 1 335 ? 0.147 -20.710 -23.230 1.00 96.50 335 ALA A C 1
ATOM 2587 O O . ALA A 1 335 ? 0.598 -21.758 -23.694 1.00 96.50 335 ALA A O 1
ATOM 2588 N N . ARG A 1 336 ? 0.832 -19.983 -22.336 1.00 95.56 336 ARG A N 1
ATOM 2589 C CA . ARG A 1 336 ? 2.130 -20.363 -21.757 1.00 95.56 336 ARG A CA 1
ATOM 2590 C C . ARG A 1 336 ? 2.020 -21.024 -20.383 1.00 95.56 336 ARG A C 1
ATOM 2592 O O . ARG A 1 336 ? 3.027 -21.501 -19.867 1.00 95.56 336 ARG A O 1
ATOM 2599 N N . LEU A 1 337 ? 0.822 -21.086 -19.801 1.00 94.56 337 LEU A N 1
ATOM 2600 C CA . LEU A 1 337 ? 0.560 -21.844 -18.578 1.00 94.56 337 LEU A CA 1
ATOM 2601 C C . LEU A 1 337 ? 0.368 -23.325 -18.913 1.00 94.56 337 LEU A C 1
ATOM 2603 O O . LEU A 1 337 ? -0.756 -23.796 -19.090 1.00 94.56 337 LEU A O 1
ATOM 2607 N N . THR A 1 338 ? 1.470 -24.066 -18.998 1.00 90.75 338 THR A N 1
ATOM 2608 C CA . THR A 1 338 ? 1.452 -25.517 -19.220 1.00 90.75 338 THR A CA 1
ATOM 2609 C C . THR A 1 338 ? 1.862 -26.280 -17.952 1.00 90.75 338 THR A C 1
ATOM 2611 O O . THR A 1 338 ? 2.608 -25.743 -17.130 1.00 90.75 338 THR A O 1
ATOM 2614 N N . PRO A 1 339 ? 1.397 -27.531 -17.748 1.00 87.44 339 PRO A N 1
ATOM 2615 C CA . PRO A 1 339 ? 1.750 -28.322 -16.561 1.00 87.44 339 PRO A CA 1
ATOM 2616 C C . PRO A 1 339 ? 3.251 -28.613 -16.404 1.00 87.44 339 PRO A C 1
ATOM 2618 O O . PRO A 1 339 ? 3.713 -28.871 -15.298 1.00 87.44 339 PRO A O 1
ATOM 2621 N N . ASP A 1 340 ? 3.997 -28.603 -17.507 1.00 90.19 340 ASP A N 1
ATOM 2622 C CA . ASP A 1 340 ? 5.437 -28.854 -17.594 1.00 90.19 340 ASP A CA 1
ATOM 2623 C C . ASP A 1 340 ? 6.287 -27.569 -17.570 1.00 90.19 340 ASP A C 1
ATOM 2625 O O . ASP A 1 340 ? 7.516 -27.642 -17.633 1.00 90.19 340 ASP A O 1
ATOM 2629 N N . ALA A 1 341 ? 5.659 -26.392 -17.464 1.00 93.00 341 ALA A N 1
ATOM 2630 C CA . ALA A 1 341 ? 6.369 -25.122 -17.421 1.00 93.00 341 ALA A CA 1
ATOM 2631 C C . ALA A 1 341 ? 7.306 -25.050 -16.193 1.00 93.00 341 ALA A C 1
ATOM 2633 O O . ALA A 1 341 ? 6.873 -25.303 -15.063 1.00 93.00 341 ALA A O 1
ATOM 2634 N N . PRO A 1 342 ? 8.587 -24.667 -16.366 1.00 95.81 342 PRO A N 1
ATOM 2635 C CA . PRO A 1 342 ? 9.517 -24.534 -15.251 1.00 95.81 342 PRO A CA 1
ATOM 2636 C C . PRO A 1 342 ? 9.044 -23.525 -14.203 1.00 95.81 342 PRO A C 1
ATOM 2638 O O . PRO A 1 342 ? 8.522 -22.460 -14.529 1.00 95.81 342 PRO A O 1
ATOM 2641 N N . VAL A 1 343 ? 9.313 -23.814 -12.928 1.00 95.94 343 VAL A N 1
ATOM 2642 C CA . VAL A 1 343 ? 8.860 -22.979 -11.801 1.00 95.94 343 VAL A CA 1
ATOM 2643 C C . VAL A 1 343 ? 9.345 -21.528 -11.911 1.00 95.94 343 VAL A C 1
ATOM 2645 O O . VAL A 1 343 ? 8.576 -20.615 -11.631 1.00 95.94 343 VAL A O 1
ATOM 2648 N N . GLY A 1 344 ? 10.590 -21.292 -12.350 1.00 94.69 344 GLY A N 1
ATOM 2649 C CA . GLY A 1 344 ? 11.120 -19.932 -12.551 1.00 94.69 344 GLY A CA 1
ATOM 2650 C C . GLY A 1 344 ? 10.289 -19.116 -13.546 1.00 94.69 344 GLY A C 1
ATOM 2651 O O . GLY A 1 344 ? 9.864 -18.006 -13.233 1.00 94.69 344 GLY A O 1
ATOM 2652 N N . TYR A 1 345 ? 9.938 -19.737 -14.670 1.00 95.94 345 TYR A N 1
ATOM 2653 C CA . TYR A 1 345 ? 9.072 -19.148 -15.685 1.00 95.94 345 TYR A CA 1
ATOM 2654 C C . TYR A 1 345 ? 7.662 -18.872 -15.144 1.00 95.94 345 TYR A C 1
ATOM 2656 O O . TYR A 1 345 ? 7.116 -17.783 -15.325 1.00 95.94 345 TYR A O 1
ATOM 2664 N N . LEU A 1 346 ? 7.083 -19.837 -14.419 1.00 97.56 346 LEU A N 1
ATOM 2665 C CA . LEU A 1 346 ? 5.759 -19.693 -13.811 1.00 97.56 346 LEU A CA 1
ATOM 2666 C C . LEU A 1 346 ? 5.700 -18.574 -12.764 1.00 97.56 346 LEU A C 1
ATOM 2668 O O . LEU A 1 346 ? 4.657 -17.931 -12.647 1.00 97.56 346 LEU A O 1
ATOM 2672 N N . ARG A 1 347 ? 6.789 -18.296 -12.035 1.00 97.62 347 ARG A N 1
ATOM 2673 C CA . ARG A 1 347 ? 6.860 -17.142 -11.121 1.00 97.62 347 ARG A CA 1
ATOM 2674 C C . ARG A 1 347 ? 6.668 -15.833 -11.883 1.00 97.62 347 ARG A C 1
ATOM 2676 O O . ARG A 1 347 ? 5.756 -15.081 -11.559 1.00 97.62 347 ARG A O 1
ATOM 2683 N N . ASN A 1 348 ? 7.445 -15.611 -12.943 1.00 97.69 348 ASN A N 1
ATOM 2684 C CA . ASN A 1 348 ? 7.340 -14.405 -13.772 1.00 97.69 348 ASN A CA 1
ATOM 2685 C C . ASN A 1 348 ? 5.966 -14.275 -14.446 1.00 97.69 348 ASN A C 1
ATOM 2687 O O . ASN A 1 348 ? 5.391 -13.184 -14.515 1.00 97.69 348 ASN A O 1
ATOM 2691 N N . LEU A 1 349 ? 5.403 -15.397 -14.897 1.00 98.25 349 LEU A N 1
ATOM 2692 C CA . LEU A 1 349 ? 4.080 -15.439 -15.513 1.00 98.25 349 LEU A CA 1
ATOM 2693 C C . LEU A 1 349 ? 2.969 -15.105 -14.511 1.00 98.25 349 LEU A C 1
ATOM 2695 O O . LEU A 1 349 ? 2.103 -14.283 -14.805 1.00 98.25 349 LEU A O 1
ATOM 2699 N N . THR A 1 350 ? 3.028 -15.676 -13.307 1.00 98.50 350 THR A N 1
ATOM 2700 C CA . THR A 1 350 ? 2.067 -15.395 -12.229 1.00 98.50 350 THR A CA 1
ATOM 2701 C C . THR A 1 350 ? 2.166 -13.945 -11.766 1.00 98.50 350 THR A C 1
ATOM 2703 O O . THR A 1 350 ? 1.142 -13.276 -11.627 1.00 98.50 350 THR A O 1
ATOM 2706 N N . TRP A 1 351 ? 3.386 -13.429 -11.601 1.00 98.50 351 TRP A N 1
ATOM 2707 C CA . TRP A 1 351 ? 3.629 -12.030 -11.260 1.00 98.50 351 TRP A CA 1
ATOM 2708 C C . TRP A 1 351 ? 3.021 -11.078 -12.299 1.00 98.50 351 TRP A C 1
ATOM 2710 O O . TRP A 1 351 ? 2.288 -10.150 -11.950 1.00 98.50 351 TRP A O 1
ATOM 2720 N N . THR A 1 352 ? 3.218 -11.364 -13.587 1.00 98.75 352 THR A N 1
ATOM 2721 C CA . THR A 1 352 ? 2.641 -10.583 -14.693 1.00 98.75 352 THR A CA 1
ATOM 2722 C C . THR A 1 352 ? 1.111 -10.620 -14.689 1.00 98.75 352 THR A C 1
ATOM 2724 O O . THR A 1 352 ? 0.471 -9.573 -14.799 1.00 98.75 352 THR A O 1
ATOM 2727 N N . LEU A 1 353 ? 0.505 -11.798 -14.490 1.00 98.69 353 LEU A N 1
ATOM 2728 C CA . LEU A 1 353 ? -0.950 -11.934 -14.337 1.00 98.69 353 LEU A CA 1
ATOM 2729 C C . LEU A 1 353 ? -1.470 -11.149 -13.123 1.00 98.69 353 LEU A C 1
ATOM 2731 O O . LEU A 1 353 ? -2.532 -10.535 -13.201 1.00 98.69 353 LEU A O 1
ATOM 2735 N N . SER A 1 354 ? -0.714 -11.104 -12.022 1.00 98.50 354 SER A N 1
ATOM 2736 C CA . SER A 1 354 ? -1.084 -10.312 -10.845 1.00 98.50 354 SER A CA 1
ATOM 2737 C C . SER A 1 354 ? -1.107 -8.807 -11.140 1.00 98.50 354 SER A C 1
ATOM 2739 O O . SER A 1 354 ? -2.056 -8.125 -10.745 1.00 98.50 354 SER A O 1
ATOM 2741 N N . ASN A 1 355 ? -0.146 -8.294 -11.919 1.00 98.62 355 ASN A N 1
ATOM 2742 C CA . ASN A 1 355 ? -0.130 -6.894 -12.353 1.00 98.62 355 ASN A CA 1
ATOM 2743 C C . ASN A 1 355 ? -1.290 -6.573 -13.308 1.00 98.62 355 ASN A C 1
ATOM 2745 O O . ASN A 1 355 ? -1.860 -5.485 -13.226 1.00 98.62 355 ASN A O 1
ATOM 2749 N N . LEU A 1 356 ? -1.722 -7.529 -14.139 1.00 98.62 356 LEU A N 1
ATOM 2750 C CA . LEU A 1 356 ? -2.928 -7.387 -14.967 1.00 98.62 356 LEU A CA 1
ATOM 2751 C C . LEU A 1 356 ? -4.234 -7.328 -14.154 1.00 98.62 356 LEU A C 1
ATOM 2753 O O . LEU A 1 356 ? -5.245 -6.828 -14.648 1.00 98.62 356 LEU A O 1
ATOM 2757 N N . CYS A 1 357 ? -4.219 -7.783 -12.901 1.00 98.19 357 CYS A N 1
ATOM 2758 C CA . CYS A 1 357 ? -5.338 -7.658 -11.964 1.00 98.19 357 CYS A CA 1
ATOM 2759 C C . CYS A 1 357 ? -5.264 -6.392 -11.093 1.00 98.19 357 CYS A C 1
ATOM 2761 O O . CYS A 1 357 ? -6.253 -6.033 -10.454 1.00 98.19 357 CYS A O 1
ATOM 2763 N N . ARG A 1 358 ? -4.106 -5.726 -11.037 1.00 95.94 358 ARG A N 1
ATOM 2764 C CA . ARG A 1 358 ? -3.811 -4.619 -10.116 1.00 95.94 358 ARG A CA 1
ATOM 2765 C C . ARG A 1 358 ? -4.456 -3.303 -10.564 1.00 95.94 358 ARG A C 1
ATOM 2767 O O . ARG A 1 358 ? -4.717 -3.107 -11.746 1.00 95.94 358 ARG A O 1
ATOM 2774 N N . ASN A 1 359 ? -4.620 -2.371 -9.619 1.00 93.19 359 ASN A N 1
ATOM 2775 C CA . ASN A 1 359 ? -5.211 -1.027 -9.756 1.00 93.19 359 ASN A CA 1
ATOM 2776 C C . ASN A 1 359 ? -6.745 -1.004 -9.892 1.00 93.19 359 ASN A C 1
ATOM 2778 O O . ASN A 1 359 ? -7.329 -1.698 -10.719 1.00 93.19 359 ASN A O 1
ATOM 2782 N N . LYS A 1 360 ? -7.398 -0.137 -9.105 1.00 90.44 360 LYS A N 1
ATOM 2783 C CA . LYS A 1 360 ? -8.866 0.013 -9.075 1.00 90.44 360 LYS A CA 1
ATOM 2784 C C . LYS A 1 360 ? -9.420 1.275 -9.739 1.00 90.44 360 LYS A C 1
ATOM 2786 O O . LYS A 1 360 ? -10.630 1.409 -9.879 1.00 90.44 360 LYS A O 1
ATOM 2791 N N . ASN A 1 361 ? -8.544 2.165 -10.205 1.00 92.44 361 ASN A N 1
ATOM 2792 C CA . ASN A 1 361 ? -8.913 3.444 -10.814 1.00 92.44 361 ASN A CA 1
ATOM 2793 C C . ASN A 1 361 ? -8.310 3.585 -12.231 1.00 92.44 361 ASN A C 1
ATOM 2795 O O . ASN A 1 361 ? -7.237 4.172 -12.363 1.00 92.44 361 ASN A O 1
ATOM 2799 N N . PRO A 1 362 ? -8.972 3.064 -13.284 1.00 95.38 362 PRO A N 1
ATOM 2800 C CA . PRO A 1 362 ? -10.125 2.163 -13.236 1.00 95.38 362 PRO A CA 1
ATOM 2801 C C . PRO A 1 362 ? -9.722 0.715 -12.917 1.00 95.38 362 PRO A C 1
ATOM 2803 O O . PRO A 1 362 ? -8.558 0.319 -13.014 1.00 95.38 362 PRO A O 1
ATOM 2806 N N . PHE A 1 363 ? -10.708 -0.099 -12.554 1.00 95.50 363 PHE A N 1
ATOM 2807 C CA . PHE A 1 363 ? -10.557 -1.547 -12.450 1.00 95.50 363 PHE A CA 1
ATOM 2808 C C . PHE A 1 363 ? -10.262 -2.206 -13.808 1.00 95.50 363 PHE A C 1
ATOM 2810 O O . PHE A 1 363 ? -10.747 -1.703 -14.825 1.00 95.50 363 PHE A O 1
ATOM 2817 N N . PRO A 1 364 ? -9.598 -3.381 -13.840 1.00 95.94 364 PRO A N 1
ATOM 2818 C CA . PRO A 1 364 ? -9.496 -4.159 -15.069 1.00 95.94 364 PRO A CA 1
ATOM 2819 C C . PRO A 1 364 ? -10.892 -4.551 -15.566 1.00 95.94 364 PRO A C 1
ATOM 2821 O O . PRO A 1 364 ? -11.822 -4.792 -14.776 1.00 95.94 364 PRO A O 1
ATOM 2824 N N . ARG A 1 365 ? -11.049 -4.617 -16.892 1.00 95.00 365 ARG A N 1
ATOM 2825 C CA . ARG A 1 365 ? -12.327 -4.958 -17.533 1.00 95.00 365 ARG A CA 1
ATOM 2826 C C . ARG A 1 365 ? -12.807 -6.339 -17.101 1.00 95.00 365 ARG A C 1
ATOM 2828 O O . ARG A 1 365 ? -12.025 -7.271 -16.949 1.00 95.00 365 ARG A O 1
ATOM 2835 N N . PHE A 1 366 ? -14.117 -6.483 -16.951 1.00 94.19 366 PHE A N 1
ATOM 2836 C CA . PHE A 1 366 ? -14.716 -7.714 -16.438 1.00 94.19 366 PHE A CA 1
ATOM 2837 C C . PHE A 1 366 ? -14.405 -8.945 -17.307 1.00 94.19 366 PHE A C 1
ATOM 2839 O O . PHE A 1 366 ? -14.073 -10.003 -16.782 1.00 94.19 366 PHE A O 1
ATOM 2846 N N . SER A 1 367 ? -14.412 -8.789 -18.634 1.00 95.62 367 SER A N 1
ATOM 2847 C CA . SER A 1 367 ? -14.053 -9.853 -19.582 1.00 95.62 367 SER A CA 1
ATOM 2848 C C . SER A 1 367 ? -12.597 -10.314 -19.456 1.00 95.62 367 SER A C 1
ATOM 2850 O O . SER A 1 367 ? -12.306 -11.486 -19.684 1.00 95.62 367 SER A O 1
ATOM 2852 N N . ALA A 1 368 ? -11.680 -9.416 -19.082 1.00 97.25 368 ALA A N 1
ATOM 2853 C CA . ALA A 1 368 ? -10.286 -9.757 -18.807 1.00 97.25 368 ALA A CA 1
ATOM 2854 C C . ALA A 1 368 ? -10.173 -10.590 -17.523 1.00 97.25 368 ALA A C 1
ATOM 2856 O O . ALA A 1 368 ? -9.508 -11.624 -17.509 1.00 97.25 368 ALA A O 1
ATOM 2857 N N . VAL A 1 369 ? -10.892 -10.188 -16.469 1.00 96.56 369 VAL A N 1
ATOM 2858 C CA . VAL A 1 369 ? -10.956 -10.937 -15.205 1.00 96.56 369 VAL A CA 1
ATOM 2859 C C . VAL A 1 369 ? -11.492 -12.351 -15.433 1.00 96.56 369 VAL A C 1
ATOM 2861 O O . VAL A 1 369 ? -10.870 -13.309 -14.989 1.00 96.56 369 VAL A O 1
ATOM 2864 N N . GLN A 1 370 ? -12.596 -12.504 -16.171 1.00 95.69 370 GLN A N 1
ATOM 2865 C CA . GLN A 1 370 ? -13.187 -13.818 -16.457 1.00 95.69 370 GLN A CA 1
ATOM 2866 C C . GLN A 1 370 ? -12.238 -14.762 -17.208 1.00 95.69 370 GLN A C 1
ATOM 2868 O O . GLN A 1 370 ? -12.282 -15.967 -16.978 1.00 95.69 370 GLN A O 1
ATOM 2873 N N . GLN A 1 371 ? -11.376 -14.230 -18.079 1.00 97.50 371 GLN A N 1
ATOM 2874 C CA . GLN A 1 371 ? -10.376 -15.027 -18.794 1.00 97.50 371 GLN A CA 1
ATOM 2875 C C . GLN A 1 371 ? -9.228 -15.475 -17.882 1.00 97.50 371 GLN A C 1
ATOM 2877 O O . GLN A 1 371 ? -8.812 -16.627 -17.952 1.00 97.50 371 GLN A O 1
ATOM 2882 N N . MET A 1 372 ? -8.712 -14.582 -17.031 1.00 98.00 372 MET A N 1
ATOM 2883 C CA . MET A 1 372 ? -7.542 -14.874 -16.189 1.00 98.00 372 MET A CA 1
ATOM 2884 C C . MET A 1 372 ? -7.880 -15.698 -14.945 1.00 98.00 372 MET A C 1
ATOM 2886 O O . MET A 1 372 ? -7.051 -16.478 -14.475 1.00 98.00 372 MET A O 1
ATOM 2890 N N . LEU A 1 373 ? -9.079 -15.513 -14.390 1.00 97.81 373 LEU A N 1
ATOM 2891 C CA . LEU A 1 373 ? -9.437 -16.030 -13.075 1.00 97.81 373 LEU A CA 1
ATOM 2892 C C . LEU A 1 373 ? -9.280 -17.557 -12.941 1.00 97.81 373 LEU A C 1
ATOM 2894 O O . LEU A 1 373 ? -8.642 -17.961 -11.973 1.00 97.81 373 LEU A O 1
ATOM 2898 N N . PRO A 1 374 ? -9.744 -18.416 -13.876 1.00 97.75 374 PRO A N 1
ATOM 2899 C CA . PRO A 1 374 ? -9.564 -19.868 -13.753 1.00 97.75 374 PRO A CA 1
ATOM 2900 C C . PRO A 1 374 ? -8.097 -20.282 -13.574 1.00 97.75 374 PRO A C 1
ATOM 2902 O O . PRO A 1 374 ? -7.777 -21.115 -12.727 1.00 97.75 374 PRO A O 1
ATOM 2905 N N . SER A 1 375 ? -7.197 -19.642 -14.318 1.00 97.94 375 SER A N 1
ATOM 2906 C CA . SER A 1 375 ? -5.762 -19.902 -14.244 1.00 97.94 375 SER A CA 1
ATOM 2907 C C . SER A 1 375 ? -5.138 -19.396 -12.944 1.00 97.94 375 SER A C 1
ATOM 2909 O O . SER A 1 375 ? -4.287 -20.070 -12.371 1.00 97.94 375 SER A O 1
ATOM 2911 N N . ILE A 1 376 ? -5.583 -18.246 -12.429 1.00 98.31 376 ILE A N 1
ATOM 2912 C CA . ILE A 1 376 ? -5.149 -17.743 -11.115 1.00 98.31 376 ILE A CA 1
ATOM 2913 C C . ILE A 1 376 ? -5.577 -18.712 -10.004 1.00 98.31 376 ILE A C 1
ATOM 2915 O O . ILE A 1 376 ? -4.781 -19.011 -9.116 1.00 98.31 376 ILE A O 1
ATOM 2919 N N . ILE A 1 377 ? -6.799 -19.254 -10.075 1.00 97.38 377 ILE A N 1
ATOM 2920 C CA . ILE A 1 377 ? -7.271 -20.276 -9.129 1.00 97.38 377 ILE A CA 1
ATOM 2921 C C . ILE A 1 377 ? -6.405 -21.533 -9.212 1.00 97.38 377 ILE A C 1
ATOM 2923 O O . ILE A 1 377 ? -5.977 -22.037 -8.180 1.00 97.38 377 ILE A O 1
ATOM 2927 N N . GLN A 1 378 ? -6.069 -22.008 -10.414 1.00 96.44 378 GLN A N 1
ATOM 2928 C CA . GLN A 1 378 ? -5.143 -23.132 -10.573 1.00 96.44 378 GLN A CA 1
ATOM 2929 C C . GLN A 1 378 ? -3.779 -22.849 -9.913 1.00 96.44 378 GLN A C 1
ATOM 2931 O O . GLN A 1 378 ? -3.248 -23.705 -9.203 1.00 96.44 378 GLN A O 1
ATOM 2936 N N . LEU A 1 379 ? -3.225 -21.646 -10.096 1.00 96.31 379 LEU A N 1
ATOM 2937 C CA . LEU A 1 379 ? -1.936 -21.241 -9.520 1.00 96.31 379 LEU A CA 1
ATOM 2938 C C . LEU A 1 379 ? -1.969 -21.140 -7.984 1.00 96.31 379 LEU A C 1
ATOM 2940 O O . LEU A 1 379 ? -0.958 -21.415 -7.338 1.00 96.31 379 LEU A O 1
ATOM 2944 N N . LEU A 1 380 ? -3.126 -20.855 -7.374 1.00 94.88 380 LEU A N 1
ATOM 2945 C CA . LEU A 1 380 ? -3.301 -20.900 -5.914 1.00 94.88 380 LEU A CA 1
ATOM 2946 C C . LEU A 1 380 ? -3.147 -22.302 -5.307 1.00 94.88 380 LEU A C 1
ATOM 2948 O O . LEU A 1 380 ? -2.994 -22.424 -4.089 1.00 94.88 380 LEU A O 1
ATOM 2952 N N . HIS A 1 381 ? -3.180 -23.359 -6.116 1.00 93.81 381 HIS A N 1
ATOM 2953 C CA . HIS A 1 381 ? -2.925 -24.734 -5.678 1.00 93.81 381 HIS A CA 1
ATOM 2954 C C . HIS A 1 381 ? -1.484 -25.196 -5.940 1.00 93.81 381 HIS A C 1
ATOM 2956 O O . HIS A 1 381 ? -1.150 -26.348 -5.667 1.00 93.81 381 HIS A O 1
ATOM 2962 N N . HIS A 1 382 ? -0.616 -24.316 -6.444 1.00 93.50 382 HIS A N 1
ATOM 2963 C CA . HIS A 1 382 ? 0.786 -24.639 -6.681 1.00 93.50 382 HIS A CA 1
ATOM 2964 C C . HIS A 1 382 ? 1.575 -24.772 -5.361 1.00 93.50 382 HIS A C 1
ATOM 2966 O O . HIS A 1 382 ? 1.216 -24.183 -4.345 1.00 93.50 382 HIS A O 1
ATOM 2972 N N . SER A 1 383 ? 2.665 -25.545 -5.357 1.00 90.94 383 SER A N 1
ATOM 2973 C CA . SER A 1 383 ? 3.500 -25.767 -4.161 1.00 90.94 383 SER A CA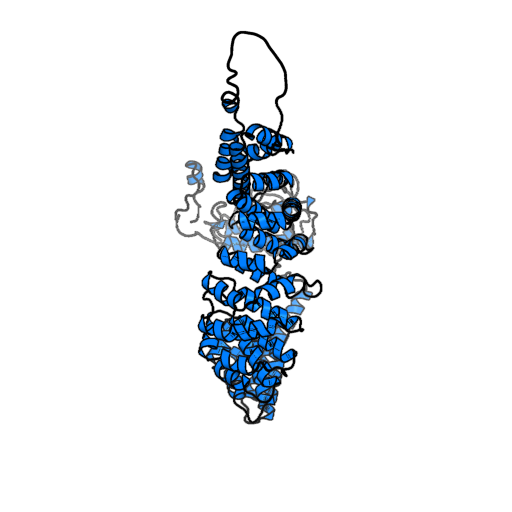 1
ATOM 2974 C C . SER A 1 383 ? 4.548 -24.670 -3.921 1.00 90.94 383 SER A C 1
ATOM 2976 O O . SER A 1 383 ? 5.005 -24.471 -2.797 1.00 90.94 383 SER A O 1
ATOM 2978 N N . ASP A 1 384 ? 4.940 -23.952 -4.975 1.00 92.31 384 ASP A N 1
ATOM 2979 C CA . ASP A 1 384 ? 5.921 -22.863 -4.906 1.00 92.31 384 ASP A CA 1
ATOM 2980 C C . ASP A 1 384 ? 5.384 -21.621 -4.180 1.00 92.31 384 ASP A C 1
ATOM 2982 O O . ASP A 1 384 ? 4.345 -21.065 -4.540 1.00 92.31 384 ASP A O 1
ATOM 2986 N N . LYS A 1 385 ? 6.149 -21.140 -3.192 1.00 90.88 385 LYS A N 1
ATOM 2987 C CA . LYS A 1 385 ? 5.757 -20.026 -2.315 1.00 90.88 385 LYS A CA 1
ATOM 2988 C C . LYS A 1 385 ? 5.619 -18.690 -3.062 1.00 90.88 385 LYS A C 1
ATOM 2990 O O . LYS A 1 385 ? 4.739 -17.904 -2.715 1.00 90.88 385 LYS A O 1
ATOM 2995 N N . SER A 1 386 ? 6.451 -18.427 -4.074 1.00 92.56 386 SER A N 1
ATOM 2996 C CA . SER A 1 386 ? 6.385 -17.183 -4.856 1.00 92.56 386 SER A CA 1
ATOM 2997 C C . SER A 1 386 ? 5.152 -17.162 -5.758 1.00 92.56 386 SER A C 1
ATOM 2999 O O . SER A 1 386 ? 4.422 -16.177 -5.762 1.00 92.56 386 SER A O 1
ATOM 3001 N N . ILE A 1 387 ? 4.853 -18.281 -6.426 1.00 95.50 387 ILE A N 1
ATOM 3002 C CA . ILE A 1 387 ? 3.628 -18.426 -7.230 1.00 95.50 387 ILE A CA 1
ATOM 3003 C C . ILE A 1 387 ? 2.378 -18.249 -6.356 1.00 95.50 387 ILE A C 1
ATOM 3005 O O . ILE A 1 387 ? 1.488 -17.477 -6.706 1.00 95.50 387 ILE A O 1
ATOM 3009 N N . LEU A 1 388 ? 2.328 -18.897 -5.185 1.00 94.19 388 LEU A N 1
ATOM 3010 C CA . LEU A 1 388 ? 1.215 -18.734 -4.241 1.00 94.19 388 LEU A CA 1
ATOM 3011 C C . LEU A 1 388 ? 1.027 -17.280 -3.796 1.00 94.19 388 LEU A C 1
ATOM 3013 O O . LEU A 1 388 ? -0.107 -16.812 -3.697 1.00 94.19 388 LEU A O 1
ATOM 3017 N N . SER A 1 389 ? 2.126 -16.573 -3.530 1.00 93.81 389 SER A N 1
ATOM 3018 C CA . SER A 1 389 ? 2.110 -15.163 -3.138 1.00 93.81 389 SER A CA 1
ATOM 3019 C C . SER A 1 389 ? 1.481 -14.285 -4.217 1.00 93.81 389 SER A C 1
ATOM 3021 O O . SER A 1 389 ? 0.515 -13.574 -3.939 1.00 93.81 389 SER A O 1
ATOM 3023 N N . ASP A 1 390 ? 1.982 -14.359 -5.449 1.00 97.06 390 ASP A N 1
ATOM 3024 C CA . ASP A 1 390 ? 1.521 -13.496 -6.542 1.00 97.06 390 ASP A CA 1
ATOM 3025 C C . ASP A 1 390 ? 0.096 -13.846 -6.991 1.00 97.06 390 ASP A C 1
ATOM 3027 O O . ASP A 1 390 ? -0.714 -12.953 -7.251 1.00 97.06 390 ASP A O 1
ATOM 3031 N N . ALA A 1 391 ? -0.268 -15.134 -6.985 1.00 97.69 391 ALA A N 1
ATOM 3032 C CA . ALA A 1 391 ? -1.643 -15.565 -7.227 1.00 97.69 391 ALA A CA 1
ATOM 3033 C C . ALA A 1 391 ? -2.600 -15.051 -6.134 1.00 97.69 391 ALA A C 1
ATOM 3035 O O . ALA A 1 391 ? -3.701 -14.588 -6.435 1.00 97.69 391 ALA A O 1
ATOM 3036 N N . SER A 1 392 ? -2.170 -15.055 -4.867 1.00 96.75 392 SER A N 1
ATOM 3037 C CA . SER A 1 392 ? -2.955 -14.491 -3.760 1.00 96.75 392 SER A CA 1
ATOM 3038 C C . SER A 1 392 ? -3.098 -12.974 -3.890 1.00 96.75 392 SER A C 1
ATOM 3040 O O . SER A 1 392 ? -4.181 -12.441 -3.645 1.00 96.75 392 SER A O 1
ATOM 3042 N N . TRP A 1 393 ? -2.043 -12.263 -4.308 1.00 97.62 393 TRP A N 1
ATOM 3043 C CA . TRP A 1 393 ? -2.126 -10.827 -4.597 1.00 97.62 393 TRP A CA 1
ATOM 3044 C C . TRP A 1 393 ? -3.125 -10.537 -5.709 1.00 97.62 393 TRP A C 1
ATOM 3046 O O . TRP A 1 393 ? -3.958 -9.644 -5.545 1.00 97.62 393 TRP A O 1
ATOM 3056 N N . ALA A 1 394 ? -3.116 -11.330 -6.782 1.00 98.44 394 ALA A N 1
ATOM 3057 C CA . ALA A 1 394 ? -4.095 -11.208 -7.853 1.00 98.44 394 ALA A CA 1
ATOM 3058 C C . ALA A 1 394 ? -5.534 -11.320 -7.315 1.00 98.44 394 ALA A C 1
ATOM 3060 O O . ALA A 1 394 ? -6.349 -10.440 -7.587 1.00 98.44 394 ALA A O 1
ATOM 3061 N N . ILE A 1 395 ? -5.841 -12.324 -6.482 1.00 98.44 395 ILE A N 1
ATOM 3062 C CA . ILE A 1 395 ? -7.165 -12.449 -5.843 1.00 98.44 395 ILE A CA 1
ATOM 3063 C C . ILE A 1 395 ? -7.481 -11.261 -4.929 1.00 98.44 395 ILE A C 1
ATOM 3065 O O . ILE A 1 395 ? -8.609 -10.760 -4.943 1.00 98.44 395 ILE A O 1
ATOM 3069 N N . SER A 1 396 ? -6.497 -10.747 -4.190 1.00 98.00 396 SER A N 1
ATOM 3070 C CA . SER A 1 396 ? -6.708 -9.578 -3.331 1.00 98.00 396 SER A CA 1
ATOM 3071 C C . SER A 1 396 ? -7.093 -8.330 -4.135 1.00 98.00 396 SER A C 1
ATOM 3073 O O . SER A 1 396 ? -7.952 -7.564 -3.706 1.00 98.00 396 SER A O 1
ATOM 3075 N N . TYR A 1 397 ? -6.533 -8.148 -5.336 1.00 98.19 397 TYR A N 1
ATOM 3076 C CA . TYR A 1 397 ? -6.897 -7.038 -6.219 1.00 98.19 397 TYR A CA 1
ATOM 3077 C C . TYR A 1 397 ? -8.274 -7.233 -6.853 1.00 98.19 397 TYR A C 1
ATOM 3079 O O . TYR A 1 397 ? -9.044 -6.282 -6.962 1.00 98.19 397 TYR A O 1
ATOM 3087 N N . LEU A 1 398 ? -8.610 -8.468 -7.237 1.00 97.81 398 LEU A N 1
ATOM 3088 C CA . LEU A 1 398 ? -9.907 -8.790 -7.836 1.00 97.81 398 LEU A CA 1
ATOM 3089 C C . LEU A 1 398 ? -11.074 -8.699 -6.841 1.00 97.81 398 LEU A C 1
ATOM 3091 O O . LEU A 1 398 ? -12.213 -8.515 -7.267 1.00 97.81 398 LEU A O 1
ATOM 3095 N N . THR A 1 399 ? -10.795 -8.805 -5.539 1.00 97.75 399 THR A N 1
ATOM 3096 C CA . THR A 1 399 ? -11.789 -8.687 -4.459 1.00 97.75 399 THR A CA 1
ATOM 3097 C C . THR A 1 399 ? -11.917 -7.272 -3.885 1.00 97.75 399 THR A C 1
ATOM 3099 O O . THR A 1 399 ? -12.933 -6.991 -3.263 1.00 97.75 399 THR A O 1
ATOM 3102 N N . ASP A 1 400 ? -10.957 -6.361 -4.105 1.00 96.56 400 ASP A N 1
ATOM 3103 C CA . ASP A 1 400 ? -11.008 -4.956 -3.639 1.00 96.56 400 ASP A CA 1
ATOM 3104 C C . ASP A 1 400 ? -11.949 -4.102 -4.508 1.00 96.56 400 ASP A C 1
ATOM 3106 O O . ASP A 1 400 ? -11.518 -3.189 -5.211 1.00 96.56 400 ASP A O 1
ATOM 3110 N N . GLY A 1 401 ? -13.243 -4.417 -4.518 1.00 94.25 401 GLY A N 1
ATOM 3111 C CA . GLY A 1 401 ? -14.222 -3.736 -5.357 1.00 94.25 401 GLY A CA 1
ATOM 3112 C C . GLY A 1 401 ? -15.672 -3.966 -4.933 1.00 94.25 401 GLY A C 1
ATOM 3113 O O . GLY A 1 401 ? -15.923 -4.555 -3.887 1.00 94.25 401 GLY A O 1
ATOM 3114 N N . PRO A 1 402 ? -16.639 -3.484 -5.734 1.00 95.69 402 PRO A N 1
ATOM 3115 C CA . PRO A 1 402 ? -18.058 -3.646 -5.435 1.00 95.69 402 PRO A CA 1
ATOM 3116 C C . PRO A 1 402 ? -18.482 -5.121 -5.440 1.00 95.69 402 PRO A C 1
ATOM 3118 O O . PRO A 1 402 ? -17.799 -5.983 -6.010 1.00 95.69 402 PRO A O 1
ATOM 3121 N N . ASN A 1 403 ? -19.641 -5.394 -4.838 1.00 97.12 403 ASN A N 1
ATOM 3122 C CA . ASN A 1 403 ? -20.145 -6.743 -4.581 1.00 97.12 403 ASN A CA 1
ATOM 3123 C C . ASN A 1 403 ? -20.168 -7.633 -5.830 1.00 97.12 403 ASN A C 1
ATOM 3125 O O . ASN A 1 403 ? -19.863 -8.815 -5.721 1.00 97.12 403 ASN A O 1
ATOM 3129 N N . GLU A 1 404 ? -20.452 -7.097 -7.020 1.00 95.44 404 GLU A N 1
ATOM 3130 C CA . GLU A 1 404 ? -20.489 -7.873 -8.265 1.00 95.44 404 GLU A CA 1
ATOM 3131 C C . GLU A 1 404 ? -19.118 -8.455 -8.636 1.00 95.44 404 GLU A C 1
ATOM 3133 O O . GLU A 1 404 ? -19.044 -9.522 -9.245 1.00 95.44 404 GLU A O 1
ATOM 3138 N N . ARG A 1 405 ? -18.020 -7.778 -8.274 1.00 94.56 405 ARG A N 1
ATOM 3139 C CA . ARG A 1 405 ? -16.653 -8.272 -8.510 1.00 94.56 405 ARG A CA 1
ATOM 3140 C C . ARG A 1 405 ? -16.267 -9.348 -7.509 1.00 94.56 405 ARG A C 1
ATOM 3142 O O . ARG A 1 405 ? -15.735 -10.381 -7.916 1.00 94.56 405 ARG A O 1
ATOM 3149 N N . ILE A 1 406 ? -16.597 -9.132 -6.235 1.00 97.62 406 ILE A N 1
ATOM 3150 C CA . ILE A 1 406 ? -16.445 -10.137 -5.174 1.00 97.62 406 ILE A CA 1
ATOM 3151 C C . ILE A 1 406 ? -17.174 -11.427 -5.581 1.00 97.62 406 ILE A C 1
ATOM 3153 O O . ILE A 1 406 ? -16.602 -12.515 -5.522 1.00 97.62 406 ILE A O 1
ATOM 3157 N N . ASP A 1 407 ? -18.396 -11.291 -6.099 1.00 96.75 407 ASP A N 1
ATOM 3158 C CA . ASP A 1 407 ? -19.252 -12.387 -6.549 1.00 96.75 407 ASP A CA 1
ATOM 3159 C C . ASP A 1 407 ? -18.595 -13.298 -7.589 1.00 96.75 407 ASP A C 1
ATOM 3161 O O . ASP A 1 407 ? -18.736 -14.520 -7.534 1.00 96.75 407 ASP A O 1
ATOM 3165 N N . VAL A 1 408 ? -17.874 -12.724 -8.553 1.00 96.62 408 VAL A N 1
ATOM 3166 C CA . VAL A 1 408 ? -17.181 -13.509 -9.584 1.00 96.62 408 VAL A CA 1
ATOM 3167 C C . VAL A 1 408 ? -16.097 -14.375 -8.968 1.00 96.62 408 VAL A C 1
ATOM 3169 O O . VAL A 1 408 ? -15.953 -15.535 -9.345 1.00 96.62 408 VAL A O 1
ATOM 3172 N N . VAL A 1 409 ? -15.353 -13.820 -8.013 1.00 97.81 409 VAL A N 1
ATOM 3173 C CA . VAL A 1 409 ? -14.253 -14.516 -7.351 1.00 97.81 409 VAL A CA 1
ATOM 3174 C C . VAL A 1 409 ? -14.788 -15.641 -6.469 1.00 97.81 409 VAL A C 1
ATOM 3176 O O . VAL A 1 409 ? -14.353 -16.781 -6.614 1.00 97.81 409 VAL A O 1
ATOM 3179 N N . ILE A 1 410 ? -15.772 -15.379 -5.606 1.00 97.00 410 ILE A N 1
ATOM 3180 C CA . ILE A 1 410 ? -16.301 -16.404 -4.688 1.00 97.00 410 ILE A CA 1
ATOM 3181 C C . ILE A 1 410 ? -17.007 -17.552 -5.427 1.00 97.00 410 ILE A C 1
ATOM 3183 O O . ILE A 1 410 ? -16.902 -18.699 -4.994 1.00 97.00 410 ILE A O 1
ATOM 3187 N N . LYS A 1 411 ? -17.651 -17.284 -6.577 1.00 96.19 411 LYS A N 1
ATOM 3188 C CA . LYS A 1 411 ? -18.315 -18.308 -7.411 1.00 96.19 411 LYS A CA 1
ATOM 3189 C C . LYS A 1 411 ? -17.349 -19.339 -7.999 1.00 96.19 411 LYS A C 1
ATOM 3191 O O . LYS A 1 411 ? -17.796 -20.389 -8.448 1.00 96.19 411 LYS A O 1
ATOM 3196 N N . THR A 1 412 ? -16.040 -19.084 -7.964 1.00 96.88 412 THR A N 1
ATOM 3197 C CA . THR A 1 412 ? -15.022 -20.077 -8.348 1.00 96.88 412 THR A CA 1
ATOM 3198 C C . THR A 1 412 ? -14.771 -21.148 -7.288 1.00 96.88 412 THR A C 1
ATOM 3200 O O . THR A 1 412 ? -14.090 -22.127 -7.573 1.00 96.88 412 THR A O 1
ATOM 3203 N N . GLY A 1 413 ? -15.288 -20.975 -6.065 1.00 96.69 413 GLY A N 1
ATOM 3204 C CA . GLY A 1 413 ? -14.996 -21.871 -4.946 1.00 96.69 413 GLY A CA 1
ATOM 3205 C C . GLY A 1 413 ? -13.632 -21.624 -4.292 1.00 96.69 413 GLY A C 1
ATOM 3206 O O . GLY A 1 413 ? -13.115 -22.507 -3.619 1.00 96.69 413 GLY A O 1
ATOM 3207 N N . VAL A 1 414 ? -13.041 -20.433 -4.459 1.00 97.50 414 VAL A N 1
ATOM 3208 C CA . VAL A 1 414 ? -11.705 -20.095 -3.922 1.00 97.50 414 VAL A CA 1
ATOM 3209 C C . VAL A 1 414 ? -11.640 -19.996 -2.390 1.00 97.50 414 VAL A C 1
ATOM 3211 O O . VAL A 1 414 ? -10.566 -20.114 -1.805 1.00 97.50 414 VAL A O 1
ATOM 3214 N N . LEU A 1 415 ? -12.775 -19.777 -1.720 1.00 97.81 415 LEU A N 1
ATOM 3215 C CA . LEU A 1 415 ? -12.835 -19.461 -0.288 1.00 97.81 415 LEU A CA 1
ATOM 3216 C C . LEU A 1 415 ? -12.173 -20.512 0.626 1.00 97.81 415 LEU A C 1
ATOM 3218 O O . LEU A 1 415 ? -11.310 -20.112 1.410 1.00 97.81 415 LEU A O 1
ATOM 3222 N N . PRO A 1 416 ? -12.473 -21.827 0.522 1.00 96.88 416 PRO A N 1
ATOM 3223 C CA . PRO A 1 416 ? -11.790 -22.844 1.323 1.00 96.88 416 PRO A CA 1
ATOM 3224 C C . PRO A 1 416 ? -10.272 -22.801 1.157 1.00 96.88 416 PRO A C 1
ATOM 3226 O O . PRO A 1 416 ? -9.545 -22.919 2.138 1.00 96.88 416 PRO A O 1
ATOM 3229 N N . ARG A 1 417 ? -9.785 -22.549 -0.066 1.00 95.38 417 ARG A N 1
ATOM 3230 C CA . ARG A 1 417 ? -8.350 -22.445 -0.338 1.00 95.38 417 ARG A CA 1
ATOM 3231 C C . ARG A 1 417 ? -7.730 -21.199 0.299 1.00 95.38 417 ARG A C 1
ATOM 3233 O O . ARG A 1 417 ? -6.635 -21.290 0.843 1.00 95.38 417 ARG A O 1
ATOM 3240 N N . LEU A 1 418 ? -8.411 -20.051 0.287 1.00 95.25 418 LEU A N 1
ATOM 3241 C CA . LEU A 1 418 ? -7.931 -18.852 0.992 1.00 95.25 418 LEU A CA 1
ATOM 3242 C C . LEU A 1 418 ? -7.837 -19.089 2.502 1.00 95.25 418 LEU A C 1
ATOM 3244 O O . LEU A 1 418 ? -6.838 -18.716 3.110 1.00 95.25 418 LEU A O 1
ATOM 3248 N N . VAL A 1 419 ? -8.841 -19.740 3.096 1.00 94.44 419 VAL A N 1
ATOM 3249 C CA . VAL A 1 419 ? -8.834 -20.093 4.525 1.00 94.44 419 VAL A CA 1
ATOM 3250 C C . VAL A 1 419 ? -7.699 -21.071 4.841 1.00 94.44 419 VAL A C 1
ATOM 3252 O O . VAL A 1 419 ? -6.990 -20.892 5.829 1.00 94.44 419 VAL A O 1
ATOM 3255 N N . GLU A 1 420 ? -7.467 -22.054 3.972 1.00 91.94 420 GLU A N 1
ATOM 3256 C CA . GLU A 1 420 ? -6.354 -22.997 4.079 1.00 91.94 420 GLU A CA 1
ATOM 3257 C C . GLU A 1 420 ? -4.994 -22.270 4.097 1.00 91.94 420 GLU A C 1
ATOM 3259 O O . GLU A 1 420 ? -4.169 -22.507 4.981 1.00 91.94 420 GLU A O 1
ATOM 3264 N N . LEU A 1 421 ? -4.782 -21.314 3.181 1.00 90.44 421 LEU A N 1
ATOM 3265 C CA . LEU A 1 421 ? -3.551 -20.516 3.089 1.00 90.44 421 LEU A CA 1
ATOM 3266 C C . LEU A 1 421 ? -3.292 -19.646 4.331 1.00 90.44 421 LEU A C 1
ATOM 3268 O O . LEU A 1 421 ? -2.136 -19.351 4.635 1.00 90.44 421 LEU A O 1
ATOM 3272 N N . LEU A 1 422 ? -4.339 -19.256 5.067 1.00 89.75 422 LEU A N 1
ATOM 3273 C CA . LEU A 1 422 ? -4.212 -18.534 6.338 1.00 89.75 422 LEU A CA 1
ATOM 3274 C C . LEU A 1 422 ? -3.777 -19.431 7.505 1.00 89.75 422 LEU A C 1
ATOM 3276 O O . LEU A 1 422 ? -3.231 -18.927 8.485 1.00 89.75 422 LEU A O 1
ATOM 3280 N N . GLY A 1 423 ? -4.044 -20.738 7.427 1.00 81.25 423 GLY A N 1
ATOM 3281 C CA . GLY A 1 423 ? -3.843 -21.683 8.528 1.00 81.25 423 GLY A CA 1
ATOM 3282 C C . GLY A 1 423 ? -2.457 -22.333 8.602 1.00 81.25 423 GLY A C 1
ATOM 3283 O O . GLY A 1 423 ? -2.111 -22.885 9.646 1.00 81.25 423 GLY A O 1
ATOM 3284 N N . PHE A 1 424 ? -1.658 -22.286 7.533 1.00 71.75 424 PHE A N 1
ATOM 3285 C CA . PHE A 1 424 ? -0.361 -22.969 7.468 1.00 71.75 424 PHE A CA 1
ATOM 3286 C C . PHE A 1 424 ? 0.790 -22.107 7.994 1.00 71.75 424 PHE A C 1
ATOM 3288 O O . PHE A 1 424 ? 1.191 -21.154 7.332 1.00 71.75 424 PHE A O 1
ATOM 3295 N N . GLU A 1 425 ? 1.397 -22.493 9.121 1.00 64.56 425 GLU A N 1
ATOM 3296 C CA . GLU A 1 425 ? 2.512 -21.770 9.769 1.00 64.56 425 GLU A CA 1
ATOM 3297 C C . GLU A 1 425 ? 3.701 -21.486 8.831 1.00 64.56 425 GLU A C 1
ATOM 3299 O O . GLU A 1 425 ? 4.317 -20.425 8.907 1.00 64.56 425 GLU A O 1
ATOM 3304 N N . GLU A 1 426 ? 3.992 -22.387 7.889 1.00 55.66 426 GLU A N 1
ATOM 3305 C CA . GLU A 1 426 ? 5.100 -22.222 6.940 1.00 55.66 426 GLU A CA 1
ATOM 3306 C C . GLU A 1 426 ? 4.759 -21.326 5.728 1.00 55.66 426 GLU A C 1
ATOM 3308 O O . GLU A 1 426 ? 5.656 -20.757 5.096 1.00 55.66 426 GLU A O 1
ATOM 3313 N N . LEU A 1 427 ? 3.464 -21.185 5.407 1.00 54.19 427 LEU A N 1
ATOM 3314 C CA . LEU A 1 427 ? 2.923 -20.271 4.383 1.00 54.19 427 LEU A CA 1
ATOM 3315 C C . LEU A 1 427 ? 2.519 -18.912 4.984 1.00 54.19 427 LEU A C 1
ATOM 3317 O O . LEU A 1 427 ? 2.398 -17.920 4.255 1.00 54.19 427 LEU A O 1
ATOM 3321 N N . ALA A 1 428 ? 2.396 -18.855 6.317 1.00 53.62 428 ALA A N 1
ATOM 3322 C CA . ALA A 1 428 ? 1.926 -17.728 7.115 1.00 53.62 428 ALA A CA 1
ATOM 3323 C C . ALA A 1 428 ? 2.785 -16.460 6.992 1.00 53.62 428 ALA A C 1
ATOM 3325 O O . ALA A 1 428 ? 2.387 -15.400 7.473 1.00 53.62 428 ALA A O 1
ATOM 3326 N N . VAL A 1 429 ? 3.951 -16.524 6.346 1.00 58.56 429 VAL A N 1
ATOM 3327 C CA . VAL A 1 429 ? 4.848 -15.370 6.207 1.00 58.56 429 VAL A CA 1
ATOM 3328 C C . VAL A 1 429 ? 4.721 -14.670 4.849 1.00 58.56 429 VAL A C 1
ATOM 3330 O O . VAL A 1 429 ? 4.943 -13.461 4.803 1.00 58.56 429 VAL A O 1
ATOM 3333 N N . VAL A 1 430 ? 4.342 -15.376 3.772 1.00 60.69 430 VAL A N 1
ATOM 3334 C CA . VAL A 1 430 ? 4.414 -14.832 2.396 1.00 60.69 430 VAL A CA 1
ATOM 3335 C C . VAL A 1 430 ? 3.034 -14.688 1.738 1.00 60.69 430 VAL A C 1
ATOM 3337 O O . VAL A 1 430 ? 2.711 -13.603 1.264 1.00 60.69 430 VAL A O 1
ATOM 3340 N N . ALA A 1 431 ? 2.184 -15.721 1.762 1.00 66.94 431 ALA A N 1
ATOM 3341 C CA . ALA A 1 431 ? 0.859 -15.684 1.119 1.00 66.94 431 ALA A CA 1
ATOM 3342 C C . ALA A 1 431 ? -0.287 -15.278 2.070 1.00 66.94 431 ALA A C 1
ATOM 3344 O O . ALA A 1 431 ? -1.378 -14.929 1.621 1.00 66.94 431 ALA A O 1
ATOM 3345 N N . SER A 1 432 ? -0.050 -15.272 3.384 1.00 78.50 432 SER A N 1
ATOM 3346 C CA . SER A 1 432 ? -1.075 -14.958 4.391 1.00 78.50 432 SER A CA 1
ATOM 3347 C C . SER A 1 432 ? -1.610 -13.535 4.298 1.00 78.50 432 SER A C 1
ATOM 3349 O O . SER A 1 432 ? -2.810 -13.333 4.424 1.00 78.50 432 SER A O 1
ATOM 3351 N N . THR A 1 433 ? -0.747 -12.545 4.052 1.00 86.25 433 THR A N 1
ATOM 3352 C CA . THR A 1 433 ? -1.155 -11.138 3.939 1.00 86.25 433 THR A CA 1
ATOM 3353 C C . THR A 1 433 ? -2.144 -10.931 2.786 1.00 86.25 433 THR A C 1
ATOM 3355 O O . THR A 1 433 ? -3.241 -10.436 3.048 1.00 86.25 433 THR A O 1
ATOM 3358 N N . PRO A 1 434 ? -1.834 -11.317 1.529 1.00 93.25 434 PRO A N 1
ATOM 3359 C CA . PRO A 1 434 ? -2.798 -11.171 0.442 1.00 93.25 434 PRO A CA 1
ATOM 3360 C C . PRO A 1 434 ? -4.026 -12.081 0.594 1.00 93.25 434 PRO A C 1
ATOM 3362 O O . PRO A 1 434 ? -5.126 -11.664 0.226 1.00 93.25 434 PRO A O 1
ATOM 3365 N N . ALA A 1 435 ? -3.895 -13.275 1.183 1.00 94.50 435 ALA A N 1
ATOM 3366 C CA . ALA A 1 435 ? -5.051 -14.122 1.488 1.00 94.50 435 ALA A CA 1
ATOM 3367 C C . ALA A 1 435 ? -5.986 -13.463 2.520 1.00 94.50 435 ALA A C 1
ATOM 3369 O O . ALA A 1 435 ? -7.195 -13.401 2.306 1.00 94.50 435 ALA A O 1
ATOM 3370 N N . LEU A 1 436 ? -5.435 -12.890 3.596 1.00 94.81 436 LEU A N 1
ATOM 3371 C CA . LEU A 1 436 ? -6.198 -12.209 4.647 1.00 94.81 436 LEU A CA 1
ATOM 3372 C C . LEU A 1 436 ? -6.846 -10.944 4.102 1.00 94.81 436 LEU A C 1
ATOM 3374 O O . LEU A 1 436 ? -8.008 -10.680 4.392 1.00 94.81 436 LEU A O 1
ATOM 3378 N N . ARG A 1 437 ? -6.128 -10.203 3.251 1.00 96.12 437 ARG A N 1
ATOM 3379 C CA . ARG A 1 437 ? -6.690 -9.057 2.537 1.00 96.12 437 ARG A CA 1
ATOM 3380 C C . ARG A 1 437 ? -7.860 -9.474 1.650 1.00 96.12 437 ARG A C 1
ATOM 3382 O O . ARG A 1 437 ? -8.885 -8.806 1.669 1.00 96.12 437 ARG A O 1
ATOM 3389 N N . SER A 1 438 ? -7.730 -10.584 0.923 1.00 98.06 438 SER A N 1
ATOM 3390 C CA . SER A 1 438 ? -8.810 -11.123 0.085 1.00 98.06 438 SER A CA 1
ATOM 3391 C C . SER A 1 438 ? -10.041 -11.479 0.917 1.00 98.06 438 SER A C 1
ATOM 3393 O O . SER A 1 438 ? -11.148 -11.094 0.561 1.00 98.06 438 SER A O 1
ATOM 3395 N N . ILE A 1 439 ? -9.853 -12.154 2.056 1.00 98.12 439 ILE A N 1
ATOM 3396 C CA . ILE A 1 439 ? -10.936 -12.431 3.009 1.00 98.12 439 ILE A CA 1
ATOM 3397 C C . ILE A 1 439 ? -11.572 -11.134 3.507 1.00 98.12 439 ILE A C 1
ATOM 3399 O O . ILE A 1 439 ? -12.789 -11.012 3.449 1.00 98.12 439 ILE A O 1
ATOM 3403 N N . GLY A 1 440 ? -10.767 -10.173 3.968 1.00 98.06 440 GLY A N 1
ATOM 3404 C CA . GLY A 1 440 ? -11.243 -8.893 4.488 1.00 98.06 440 GLY A CA 1
ATOM 3405 C C . GLY A 1 440 ? -12.071 -8.113 3.463 1.00 98.06 440 GLY A C 1
ATOM 3406 O O . GLY A 1 440 ? -13.133 -7.593 3.796 1.00 98.06 440 GLY A O 1
ATOM 3407 N N . ASN A 1 441 ? -11.635 -8.119 2.200 1.00 98.50 441 ASN A N 1
ATOM 3408 C CA . ASN A 1 441 ? -12.389 -7.563 1.082 1.00 98.50 441 ASN A CA 1
ATOM 3409 C C . ASN A 1 441 ? -13.722 -8.304 0.872 1.00 98.50 441 ASN A C 1
ATOM 3411 O O . ASN A 1 441 ? -14.760 -7.664 0.742 1.00 98.50 441 ASN A O 1
ATOM 3415 N N . ILE A 1 442 ? -13.721 -9.642 0.883 1.00 98.69 442 ILE A N 1
ATOM 3416 C CA . ILE A 1 442 ? -14.940 -10.446 0.695 1.00 98.69 442 ILE A CA 1
ATOM 3417 C C . ILE A 1 442 ? -15.965 -10.176 1.807 1.00 98.69 442 ILE A C 1
ATOM 3419 O O . ILE A 1 442 ? -17.140 -9.982 1.505 1.00 98.69 442 ILE A O 1
ATOM 3423 N N . VAL A 1 443 ? -15.534 -10.116 3.073 1.00 98.44 443 VAL A N 1
ATOM 3424 C CA . VAL A 1 443 ? -16.439 -9.858 4.211 1.00 98.44 443 VAL A CA 1
ATOM 3425 C C . VAL A 1 443 ? -16.886 -8.398 4.319 1.00 98.44 443 VAL A C 1
ATOM 3427 O O . VAL A 1 443 ? -17.775 -8.098 5.104 1.00 98.44 443 VAL A O 1
ATOM 3430 N N . SER A 1 444 ? -16.291 -7.488 3.539 1.00 97.75 444 SER A N 1
ATOM 3431 C CA . SER A 1 444 ? -16.789 -6.113 3.381 1.00 97.75 444 SER A CA 1
ATOM 3432 C C . SER A 1 444 ? -17.944 -5.994 2.378 1.00 97.75 444 SER A C 1
ATOM 3434 O O . SER A 1 444 ? -18.507 -4.912 2.216 1.00 97.75 444 SER A O 1
ATOM 3436 N N . GLY A 1 445 ? -18.270 -7.092 1.685 1.00 97.31 445 GLY A N 1
ATOM 3437 C CA . GLY A 1 445 ? -19.374 -7.170 0.740 1.00 97.31 445 GLY A CA 1
ATOM 3438 C C . GLY A 1 445 ? -20.740 -7.325 1.417 1.00 97.31 445 GLY A C 1
ATOM 3439 O O . GLY A 1 445 ? -20.988 -6.839 2.515 1.00 97.31 445 GLY A O 1
ATOM 3440 N N . SER A 1 446 ? -21.668 -8.003 0.742 1.00 98.25 446 SER A N 1
ATOM 3441 C CA . SER A 1 446 ? -22.999 -8.296 1.298 1.00 98.25 446 SER A CA 1
ATOM 3442 C C . SER A 1 446 ? -22.969 -9.360 2.400 1.00 98.25 446 SER A C 1
ATOM 3444 O O . SER A 1 446 ? -22.105 -10.236 2.398 1.00 98.25 446 SER A O 1
ATOM 3446 N N . ASP A 1 447 ? -23.999 -9.383 3.251 1.00 98.06 447 ASP A N 1
ATOM 3447 C CA . ASP A 1 447 ? -24.175 -10.405 4.294 1.00 98.06 447 ASP A CA 1
ATOM 3448 C C . ASP A 1 447 ? -24.055 -11.839 3.758 1.00 98.06 447 ASP A C 1
ATOM 3450 O O . ASP A 1 447 ? -23.499 -12.703 4.432 1.00 98.06 447 ASP A O 1
ATOM 3454 N N . LEU A 1 448 ? -24.540 -12.107 2.538 1.00 98.25 448 LEU A N 1
ATOM 3455 C CA . LEU A 1 448 ? -24.420 -13.422 1.902 1.00 98.25 448 LEU A CA 1
ATOM 3456 C C . LEU A 1 448 ? -22.958 -13.772 1.590 1.00 98.25 448 LEU A C 1
ATOM 3458 O O . LEU A 1 448 ? -22.527 -14.895 1.837 1.00 98.25 448 LEU A O 1
ATOM 3462 N N . GLN A 1 449 ? -22.187 -12.814 1.075 1.00 98.38 449 GLN A N 1
ATOM 3463 C CA . GLN A 1 449 ? -20.766 -12.999 0.764 1.00 98.38 449 GLN A CA 1
ATOM 3464 C C . GLN A 1 449 ? -19.951 -13.201 2.047 1.00 98.38 449 GLN A C 1
ATOM 3466 O O . GLN A 1 449 ? -19.108 -14.099 2.112 1.00 98.38 449 GLN A O 1
ATOM 3471 N N . THR A 1 450 ? -20.274 -12.444 3.097 1.00 98.62 450 THR A N 1
ATOM 3472 C CA . THR A 1 450 ? -19.724 -12.633 4.443 1.00 98.62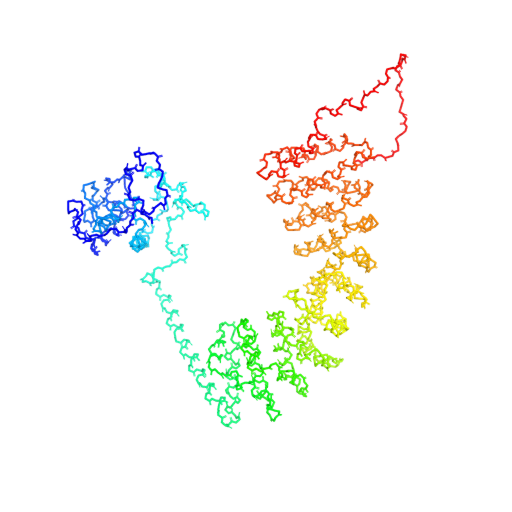 450 THR A CA 1
ATOM 3473 C C . THR A 1 450 ? -20.059 -14.019 4.991 1.00 98.62 450 THR A C 1
ATOM 3475 O O . THR A 1 450 ? -19.167 -14.712 5.485 1.00 98.62 450 THR A O 1
ATOM 3478 N N . GLN A 1 451 ? -21.305 -14.482 4.834 1.00 98.62 451 GLN A N 1
ATOM 3479 C CA . GLN A 1 451 ? -21.715 -15.818 5.267 1.00 98.62 451 GLN A CA 1
ATOM 3480 C C . GLN A 1 451 ? -20.942 -16.920 4.535 1.00 98.62 451 GLN A C 1
ATOM 3482 O O . GLN A 1 451 ? -20.489 -17.861 5.174 1.00 98.62 451 GLN A O 1
ATOM 3487 N N . MET A 1 452 ? -20.698 -16.780 3.230 1.00 98.56 452 MET A N 1
ATOM 3488 C CA . MET A 1 452 ? -19.893 -17.750 2.480 1.00 98.56 452 MET A CA 1
ATOM 3489 C C . MET A 1 452 ? -18.458 -17.863 3.020 1.00 98.56 452 MET A C 1
ATOM 3491 O O . MET A 1 452 ? -17.904 -18.962 3.066 1.00 98.56 452 MET A O 1
ATOM 3495 N N . ALA A 1 453 ? -17.844 -16.754 3.448 1.00 98.50 453 ALA A N 1
ATOM 3496 C CA . ALA A 1 453 ? -16.525 -16.786 4.086 1.00 98.50 453 ALA A CA 1
ATOM 3497 C C . ALA A 1 453 ? -16.563 -17.455 5.474 1.00 98.50 453 ALA A C 1
ATOM 3499 O O . ALA A 1 453 ? -15.646 -18.206 5.818 1.00 98.50 453 ALA A O 1
ATOM 3500 N N . ILE A 1 454 ? -17.629 -17.225 6.251 1.00 98.56 454 ILE A N 1
ATOM 3501 C CA . ILE A 1 454 ? -17.873 -17.905 7.533 1.00 98.56 454 ILE A CA 1
ATOM 3502 C C . ILE A 1 454 ? -18.017 -19.416 7.321 1.00 98.56 454 ILE A C 1
ATOM 3504 O O . ILE A 1 454 ? -17.318 -20.183 7.984 1.00 98.56 454 ILE A O 1
ATOM 3508 N N . ASP A 1 455 ? -18.846 -19.835 6.365 1.00 98.31 455 ASP A N 1
ATOM 3509 C CA . ASP A 1 455 ? -19.107 -21.243 6.041 1.00 98.31 455 ASP A CA 1
ATOM 3510 C C . ASP A 1 455 ? -17.845 -21.962 5.532 1.00 98.31 455 ASP A C 1
ATOM 3512 O O . ASP A 1 455 ? -17.668 -23.158 5.760 1.00 98.31 455 ASP A O 1
ATOM 3516 N N . ALA A 1 456 ? -16.922 -21.228 4.900 1.00 98.06 456 ALA A N 1
ATOM 3517 C CA . ALA A 1 456 ? -15.605 -21.733 4.510 1.00 98.06 456 ALA A CA 1
ATOM 3518 C C . ALA A 1 456 ? -14.629 -21.922 5.692 1.00 98.06 456 ALA A C 1
ATOM 3520 O O . ALA A 1 456 ? -13.515 -22.405 5.493 1.00 98.06 456 ALA A O 1
ATOM 3521 N N . GLY A 1 457 ? -15.023 -21.559 6.918 1.00 97.31 457 GLY A N 1
ATOM 3522 C CA . GLY A 1 457 ? -14.271 -21.829 8.145 1.00 97.31 457 GLY A CA 1
ATOM 3523 C C . GLY A 1 457 ? -13.340 -20.706 8.603 1.00 97.31 457 GLY A C 1
ATOM 3524 O O . GLY A 1 457 ? -12.492 -20.933 9.468 1.00 97.31 457 GLY A O 1
ATOM 3525 N N . VAL A 1 458 ? -13.478 -19.484 8.075 1.00 97.44 458 VAL A N 1
ATOM 3526 C CA . VAL A 1 458 ? -12.544 -18.383 8.381 1.00 97.44 458 VAL A CA 1
ATOM 3527 C C . VAL A 1 458 ? -12.484 -18.020 9.870 1.00 97.44 458 VAL A C 1
ATOM 3529 O O . VAL A 1 458 ? -11.422 -17.670 10.393 1.00 97.44 458 VAL A O 1
ATOM 3532 N N . LEU A 1 459 ? -13.600 -18.178 10.590 1.00 97.88 459 LEU A N 1
ATOM 3533 C CA . LEU A 1 459 ? -13.693 -17.870 12.020 1.00 97.88 459 LEU A CA 1
ATOM 3534 C C . LEU A 1 459 ? -12.823 -18.781 12.897 1.00 97.88 459 LEU A C 1
ATOM 3536 O O . LEU A 1 459 ? -12.443 -18.374 13.989 1.00 97.88 459 LEU A O 1
ATOM 3540 N N . ALA A 1 460 ? -12.452 -19.974 12.424 1.00 95.81 460 ALA A N 1
ATOM 3541 C CA . ALA A 1 460 ? -11.536 -20.857 13.149 1.00 95.81 460 ALA A CA 1
ATOM 3542 C C . ALA A 1 460 ? -10.080 -20.349 13.126 1.00 95.81 460 ALA A C 1
ATOM 3544 O O . ALA A 1 460 ? -9.264 -20.748 13.960 1.00 95.81 460 ALA A O 1
ATOM 3545 N N . ILE A 1 461 ? -9.744 -19.473 12.172 1.00 94.69 461 ILE A N 1
ATOM 3546 C CA . ILE A 1 461 ? -8.377 -18.995 11.936 1.00 94.69 461 ILE A CA 1
ATOM 3547 C C . ILE A 1 461 ? -8.155 -17.593 12.517 1.00 94.69 461 ILE A C 1
ATOM 3549 O O . ILE A 1 461 ? -7.099 -17.329 13.097 1.00 94.69 461 ILE A O 1
ATOM 3553 N N . LEU A 1 462 ? -9.154 -16.707 12.430 1.00 96.00 462 LEU A N 1
ATOM 3554 C CA . LEU A 1 462 ? -9.057 -15.314 12.890 1.00 96.00 462 LEU A CA 1
ATOM 3555 C C . LEU A 1 462 ? -8.570 -15.141 14.348 1.00 96.00 462 LEU A C 1
ATOM 3557 O O . LEU A 1 462 ? -7.732 -14.263 14.558 1.00 96.00 462 LEU A O 1
ATOM 3561 N N . PRO A 1 463 ? -8.965 -15.969 15.344 1.00 96.50 463 PRO A N 1
ATOM 3562 C CA . PRO A 1 463 ? -8.410 -15.888 16.699 1.00 96.50 463 PRO A CA 1
ATOM 3563 C C . PRO A 1 463 ? -6.884 -15.987 16.762 1.00 96.50 463 PRO A C 1
ATOM 3565 O O . PRO A 1 463 ? -6.250 -15.292 17.555 1.00 96.50 463 PRO A O 1
ATOM 3568 N N . LYS A 1 464 ? -6.279 -16.834 15.918 1.00 93.94 464 LYS A N 1
ATOM 3569 C CA . LYS A 1 464 ? -4.819 -16.983 15.846 1.00 93.94 464 LYS A CA 1
ATOM 3570 C C . LYS A 1 464 ? -4.174 -15.765 15.187 1.00 93.94 464 LYS A C 1
ATOM 3572 O O . LYS A 1 464 ? -3.144 -15.294 15.657 1.00 93.94 464 LYS A O 1
ATOM 3577 N N . LEU A 1 465 ? -4.797 -15.228 14.136 1.00 93.56 465 LEU A N 1
ATOM 3578 C CA . LEU A 1 465 ? -4.289 -14.060 13.408 1.00 93.56 465 LEU A CA 1
ATOM 3579 C C . LEU A 1 465 ? -4.364 -12.770 14.236 1.00 93.56 465 LEU A C 1
ATOM 3581 O O . LEU A 1 465 ? -3.445 -11.957 14.180 1.00 93.56 465 LEU A O 1
ATOM 3585 N N . MET A 1 466 ? -5.396 -12.612 15.068 1.00 95.69 466 MET A N 1
ATOM 3586 C CA . MET A 1 466 ? -5.495 -11.501 16.023 1.00 95.69 466 MET A CA 1
ATOM 3587 C C . MET A 1 466 ? -4.384 -11.531 17.084 1.00 95.69 466 MET A C 1
ATOM 3589 O O . MET A 1 466 ? -3.988 -10.485 17.575 1.00 95.69 466 MET A O 1
ATOM 3593 N N . ARG A 1 467 ? -3.819 -12.703 17.396 1.00 94.75 467 ARG A N 1
ATOM 3594 C CA . ARG A 1 467 ? -2.678 -12.854 18.320 1.00 94.75 467 ARG A CA 1
ATOM 3595 C C . ARG A 1 467 ? -1.333 -13.003 17.605 1.00 94.75 467 ARG A C 1
ATOM 3597 O O . ARG A 1 467 ? -0.340 -13.398 18.211 1.00 94.75 467 ARG A O 1
ATOM 3604 N N . HIS A 1 468 ? -1.284 -12.719 16.306 1.00 92.00 468 HIS A N 1
ATOM 3605 C CA . HIS A 1 468 ? -0.072 -12.880 15.514 1.00 92.00 468 HIS A CA 1
ATOM 3606 C C . HIS A 1 468 ? 1.014 -11.875 15.953 1.00 92.00 468 HIS A C 1
ATOM 3608 O O . HIS A 1 468 ? 0.683 -10.727 16.234 1.00 92.00 468 HIS A O 1
ATOM 3614 N N . PRO A 1 469 ? 2.315 -12.228 15.958 1.00 90.12 469 PRO A N 1
ATOM 3615 C CA . PRO A 1 469 ? 3.385 -11.327 16.411 1.00 90.12 469 PRO A CA 1
ATOM 3616 C C . PRO A 1 469 ? 3.577 -10.069 15.548 1.00 90.12 469 PRO A C 1
ATOM 3618 O O . PRO A 1 469 ? 4.198 -9.109 15.991 1.00 90.12 469 PRO A O 1
ATOM 3621 N N . LYS A 1 470 ? 3.086 -10.064 14.302 1.00 88.81 470 LYS A N 1
ATOM 3622 C CA . LYS A 1 470 ? 3.153 -8.894 13.405 1.00 88.81 470 LYS A CA 1
ATOM 3623 C C . LYS A 1 470 ? 1.907 -8.009 13.569 1.00 88.81 470 LYS A C 1
ATOM 3625 O O . LYS A 1 470 ? 0.837 -8.466 13.158 1.00 88.81 470 LYS A O 1
ATOM 3630 N N . PRO A 1 471 ? 2.037 -6.741 14.011 1.00 91.62 471 PRO A N 1
ATOM 3631 C CA . PRO A 1 471 ? 0.900 -5.824 14.163 1.00 91.62 471 PRO A CA 1
ATOM 3632 C C . PRO A 1 471 ? 0.111 -5.597 12.870 1.00 91.62 471 PRO A C 1
ATOM 3634 O O . PRO A 1 471 ? -1.107 -5.478 12.889 1.00 91.62 471 PRO A O 1
ATOM 3637 N N . SER A 1 472 ? 0.776 -5.617 11.709 1.00 91.69 472 SER A N 1
ATOM 3638 C CA . SER A 1 472 ? 0.088 -5.501 10.418 1.00 91.69 472 SER A CA 1
ATOM 3639 C C . SER A 1 472 ? -0.908 -6.636 10.165 1.00 91.69 472 SER A C 1
ATOM 3641 O O . SER A 1 472 ? -1.951 -6.390 9.574 1.00 91.69 472 SER A O 1
ATOM 3643 N N . VAL A 1 473 ? -0.623 -7.857 10.629 1.00 92.69 473 VAL A N 1
ATOM 3644 C CA . VAL A 1 473 ? -1.541 -9.002 10.513 1.00 92.69 473 VAL A CA 1
ATOM 3645 C C . VAL A 1 473 ? -2.686 -8.867 11.514 1.00 92.69 473 VAL A C 1
ATOM 3647 O O . VAL A 1 473 ? -3.836 -9.082 11.143 1.00 92.69 473 VAL A O 1
ATOM 3650 N N . GLN A 1 474 ? -2.385 -8.449 12.749 1.00 95.25 474 GLN A N 1
ATOM 3651 C CA . GLN A 1 474 ? -3.400 -8.200 13.777 1.00 95.25 474 GLN A CA 1
ATOM 3652 C C . GLN A 1 474 ? -4.421 -7.158 13.311 1.00 95.25 474 GLN A C 1
ATOM 3654 O O . GLN A 1 474 ? -5.623 -7.402 13.373 1.00 95.25 474 GLN A O 1
ATOM 3659 N N . LYS A 1 475 ? -3.939 -6.034 12.766 1.00 96.00 475 LYS A N 1
ATOM 3660 C CA . LYS A 1 475 ? -4.767 -4.966 12.201 1.00 96.00 475 LYS A CA 1
ATOM 3661 C C . LYS A 1 475 ? -5.714 -5.485 11.115 1.00 96.00 475 LYS A C 1
ATOM 3663 O O . LYS A 1 475 ? -6.899 -5.178 11.137 1.00 96.00 475 LYS A O 1
ATOM 3668 N N . GLU A 1 476 ? -5.207 -6.258 10.155 1.00 95.69 476 GLU A N 1
ATOM 3669 C CA . GLU A 1 476 ? -6.023 -6.793 9.055 1.00 95.69 476 GLU A CA 1
ATOM 3670 C C . GLU A 1 476 ? -7.028 -7.848 9.539 1.00 95.69 476 GLU A C 1
ATOM 3672 O O . GLU A 1 476 ? -8.152 -7.897 9.044 1.00 95.69 476 GLU A O 1
ATOM 3677 N N . ALA A 1 477 ? -6.666 -8.651 10.544 1.00 97.06 477 ALA A N 1
ATOM 3678 C CA . ALA A 1 477 ? -7.585 -9.596 11.171 1.00 97.06 477 ALA A CA 1
ATOM 3679 C C . ALA A 1 477 ? -8.703 -8.869 11.935 1.00 97.06 477 ALA A C 1
ATOM 3681 O O . ALA A 1 477 ? -9.869 -9.217 11.771 1.00 97.06 477 ALA A O 1
ATOM 3682 N N . ALA A 1 478 ? -8.369 -7.833 12.710 1.00 98.19 478 ALA A N 1
ATOM 3683 C CA . ALA A 1 478 ? -9.346 -6.995 13.403 1.00 98.19 478 ALA A CA 1
ATOM 3684 C C . ALA A 1 478 ? -10.287 -6.280 12.421 1.00 98.19 478 ALA A C 1
ATOM 3686 O O . ALA A 1 478 ? -11.492 -6.237 12.653 1.00 98.19 478 ALA A O 1
ATOM 3687 N N . TRP A 1 479 ? -9.760 -5.797 11.291 1.00 98.50 479 TRP A N 1
ATOM 3688 C CA . TRP A 1 479 ? -10.561 -5.215 10.213 1.00 98.50 479 TRP A CA 1
ATOM 3689 C C . TRP A 1 479 ? -11.521 -6.233 9.570 1.00 98.50 479 TRP A C 1
ATOM 3691 O O . TRP A 1 479 ? -12.687 -5.930 9.337 1.00 98.50 479 TRP A O 1
ATOM 3701 N N . ALA A 1 480 ? -11.084 -7.474 9.336 1.00 98.56 480 ALA A N 1
ATOM 3702 C CA . ALA A 1 480 ? -11.989 -8.522 8.861 1.00 98.56 480 ALA A CA 1
ATOM 3703 C C . ALA A 1 480 ? -13.093 -8.833 9.893 1.00 98.56 480 ALA A C 1
ATOM 3705 O O . ALA A 1 480 ? -14.259 -8.972 9.529 1.00 98.56 480 ALA A O 1
ATOM 3706 N N . VAL A 1 481 ? -12.748 -8.896 11.185 1.00 98.75 481 VAL A N 1
ATOM 3707 C CA . VAL A 1 481 ? -13.723 -9.100 12.268 1.00 98.75 481 VAL A CA 1
ATOM 3708 C C . VAL A 1 481 ? -14.716 -7.942 12.358 1.00 98.75 481 VAL A C 1
ATOM 3710 O O . VAL A 1 481 ? -15.899 -8.198 12.569 1.00 98.75 481 VAL A O 1
ATOM 3713 N N . SER A 1 482 ? -14.283 -6.694 12.158 1.00 98.69 482 SER A N 1
ATOM 3714 C CA . SER A 1 482 ? -15.186 -5.540 12.214 1.00 98.69 482 SER A CA 1
ATOM 3715 C C . SER A 1 482 ? -16.221 -5.542 11.094 1.00 98.69 482 SER A C 1
ATOM 3717 O O . SER A 1 482 ? -17.382 -5.220 11.347 1.00 98.69 482 SER A O 1
ATOM 3719 N N . ASN A 1 483 ? -15.835 -5.977 9.893 1.00 98.69 483 ASN A N 1
ATOM 3720 C CA . ASN A 1 483 ? -16.759 -6.158 8.776 1.00 98.69 483 ASN A CA 1
ATOM 3721 C C . ASN A 1 483 ? -17.750 -7.307 9.032 1.00 98.69 483 ASN A C 1
ATOM 3723 O O . ASN A 1 483 ? -18.939 -7.150 8.780 1.00 98.69 483 ASN A O 1
ATOM 3727 N N . ILE A 1 484 ? -17.306 -8.431 9.613 1.00 98.75 484 ILE A N 1
ATOM 3728 C CA . ILE A 1 484 ? -18.221 -9.526 9.994 1.00 98.75 484 ILE A CA 1
ATOM 3729 C C . ILE A 1 484 ? -19.194 -9.073 11.095 1.00 98.75 484 ILE A C 1
ATOM 3731 O O . ILE A 1 484 ? -20.374 -9.417 11.066 1.00 98.75 484 ILE A O 1
ATOM 3735 N N . ALA A 1 485 ? -18.721 -8.278 12.059 1.00 98.50 485 ALA A N 1
ATOM 3736 C CA . ALA A 1 485 ? -19.544 -7.732 13.136 1.00 98.50 485 ALA A CA 1
ATOM 3737 C C . ALA A 1 485 ? -20.576 -6.697 12.654 1.00 98.50 485 ALA A C 1
ATOM 3739 O O . ALA A 1 485 ? -21.521 -6.420 13.384 1.00 98.50 485 ALA A O 1
ATOM 3740 N N . ALA A 1 486 ? -20.407 -6.138 11.450 1.00 98.06 486 ALA A N 1
ATOM 3741 C CA . ALA A 1 486 ? -21.390 -5.255 10.821 1.00 98.06 486 ALA A CA 1
ATOM 3742 C C . ALA A 1 486 ? -22.576 -6.015 10.201 1.00 98.06 486 ALA A C 1
ATOM 3744 O O . ALA A 1 486 ? -23.568 -5.392 9.825 1.00 98.06 486 ALA A O 1
ATOM 3745 N N . GLY A 1 487 ? -22.472 -7.342 10.082 1.00 96.75 487 GLY A N 1
ATOM 3746 C CA . GLY A 1 487 ? -23.532 -8.198 9.569 1.00 96.75 487 GLY A CA 1
ATOM 3747 C C . GLY A 1 487 ? -24.676 -8.431 10.568 1.00 96.75 487 GLY A C 1
ATOM 3748 O O . GLY A 1 487 ? -24.691 -7.905 11.684 1.00 96.75 487 GLY A O 1
ATOM 3749 N N . PRO A 1 488 ? -25.666 -9.261 10.201 1.00 97.62 488 PRO A N 1
ATOM 3750 C CA . PRO A 1 488 ? -26.821 -9.542 11.041 1.00 97.62 488 PRO A CA 1
ATOM 3751 C C . PRO A 1 488 ? -26.439 -10.305 12.316 1.00 97.62 488 PRO A C 1
ATOM 3753 O O . PRO A 1 488 ? -25.452 -11.041 12.368 1.00 97.62 488 PRO A O 1
ATOM 3756 N N . ARG A 1 489 ? -27.300 -10.221 13.338 1.00 97.50 489 ARG A N 1
ATOM 3757 C CA . ARG A 1 489 ? -27.124 -10.863 14.658 1.00 97.50 489 ARG A CA 1
ATOM 3758 C C . ARG A 1 489 ? -26.716 -12.343 14.628 1.00 97.50 489 ARG A C 1
ATOM 3760 O O . ARG A 1 489 ? -26.072 -12.813 15.562 1.00 97.50 489 ARG A O 1
ATOM 3767 N N . GLN A 1 490 ? -27.080 -13.095 13.586 1.00 98.19 490 GLN A N 1
ATOM 3768 C CA . GLN A 1 490 ? -26.654 -14.486 13.408 1.00 98.19 490 GLN A CA 1
ATOM 3769 C C . GLN A 1 490 ? -25.147 -14.596 13.134 1.00 98.19 490 GLN A C 1
ATOM 3771 O O . GLN A 1 490 ? -24.501 -15.476 13.696 1.00 98.19 490 GLN A O 1
ATOM 3776 N N . GLN A 1 491 ? -24.572 -13.694 12.335 1.00 98.44 491 GLN A N 1
ATOM 3777 C CA . GLN A 1 491 ? -23.129 -13.633 12.074 1.00 98.44 491 GLN A CA 1
ATOM 3778 C C . GLN A 1 491 ? -22.369 -13.160 13.312 1.00 98.44 491 GLN A C 1
ATOM 3780 O O . GLN A 1 491 ? -21.366 -13.765 13.689 1.00 98.44 491 GLN A O 1
ATOM 3785 N N . ILE A 1 492 ? -22.918 -12.177 14.029 1.00 98.56 492 ILE A N 1
ATOM 3786 C CA . ILE A 1 492 ? -22.413 -11.772 15.348 1.00 98.56 492 ILE A CA 1
ATOM 3787 C C . ILE A 1 492 ? -22.395 -12.972 16.311 1.00 98.56 492 ILE A C 1
ATOM 3789 O O . ILE A 1 492 ? -21.391 -13.220 16.978 1.00 98.56 492 ILE A O 1
ATOM 3793 N N . GLN A 1 493 ? -23.452 -13.792 16.329 1.00 98.56 493 GLN A N 1
ATOM 3794 C CA . GLN A 1 493 ? -23.493 -15.002 17.155 1.00 98.56 493 GLN A CA 1
ATOM 3795 C C . GLN A 1 493 ? -22.383 -16.001 16.795 1.00 98.56 493 GLN A C 1
ATOM 3797 O O . GLN A 1 493 ? -21.870 -16.690 17.680 1.00 98.56 493 GLN A O 1
ATOM 3802 N N . GLN A 1 494 ? -21.988 -16.088 15.523 1.00 98.50 494 GLN A N 1
ATOM 3803 C CA . GLN A 1 494 ? -20.872 -16.936 15.098 1.00 98.50 494 GLN A CA 1
ATOM 3804 C C . GLN A 1 494 ? -19.527 -16.418 15.634 1.00 98.50 494 GLN A C 1
ATOM 3806 O O . GLN A 1 494 ? -18.710 -17.230 16.063 1.00 98.50 494 GLN A O 1
ATOM 3811 N N . LEU A 1 495 ? -19.313 -15.096 15.717 1.00 98.56 495 LEU A N 1
ATOM 3812 C CA . LEU A 1 495 ? -18.118 -14.520 16.361 1.00 98.56 495 LEU A CA 1
ATOM 3813 C C . LEU A 1 495 ? -17.997 -14.965 17.827 1.00 98.56 495 LEU A C 1
ATOM 3815 O O . LEU A 1 495 ? -16.916 -15.341 18.284 1.00 98.56 495 LEU A O 1
ATOM 3819 N N . ILE A 1 496 ? -19.119 -14.967 18.553 1.00 98.06 496 ILE A N 1
ATOM 3820 C CA . ILE A 1 496 ? -19.183 -15.424 19.949 1.00 98.06 496 ILE A CA 1
ATOM 3821 C C . ILE A 1 496 ? -18.898 -16.925 20.028 1.00 98.06 496 ILE A C 1
ATOM 3823 O O . ILE A 1 496 ? -18.043 -17.358 20.797 1.00 98.06 496 ILE A O 1
ATOM 3827 N N . THR A 1 497 ? -19.598 -17.714 19.209 1.00 97.56 497 THR A N 1
ATOM 3828 C CA . THR A 1 497 ? -19.527 -19.185 19.216 1.00 97.56 497 THR A CA 1
ATOM 3829 C C . THR A 1 497 ? -18.120 -19.686 18.885 1.00 97.56 497 THR A C 1
ATOM 3831 O O . THR A 1 497 ? -17.654 -20.654 19.480 1.00 97.56 497 THR A O 1
ATOM 3834 N N . CYS A 1 498 ? -17.414 -18.993 17.991 1.00 97.56 498 CYS A N 1
ATOM 3835 C CA . CYS A 1 498 ? -16.039 -19.306 17.608 1.00 97.56 498 CYS A CA 1
ATOM 3836 C C . CYS A 1 498 ? -14.979 -18.689 18.543 1.00 97.56 498 CYS A C 1
ATOM 3838 O O . CYS A 1 498 ? -13.784 -18.841 18.293 1.00 97.56 498 CYS A O 1
ATOM 3840 N N . GLY A 1 499 ? -15.381 -17.999 19.618 1.00 97.38 499 GLY A N 1
ATOM 3841 C CA . GLY A 1 499 ? -14.465 -17.492 20.643 1.00 97.38 499 GLY A CA 1
ATOM 3842 C C . GLY A 1 499 ? -13.621 -16.289 20.211 1.00 97.38 499 GLY A C 1
ATOM 3843 O O . GLY A 1 499 ? -12.469 -16.174 20.629 1.00 97.38 499 GLY A O 1
ATOM 3844 N N . LEU A 1 500 ? -14.163 -15.390 19.380 1.00 98.44 500 LEU A N 1
ATOM 3845 C CA . LEU A 1 500 ? -13.429 -14.213 18.894 1.00 98.44 500 LEU A CA 1
ATOM 3846 C C . LEU A 1 500 ? -13.419 -13.035 19.883 1.00 98.44 500 LEU A C 1
ATOM 3848 O O . LEU A 1 500 ? -12.574 -12.153 19.740 1.00 98.44 500 LEU A O 1
ATOM 3852 N N . LEU A 1 501 ? -14.294 -13.022 20.899 1.00 98.38 501 LEU A N 1
ATOM 3853 C CA . LEU A 1 501 ? -14.366 -11.912 21.860 1.00 98.38 501 LEU A CA 1
ATOM 3854 C C . LEU A 1 501 ? -13.088 -11.743 22.704 1.00 98.38 501 LEU A C 1
ATOM 3856 O O . LEU A 1 501 ? -12.588 -10.622 22.754 1.00 98.38 501 LEU A O 1
ATOM 3860 N N . PRO A 1 502 ? -12.498 -12.789 23.324 1.00 98.44 502 PRO A N 1
ATOM 3861 C CA . PRO A 1 502 ? -11.287 -12.598 24.124 1.00 98.44 502 PRO A CA 1
ATOM 3862 C C . PRO A 1 502 ? -10.088 -12.049 23.325 1.00 98.44 502 PRO A C 1
ATOM 3864 O O . PRO A 1 502 ? -9.520 -11.050 23.762 1.00 98.44 502 PRO A O 1
ATOM 3867 N N . PRO A 1 503 ? -9.727 -12.585 22.134 1.00 98.44 503 PRO A N 1
ATOM 3868 C CA . PRO A 1 503 ? -8.674 -11.974 21.321 1.00 98.44 503 PRO A CA 1
ATOM 3869 C C . PRO A 1 503 ? -8.991 -10.531 20.898 1.00 98.44 503 PRO A C 1
ATOM 3871 O O . PRO A 1 503 ? -8.084 -9.706 20.830 1.00 98.44 503 PRO A O 1
ATOM 3874 N N . LEU A 1 504 ? -10.261 -10.204 20.626 1.00 98.69 504 LEU A N 1
ATOM 3875 C CA . LEU A 1 504 ? -10.659 -8.834 20.296 1.00 98.69 504 LEU A CA 1
ATOM 3876 C C . LEU A 1 504 ? -10.413 -7.877 21.475 1.00 98.69 504 LEU A C 1
ATOM 3878 O O . LEU A 1 504 ? -9.874 -6.788 21.284 1.00 98.69 504 LEU A O 1
ATOM 3882 N N . VAL A 1 505 ? -10.747 -8.296 22.699 1.00 98.56 505 VAL A N 1
ATOM 3883 C CA . VAL A 1 505 ? -10.486 -7.521 23.923 1.00 98.56 505 VAL A CA 1
ATOM 3884 C C . VAL A 1 505 ? -8.987 -7.381 24.194 1.00 98.56 505 VAL A C 1
ATOM 3886 O O . VAL A 1 505 ? -8.527 -6.298 24.556 1.00 98.56 505 VAL A O 1
ATOM 3889 N N . GLU A 1 506 ? -8.198 -8.432 23.965 1.00 98.38 506 GLU A N 1
ATOM 3890 C CA . GLU A 1 506 ? -6.734 -8.363 24.048 1.00 98.38 506 GLU A CA 1
ATOM 3891 C C . GLU A 1 506 ? -6.156 -7.320 23.078 1.00 98.38 506 GLU A C 1
ATOM 3893 O O . GLU A 1 506 ? -5.261 -6.567 23.464 1.00 98.38 506 GLU A O 1
ATOM 3898 N N . LEU A 1 507 ? -6.683 -7.232 21.849 1.00 98.31 507 LEU A N 1
ATOM 3899 C CA . LEU A 1 507 ? -6.262 -6.230 20.866 1.00 98.31 507 LEU A CA 1
ATOM 3900 C C . LEU A 1 507 ? -6.629 -4.801 21.268 1.00 98.31 507 LEU A C 1
ATOM 3902 O O . LEU A 1 507 ? -5.826 -3.896 21.052 1.00 98.31 507 LEU A O 1
ATOM 3906 N N . LEU A 1 508 ? -7.799 -4.585 21.875 1.00 98.19 508 LEU A N 1
ATOM 3907 C CA . LEU A 1 508 ? -8.171 -3.273 22.416 1.00 98.19 508 LEU A CA 1
ATOM 3908 C C . LEU A 1 508 ? -7.190 -2.822 23.506 1.00 98.19 508 LEU A C 1
ATOM 3910 O O . LEU A 1 508 ? -6.773 -1.666 23.514 1.00 98.19 508 LEU A O 1
ATOM 3914 N N . LYS A 1 509 ? -6.783 -3.737 24.393 1.00 96.69 509 LYS A N 1
ATOM 3915 C CA . LYS A 1 509 ? -5.883 -3.430 25.514 1.00 96.69 509 LYS A CA 1
ATOM 3916 C C . LYS A 1 509 ? -4.421 -3.263 25.080 1.00 96.69 509 LYS A C 1
ATOM 3918 O O . LYS A 1 509 ? -3.755 -2.344 25.544 1.00 96.69 509 LYS A O 1
ATOM 3923 N N . ASN A 1 510 ? -3.931 -4.132 24.193 1.00 96.12 510 ASN A N 1
ATOM 3924 C CA . ASN A 1 510 ? -2.491 -4.303 23.946 1.00 96.12 510 ASN A CA 1
ATOM 3925 C C . ASN A 1 510 ? -2.045 -4.037 22.498 1.00 96.12 510 ASN A C 1
ATOM 3927 O O . ASN A 1 510 ? -0.846 -4.073 22.220 1.00 96.12 510 ASN A O 1
ATOM 3931 N N . GLY A 1 511 ? -2.975 -3.838 21.560 1.00 95.75 511 GLY A N 1
ATOM 3932 C CA . GLY A 1 511 ? -2.648 -3.598 20.155 1.00 95.75 511 GLY A CA 1
ATOM 3933 C C . GLY A 1 511 ? -1.950 -2.256 19.937 1.00 95.75 511 GLY A C 1
ATOM 3934 O O . GLY A 1 511 ? -2.096 -1.323 20.724 1.00 95.75 511 GLY A O 1
ATOM 3935 N N . ASP A 1 512 ? -1.222 -2.123 18.826 1.00 96.12 512 ASP A N 1
ATOM 3936 C CA . ASP A 1 512 ? -0.782 -0.799 18.387 1.00 96.12 512 ASP A CA 1
ATOM 3937 C C . ASP A 1 512 ? -1.997 0.065 18.016 1.00 96.12 512 ASP A C 1
ATOM 3939 O O . ASP A 1 512 ? -3.071 -0.445 17.689 1.00 96.12 512 ASP A O 1
ATOM 3943 N N . PHE A 1 513 ? -1.835 1.388 18.018 1.00 95.94 513 PHE A N 1
ATOM 3944 C CA . PHE A 1 513 ? -2.958 2.308 17.813 1.00 95.94 513 PHE A CA 1
ATOM 3945 C C . PHE A 1 513 ? -3.751 2.031 16.519 1.00 95.94 513 PHE A C 1
ATOM 3947 O O . PHE A 1 513 ? -4.975 2.162 16.483 1.00 95.94 513 PHE A O 1
ATOM 3954 N N . LYS A 1 514 ? -3.073 1.591 15.447 1.00 96.56 514 LYS A N 1
ATOM 3955 C CA . LYS A 1 514 ? -3.736 1.210 14.191 1.00 96.56 514 LYS A CA 1
ATOM 3956 C C . LYS A 1 514 ? -4.622 -0.023 14.367 1.00 96.56 514 LYS A C 1
ATOM 3958 O O . LYS A 1 514 ? -5.723 -0.026 13.827 1.00 96.56 514 LYS A O 1
ATOM 3963 N N . THR A 1 515 ? -4.164 -1.038 15.096 1.00 97.12 515 THR A N 1
ATOM 3964 C CA . THR A 1 515 ? -4.946 -2.245 15.398 1.00 97.12 515 THR A CA 1
ATOM 3965 C C . THR A 1 515 ? -6.082 -1.953 16.374 1.00 97.12 515 THR A C 1
ATOM 3967 O O . THR A 1 515 ? -7.209 -2.377 16.125 1.00 97.12 515 THR A O 1
ATOM 3970 N N . GLN A 1 516 ? -5.828 -1.173 17.432 1.00 98.12 516 GLN A N 1
ATOM 3971 C CA . GLN A 1 516 ? -6.854 -0.751 18.394 1.00 98.12 516 GLN A CA 1
ATOM 3972 C C . GLN A 1 516 ? -8.015 -0.045 17.700 1.00 98.12 516 GLN A C 1
ATOM 3974 O O . GLN A 1 516 ? -9.170 -0.328 17.999 1.00 98.12 516 GLN A O 1
ATOM 3979 N N . ARG A 1 517 ? -7.729 0.820 16.721 1.00 97.50 517 ARG A N 1
ATOM 3980 C CA . ARG A 1 517 ? -8.768 1.504 15.949 1.00 97.50 517 ARG A CA 1
ATOM 3981 C C . ARG A 1 517 ? -9.689 0.531 15.208 1.00 97.50 517 ARG A C 1
ATOM 3983 O O . ARG A 1 517 ? -10.900 0.719 15.229 1.00 97.50 517 ARG A O 1
ATOM 3990 N N . GLU A 1 518 ? -9.145 -0.501 14.563 1.00 98.00 518 GLU A N 1
ATOM 3991 C CA . GLU A 1 518 ? -9.970 -1.508 13.876 1.00 98.00 518 GLU A CA 1
ATOM 3992 C C . GLU A 1 518 ? -10.740 -2.391 14.877 1.00 98.00 518 GLU A C 1
ATOM 3994 O O . GLU A 1 518 ? -11.894 -2.741 14.636 1.00 98.00 518 GLU A O 1
ATOM 3999 N N . ALA A 1 519 ? -10.147 -2.695 16.036 1.00 98.50 519 ALA A N 1
ATOM 4000 C CA . ALA A 1 519 ? -10.820 -3.423 17.111 1.00 98.50 519 ALA A CA 1
ATOM 4001 C C . ALA A 1 519 ? -11.976 -2.617 17.739 1.00 98.50 519 ALA A C 1
ATOM 4003 O O . ALA A 1 519 ? -13.032 -3.178 18.032 1.00 98.50 519 ALA A O 1
ATOM 4004 N N . VAL A 1 520 ? -11.814 -1.297 17.887 1.00 98.56 520 VAL A N 1
ATOM 4005 C CA . VAL A 1 520 ? -12.879 -0.373 18.310 1.00 98.56 520 VAL A CA 1
ATOM 4006 C C . VAL A 1 520 ? -14.035 -0.412 17.312 1.00 98.56 520 VAL A C 1
ATOM 4008 O O . VAL A 1 520 ? -15.175 -0.603 17.724 1.00 98.56 520 VAL A O 1
ATOM 4011 N N . TRP A 1 521 ? -13.752 -0.343 16.005 1.00 98.38 521 TRP A N 1
ATOM 4012 C CA . TRP A 1 521 ? -14.781 -0.512 14.971 1.00 98.38 521 TRP A CA 1
ATOM 4013 C C . TRP A 1 521 ? -15.518 -1.848 15.083 1.00 98.38 521 TRP A C 1
ATOM 4015 O O . TRP A 1 521 ? -16.737 -1.884 14.934 1.00 98.38 521 TRP A O 1
ATOM 4025 N N . ALA A 1 522 ? -14.808 -2.940 15.381 1.00 98.69 522 ALA A N 1
ATOM 4026 C CA . ALA A 1 522 ? -15.448 -4.235 15.579 1.00 98.69 522 ALA A CA 1
ATOM 4027 C C . ALA A 1 522 ? -16.421 -4.232 16.763 1.00 98.69 522 ALA A C 1
ATOM 4029 O O . ALA A 1 522 ? -17.525 -4.756 16.635 1.00 98.69 522 ALA A O 1
ATOM 4030 N N . VAL A 1 523 ? -16.051 -3.608 17.885 1.00 98.62 523 VAL A N 1
ATOM 4031 C CA . VAL A 1 523 ? -16.934 -3.466 19.051 1.00 98.62 523 VAL A CA 1
ATOM 4032 C C . VAL A 1 523 ? -18.140 -2.574 18.755 1.00 98.62 523 VAL A C 1
ATOM 4034 O O . VAL A 1 523 ? -19.263 -2.927 19.120 1.00 98.62 523 VAL A O 1
ATOM 4037 N N . THR A 1 524 ? -17.955 -1.444 18.076 1.00 98.56 524 THR A N 1
ATOM 4038 C CA . THR A 1 524 ? -19.071 -0.545 17.742 1.00 98.56 524 THR A CA 1
ATOM 4039 C C . THR A 1 524 ? -20.064 -1.219 16.797 1.00 98.56 524 THR A C 1
ATOM 4041 O O . THR A 1 524 ? -21.262 -1.218 17.072 1.00 98.56 524 THR A O 1
ATOM 4044 N N . ASN A 1 525 ? -19.583 -1.898 15.751 1.00 98.56 525 ASN A N 1
ATOM 4045 C CA . ASN A 1 525 ? -20.447 -2.654 14.840 1.00 98.56 525 ASN A CA 1
ATOM 4046 C C . ASN A 1 525 ? -21.187 -3.785 15.575 1.00 98.56 525 ASN A C 1
ATOM 4048 O O . ASN A 1 525 ? -22.404 -3.921 15.446 1.00 98.56 525 ASN A O 1
ATOM 4052 N N . TYR A 1 526 ? -20.471 -4.529 16.425 1.00 98.62 526 TYR A N 1
ATOM 4053 C CA . TYR A 1 526 ? -21.039 -5.591 17.254 1.00 98.62 526 TYR A CA 1
ATOM 4054 C C . TYR A 1 526 ? -22.159 -5.077 18.171 1.00 98.62 526 TYR A C 1
ATOM 4056 O O . TYR A 1 526 ? -23.210 -5.704 18.279 1.00 98.62 526 TYR A O 1
ATOM 4064 N N . THR A 1 527 ? -21.944 -3.947 18.850 1.00 98.38 527 THR A N 1
ATOM 4065 C CA . THR A 1 527 ? -22.922 -3.382 19.797 1.00 98.38 527 THR A CA 1
ATOM 4066 C C . THR A 1 527 ? -24.118 -2.740 19.100 1.00 98.38 527 THR A C 1
ATOM 4068 O O . THR A 1 527 ? -25.216 -2.771 19.649 1.00 98.38 527 THR A O 1
ATOM 4071 N N . SER A 1 528 ? -23.932 -2.219 17.885 1.00 97.62 528 SER A N 1
ATOM 4072 C CA . SER A 1 528 ? -25.007 -1.650 17.070 1.00 97.62 528 SER A CA 1
ATOM 4073 C C . SER A 1 528 ? -25.937 -2.727 16.486 1.00 97.62 528 SER A C 1
ATOM 4075 O O . SER A 1 528 ? -27.160 -2.596 16.556 1.00 97.62 528 SER A O 1
ATOM 4077 N N . GLY A 1 529 ? -25.374 -3.815 15.938 1.00 95.12 529 GLY A N 1
ATOM 4078 C CA . GLY A 1 529 ? -26.138 -4.894 15.291 1.00 95.12 529 GLY A CA 1
ATOM 4079 C C . GLY A 1 529 ? -26.550 -6.057 16.206 1.00 95.12 529 GLY A C 1
ATOM 4080 O O . GLY A 1 529 ? -27.402 -6.872 15.832 1.00 95.12 529 GLY A O 1
ATOM 4081 N N . GLY A 1 530 ? -25.938 -6.170 17.387 1.00 97.12 530 GLY A N 1
ATOM 4082 C CA . GLY A 1 530 ? -26.114 -7.294 18.305 1.00 97.12 530 GLY A CA 1
ATOM 4083 C C . GLY A 1 530 ? -27.425 -7.270 19.096 1.00 97.12 530 GLY A C 1
ATOM 4084 O O . GLY A 1 530 ? -28.054 -6.230 19.300 1.00 97.12 530 GLY A O 1
ATOM 4085 N N . THR A 1 531 ? -27.851 -8.437 19.588 1.00 98.12 531 THR A N 1
ATOM 4086 C CA . THR A 1 531 ? -28.929 -8.505 20.588 1.00 98.12 531 THR A CA 1
ATOM 4087 C C . THR A 1 531 ? -28.427 -8.067 21.960 1.00 98.12 531 THR A C 1
ATOM 4089 O O . THR A 1 531 ? -27.227 -8.038 22.231 1.00 98.12 531 THR A O 1
ATOM 4092 N N . VAL A 1 532 ? -29.362 -7.774 22.860 1.00 97.38 532 VAL A N 1
ATOM 4093 C CA . VAL A 1 532 ? -29.063 -7.407 24.247 1.00 97.38 532 VAL A CA 1
ATOM 4094 C C . VAL A 1 532 ? -28.165 -8.454 24.925 1.00 97.38 532 VAL A C 1
ATOM 4096 O O . VAL A 1 532 ? -27.158 -8.106 25.533 1.00 97.38 532 VAL A O 1
ATOM 4099 N N . GLU A 1 533 ? -28.459 -9.742 24.752 1.00 97.12 533 GLU A N 1
ATOM 4100 C CA . GLU A 1 533 ? -27.682 -10.851 25.321 1.00 97.12 533 GLU A CA 1
ATOM 4101 C C . GLU A 1 533 ? -26.265 -10.927 24.738 1.00 97.12 533 GLU A C 1
ATOM 4103 O O . GLU A 1 533 ? -25.308 -11.243 25.445 1.00 97.12 533 GLU A O 1
ATOM 4108 N N . GLN A 1 534 ? -26.111 -10.611 23.450 1.00 98.25 534 GLN A N 1
ATOM 4109 C CA . GLN A 1 534 ? -24.806 -10.564 22.794 1.00 98.25 534 GLN A CA 1
ATOM 4110 C C . GLN A 1 534 ? -23.969 -9.400 23.336 1.00 98.25 534 GLN A C 1
ATOM 4112 O O . GLN A 1 534 ? -22.781 -9.579 23.611 1.00 98.25 534 GLN A O 1
ATOM 4117 N N . VAL A 1 535 ? -24.577 -8.230 23.551 1.00 98.19 535 VAL A N 1
ATOM 4118 C CA . VAL A 1 535 ? -23.914 -7.072 24.171 1.00 98.19 535 VAL A CA 1
ATOM 4119 C C . VAL A 1 535 ? -23.488 -7.386 25.607 1.00 98.19 535 VAL A C 1
ATOM 4121 O O . VAL A 1 535 ? -22.340 -7.133 25.967 1.00 98.19 535 VAL A O 1
ATOM 4124 N N . VAL A 1 536 ? -24.349 -8.034 26.399 1.00 96.81 536 VAL A N 1
ATOM 4125 C CA . VAL A 1 536 ? -24.006 -8.522 27.749 1.00 96.81 536 VAL A CA 1
ATOM 4126 C C . VAL A 1 536 ? -22.772 -9.428 27.706 1.00 96.81 536 VAL A C 1
ATOM 4128 O O . VAL A 1 536 ? -21.878 -9.299 28.541 1.00 96.81 536 VAL A O 1
ATOM 4131 N N . GLN A 1 537 ? -22.681 -10.322 26.717 1.00 97.31 537 GLN A N 1
ATOM 4132 C CA . GLN A 1 537 ? -21.532 -11.216 26.572 1.00 97.31 537 GLN A CA 1
ATOM 4133 C C . GLN A 1 537 ? -20.226 -10.456 26.292 1.00 97.31 537 GLN A C 1
ATOM 4135 O O . GLN A 1 537 ? -19.183 -10.833 26.827 1.00 97.31 537 GLN A O 1
ATOM 4140 N N . LEU A 1 538 ? -20.268 -9.378 25.502 1.00 98.00 538 LEU A N 1
ATOM 4141 C CA . LEU A 1 538 ? -19.107 -8.511 25.278 1.00 98.00 538 LEU A CA 1
ATOM 4142 C C . LEU A 1 538 ? -18.668 -7.818 26.576 1.00 98.00 538 LEU A C 1
ATOM 4144 O O . LEU A 1 538 ? -17.473 -7.795 26.878 1.00 98.00 538 LEU A O 1
ATOM 4148 N N . VAL A 1 539 ? -19.621 -7.293 27.356 1.00 97.31 539 VAL A N 1
ATOM 4149 C CA . VAL A 1 539 ? -19.341 -6.666 28.660 1.00 97.31 539 VAL A CA 1
ATOM 4150 C C . VAL A 1 539 ? -18.681 -7.674 29.604 1.00 97.31 539 VAL A C 1
ATOM 4152 O O . VAL A 1 539 ? -17.615 -7.384 30.141 1.00 97.31 539 VAL A O 1
ATOM 4155 N N . ARG A 1 540 ? -19.226 -8.894 29.708 1.00 95.75 540 ARG A N 1
ATOM 4156 C CA . ARG A 1 540 ? -18.650 -9.996 30.507 1.00 95.75 540 ARG A CA 1
ATOM 4157 C C . ARG A 1 540 ? -17.248 -10.419 30.070 1.00 95.75 540 ARG A C 1
ATOM 4159 O O . ARG A 1 540 ? -16.483 -10.926 30.878 1.00 95.75 540 ARG A O 1
ATOM 4166 N N . CYS A 1 541 ? -16.897 -10.223 28.800 1.00 96.06 541 CYS A N 1
ATOM 4167 C CA . CYS A 1 541 ? -15.545 -10.491 28.303 1.00 96.06 541 CYS A CA 1
ATOM 4168 C C . CYS A 1 541 ? -14.553 -9.350 28.600 1.00 96.06 541 CYS A C 1
ATOM 4170 O O . CYS A 1 541 ? -13.411 -9.421 28.152 1.00 96.06 541 CYS A O 1
ATOM 4172 N N . GLY A 1 542 ? -14.963 -8.292 29.309 1.00 97.00 542 GLY A N 1
ATOM 4173 C CA . GLY A 1 542 ? -14.130 -7.119 29.586 1.00 97.00 542 GLY A CA 1
ATOM 4174 C C . GLY A 1 542 ? -14.072 -6.111 28.433 1.00 97.00 542 GLY A C 1
ATOM 4175 O O . GLY A 1 542 ? -13.177 -5.267 28.398 1.00 97.00 542 GLY A O 1
ATOM 4176 N N . GLY A 1 543 ? -15.008 -6.183 27.477 1.00 97.56 543 GLY A N 1
ATOM 4177 C CA . GLY A 1 543 ? -15.056 -5.262 26.339 1.00 97.56 543 GLY A CA 1
ATOM 4178 C C . GLY A 1 543 ? -15.300 -3.810 26.751 1.00 97.56 543 GLY A C 1
ATOM 4179 O O . GLY A 1 543 ? -14.665 -2.915 26.198 1.00 97.56 543 GLY A O 1
ATOM 4180 N N . LEU A 1 544 ? -16.154 -3.583 27.758 1.00 98.00 544 LEU A N 1
ATOM 4181 C CA . LEU A 1 544 ? -16.457 -2.247 28.282 1.00 98.00 544 LEU A CA 1
ATOM 4182 C C . LEU A 1 544 ? -15.220 -1.581 28.900 1.00 98.00 544 LEU A C 1
ATOM 4184 O O . LEU A 1 544 ? -14.866 -0.471 28.519 1.00 98.00 544 LEU A O 1
ATOM 4188 N N . GLU A 1 545 ? -14.524 -2.279 29.800 1.00 97.94 545 GLU A N 1
ATOM 4189 C CA . GLU A 1 545 ? -13.274 -1.793 30.401 1.00 97.94 545 GLU A CA 1
ATOM 4190 C C . GLU A 1 545 ? -12.248 -1.425 29.319 1.00 97.94 545 GLU A C 1
ATOM 4192 O O . GLU A 1 545 ? -11.639 -0.354 29.362 1.00 97.94 545 GLU A O 1
ATOM 4197 N N . ALA A 1 546 ? -12.084 -2.296 28.319 1.00 97.94 546 ALA A N 1
ATOM 4198 C CA . ALA A 1 546 ? -11.111 -2.086 27.259 1.00 97.94 546 ALA A CA 1
ATOM 4199 C C . ALA A 1 546 ? -11.411 -0.823 26.435 1.00 97.94 546 ALA A C 1
ATOM 4201 O O . ALA A 1 546 ? -10.503 -0.022 26.216 1.00 97.94 546 ALA A O 1
ATOM 4202 N N . ILE A 1 547 ? -12.664 -0.590 26.026 1.00 97.94 547 ILE A N 1
ATOM 4203 C CA . ILE A 1 547 ? -13.008 0.620 25.261 1.00 97.94 547 ILE A CA 1
ATOM 4204 C C . ILE A 1 547 ? -12.985 1.890 26.122 1.00 97.94 547 ILE A C 1
ATOM 4206 O O . ILE A 1 547 ? -12.530 2.926 25.642 1.00 97.94 547 ILE A O 1
ATOM 4210 N N . LEU A 1 548 ? -13.375 1.821 27.403 1.00 98.25 548 LEU A N 1
ATOM 4211 C CA . LEU A 1 548 ? -13.267 2.957 28.329 1.00 98.25 548 LEU A CA 1
ATOM 4212 C C . LEU A 1 548 ? -11.811 3.394 28.500 1.00 98.25 548 LEU A C 1
ATOM 4214 O O . LEU A 1 548 ? -11.521 4.591 28.536 1.00 98.25 548 LEU A O 1
ATOM 4218 N N . SER A 1 549 ? -10.882 2.434 28.550 1.00 96.31 549 SER A N 1
ATOM 4219 C CA . SER A 1 549 ? -9.451 2.726 28.640 1.00 96.31 549 SER A CA 1
ATOM 4220 C C . SER A 1 549 ? -8.924 3.508 27.433 1.00 96.31 549 SER A C 1
ATOM 4222 O O . SER A 1 549 ? -7.941 4.225 27.579 1.00 96.31 549 SER A O 1
ATOM 4224 N N . LEU A 1 550 ? -9.595 3.454 26.275 1.00 97.06 550 LEU A N 1
ATOM 4225 C CA . LEU A 1 550 ? -9.192 4.124 25.034 1.00 97.06 550 LEU A CA 1
ATOM 4226 C C . LEU A 1 550 ? -9.782 5.533 24.852 1.00 97.06 550 LEU A C 1
ATOM 4228 O O . LEU A 1 550 ? -9.445 6.198 23.878 1.00 97.06 550 LEU A O 1
ATOM 4232 N N . LEU A 1 551 ? -10.600 6.046 25.777 1.00 97.00 551 LEU A N 1
ATOM 4233 C CA . LEU A 1 551 ? -11.178 7.400 25.668 1.00 97.00 551 LEU A CA 1
ATOM 4234 C C . LEU A 1 551 ? -10.135 8.537 25.698 1.00 97.00 551 LEU A C 1
ATOM 4236 O O . LEU A 1 551 ? -10.445 9.662 25.324 1.00 97.00 551 LEU A O 1
ATOM 4240 N N . HIS A 1 552 ? -8.893 8.253 26.101 1.00 93.62 552 HIS A N 1
ATOM 4241 C CA . HIS A 1 552 ? -7.799 9.230 26.156 1.00 93.62 552 HIS A CA 1
ATOM 4242 C C . HIS A 1 552 ? -7.061 9.431 24.817 1.00 93.62 552 HIS A C 1
ATOM 4244 O O . HIS A 1 552 ? -6.113 10.220 24.746 1.00 93.62 552 HIS A O 1
ATOM 4250 N N . VAL A 1 553 ? -7.421 8.694 23.758 1.00 93.94 553 VAL A N 1
ATOM 4251 C CA . VAL A 1 553 ? -6.737 8.803 22.461 1.00 93.94 553 VAL A CA 1
ATOM 4252 C C . VAL A 1 553 ? -7.009 10.158 21.801 1.00 93.94 553 VAL A C 1
ATOM 4254 O O . VAL A 1 553 ? -8.117 10.679 21.841 1.00 93.94 553 VAL A O 1
ATOM 4257 N N . LYS A 1 554 ? -5.996 10.724 21.132 1.00 91.69 554 LYS A N 1
ATOM 4258 C CA . LYS A 1 554 ? -6.093 12.056 20.499 1.00 91.69 554 LYS A CA 1
ATOM 4259 C C . LYS A 1 554 ? -6.970 12.096 19.244 1.00 91.69 554 LYS A C 1
ATOM 4261 O O . LYS A 1 554 ? -7.364 13.170 18.798 1.00 91.69 554 LYS A O 1
ATOM 4266 N N . ASP A 1 555 ? -7.216 10.949 18.615 1.00 94.69 555 ASP A N 1
ATOM 4267 C CA . ASP A 1 555 ? -7.999 10.889 17.383 1.00 94.69 555 ASP A CA 1
ATOM 4268 C C . ASP A 1 555 ? -9.493 11.035 17.688 1.00 94.69 555 ASP A C 1
ATOM 4270 O O . ASP A 1 555 ? -10.155 10.081 18.097 1.00 94.69 555 ASP A O 1
ATOM 4274 N N . ALA A 1 556 ? -10.032 12.230 17.440 1.00 96.12 556 ALA A N 1
ATOM 4275 C CA . ALA A 1 556 ? -11.429 12.558 17.721 1.00 96.12 556 ALA A CA 1
ATOM 4276 C C . ALA A 1 556 ? -12.424 11.587 17.059 1.00 96.12 556 ALA A C 1
ATOM 4278 O O . ALA A 1 556 ? -13.469 11.290 17.633 1.00 96.12 556 ALA A O 1
ATOM 4279 N N . LYS A 1 557 ? -12.106 11.059 15.867 1.00 95.56 557 LYS A N 1
ATOM 4280 C CA . LYS A 1 557 ? -12.964 10.082 15.184 1.00 95.56 557 LYS A CA 1
ATOM 4281 C C . LYS A 1 557 ? -13.044 8.771 15.968 1.00 95.56 557 LYS A C 1
ATOM 4283 O O . LYS A 1 557 ? -14.137 8.250 16.145 1.00 95.56 557 LYS A O 1
ATOM 4288 N N . THR A 1 558 ? -11.916 8.257 16.447 1.00 96.19 558 THR A N 1
ATOM 4289 C CA . THR A 1 558 ? -11.876 7.049 17.282 1.00 96.19 558 THR A CA 1
ATOM 4290 C C . THR A 1 558 ? -12.628 7.265 18.594 1.00 96.19 558 THR A C 1
ATOM 4292 O O . THR A 1 558 ? -13.433 6.415 18.959 1.00 96.19 558 THR A O 1
ATOM 4295 N N . VAL A 1 559 ? -12.456 8.418 19.254 1.00 97.94 559 VAL A N 1
ATOM 4296 C CA . VAL A 1 559 ? -13.204 8.751 20.483 1.00 97.94 559 VAL A CA 1
ATOM 4297 C C . VAL A 1 559 ? -14.715 8.742 20.237 1.00 97.94 559 VAL A C 1
ATOM 4299 O O . VAL A 1 559 ? -15.449 8.118 20.995 1.00 97.94 559 VAL A O 1
ATOM 4302 N N . LEU A 1 560 ? -15.189 9.357 19.148 1.00 98.06 560 LEU A N 1
ATOM 4303 C CA . LEU A 1 560 ? -16.612 9.334 18.784 1.00 98.06 560 LEU A CA 1
ATOM 4304 C C . LEU A 1 560 ? -17.146 7.910 18.580 1.00 98.06 560 LEU A C 1
ATOM 4306 O O . LEU A 1 560 ? -18.238 7.599 19.043 1.00 98.06 560 LEU A O 1
ATOM 4310 N N . VAL A 1 561 ? -16.374 7.042 17.921 1.00 98.06 561 VAL A N 1
ATOM 4311 C CA . VAL A 1 561 ? -16.753 5.637 17.689 1.00 98.06 561 VAL A CA 1
ATOM 4312 C C . VAL A 1 561 ? -16.817 4.848 19.006 1.00 98.06 561 VAL A C 1
ATOM 4314 O O . VAL A 1 561 ? -17.689 3.994 19.166 1.00 98.06 561 VAL A O 1
ATOM 4317 N N . ILE A 1 562 ? -15.942 5.157 19.971 1.00 98.56 562 ILE A N 1
ATOM 4318 C CA . ILE A 1 562 ? -15.987 4.574 21.321 1.00 98.56 562 ILE A CA 1
ATOM 4319 C C . ILE A 1 562 ? -17.233 5.049 22.080 1.00 98.56 562 ILE A C 1
ATOM 4321 O O . ILE A 1 562 ? -17.934 4.226 22.665 1.00 98.56 562 ILE A O 1
ATOM 4325 N N . LEU A 1 563 ? -17.528 6.354 22.066 1.00 98.38 563 LEU A N 1
ATOM 4326 C CA . LEU A 1 563 ? -18.714 6.908 22.730 1.00 98.38 563 LEU A CA 1
ATOM 4327 C C . LEU A 1 563 ? -20.012 6.323 22.150 1.00 98.38 563 LEU A C 1
ATOM 4329 O O . LEU A 1 563 ? -20.941 6.039 22.903 1.00 98.38 563 LEU A O 1
ATOM 4333 N N . ASP A 1 564 ? -20.055 6.067 20.841 1.00 98.19 564 ASP A N 1
ATOM 4334 C CA . ASP A 1 564 ? -21.179 5.380 20.197 1.00 98.19 564 ASP A CA 1
ATOM 4335 C C . ASP A 1 564 ? -21.338 3.931 20.695 1.00 98.19 564 ASP A C 1
ATOM 4337 O O . ASP A 1 564 ? -22.435 3.518 21.070 1.00 98.19 564 ASP A O 1
ATOM 4341 N N . ALA A 1 565 ? -20.238 3.176 20.815 1.00 98.44 565 ALA A N 1
ATOM 4342 C CA . ALA A 1 565 ? -20.276 1.836 21.408 1.00 98.44 565 ALA A CA 1
ATOM 4343 C C . ALA A 1 565 ? -20.776 1.853 22.862 1.00 98.44 565 ALA A C 1
ATOM 4345 O O . ALA A 1 565 ? -21.598 1.017 23.237 1.00 98.44 565 ALA A O 1
ATOM 4346 N N . ILE A 1 566 ? -20.318 2.811 23.675 1.00 98.62 566 ILE A N 1
ATOM 4347 C CA . ILE A 1 566 ? -20.773 2.979 25.065 1.00 98.62 566 ILE A CA 1
ATOM 4348 C C . ILE A 1 566 ? -22.275 3.285 25.096 1.00 98.62 566 ILE A C 1
ATOM 4350 O O . ILE A 1 566 ? -23.012 2.651 25.850 1.00 98.62 566 ILE A O 1
ATOM 4354 N N . SER A 1 567 ? -22.747 4.187 24.231 1.00 98.38 567 SER A N 1
ATOM 4355 C CA . SER A 1 567 ? -24.173 4.498 24.087 1.00 98.38 567 SER A CA 1
ATOM 4356 C C . SER A 1 567 ? -24.998 3.250 23.757 1.00 98.38 567 SER A C 1
ATOM 4358 O O . SER A 1 567 ? -25.997 2.978 24.424 1.00 98.38 567 SER A O 1
ATOM 4360 N N . ASN A 1 568 ? -24.546 2.426 22.806 1.00 98.19 568 ASN A N 1
ATOM 4361 C CA . ASN A 1 568 ? -25.213 1.171 22.444 1.00 98.19 568 ASN A CA 1
ATOM 4362 C C . ASN A 1 568 ? -25.272 0.173 23.617 1.00 98.19 568 ASN A C 1
ATOM 4364 O O . ASN A 1 568 ? -26.285 -0.508 23.799 1.00 98.19 568 ASN A O 1
ATOM 4368 N N . ILE A 1 569 ? -24.226 0.110 24.450 1.00 98.44 569 ILE A N 1
ATOM 4369 C CA . ILE A 1 569 ? -24.213 -0.718 25.668 1.00 98.44 569 ILE A CA 1
ATOM 4370 C C . ILE A 1 569 ? -25.243 -0.205 26.686 1.00 98.44 569 ILE A C 1
ATOM 4372 O O . ILE A 1 569 ? -25.996 -1.008 27.244 1.00 98.44 569 ILE A O 1
ATOM 4376 N N . PHE A 1 570 ? -25.355 1.112 26.876 1.00 98.44 570 PHE A N 1
ATOM 4377 C CA . PHE A 1 570 ? -26.398 1.693 27.725 1.00 98.44 570 PHE A CA 1
ATOM 4378 C C . PHE A 1 570 ? -27.811 1.426 27.205 1.00 98.44 570 PHE A C 1
ATOM 4380 O O . PHE A 1 570 ? -28.680 1.041 27.984 1.00 98.44 570 PHE A O 1
ATOM 4387 N N . LEU A 1 571 ? -28.041 1.523 25.893 1.00 97.38 571 LEU A N 1
ATOM 4388 C CA . LEU A 1 571 ? -29.331 1.165 25.288 1.00 97.38 571 LEU A CA 1
ATOM 4389 C C . LEU A 1 571 ? -29.697 -0.310 25.536 1.00 97.38 571 LEU A C 1
ATOM 4391 O O . LEU A 1 571 ? -30.874 -0.651 25.681 1.00 97.38 571 LEU A O 1
ATOM 4395 N N . ALA A 1 572 ? -28.712 -1.211 25.582 1.00 96.75 572 ALA A N 1
ATOM 4396 C CA . ALA A 1 572 ? -28.949 -2.603 25.960 1.00 96.75 572 ALA A CA 1
ATOM 4397 C C . ALA A 1 572 ? -29.324 -2.736 27.448 1.00 96.75 572 ALA A C 1
ATOM 4399 O O . ALA A 1 572 ? -30.229 -3.505 27.777 1.00 96.75 572 ALA A O 1
ATOM 4400 N N . ALA A 1 573 ? -28.692 -1.962 28.334 1.00 96.38 573 ALA A N 1
ATOM 4401 C CA . ALA A 1 573 ? -29.034 -1.927 29.755 1.00 96.38 573 ALA A CA 1
ATOM 4402 C C . ALA A 1 573 ? -30.426 -1.326 30.022 1.00 96.38 573 ALA A C 1
ATOM 4404 O O . ALA A 1 573 ? -31.149 -1.853 30.869 1.00 96.38 573 ALA A O 1
ATOM 4405 N N . GLU A 1 574 ? -30.849 -0.303 29.268 1.00 96.19 574 GLU A N 1
ATOM 4406 C CA . GLU A 1 574 ? -32.218 0.241 29.312 1.00 96.19 574 GLU A CA 1
ATOM 4407 C C . GLU A 1 574 ? -33.252 -0.847 29.019 1.00 96.19 574 GLU A C 1
ATOM 4409 O O . GLU A 1 574 ? -34.209 -1.026 29.771 1.00 96.19 574 GLU A O 1
ATOM 4414 N N . LYS A 1 575 ? -33.023 -1.641 27.966 1.00 95.00 575 LYS A N 1
ATOM 4415 C CA . LYS A 1 575 ? -33.914 -2.750 27.588 1.00 95.00 575 LYS A CA 1
ATOM 4416 C C . LYS A 1 575 ? -33.995 -3.848 28.653 1.00 95.00 575 LYS A C 1
ATOM 4418 O O . LYS A 1 575 ? -34.997 -4.556 28.699 1.00 95.00 575 LYS A O 1
ATOM 4423 N N . LEU A 1 576 ? -32.968 -3.992 29.492 1.00 93.69 576 LEU A N 1
ATOM 4424 C CA . LEU A 1 576 ? -32.945 -4.936 30.616 1.00 93.69 576 LEU A CA 1
ATOM 4425 C C . LEU A 1 576 ? -33.450 -4.335 31.934 1.00 93.69 576 LEU A C 1
ATOM 4427 O O . LEU A 1 576 ? -33.659 -5.079 32.890 1.00 93.69 576 LEU A O 1
ATOM 4431 N N . GLY A 1 577 ? -33.646 -3.015 32.005 1.00 93.50 577 GLY A N 1
ATOM 4432 C CA . GLY A 1 577 ? -33.912 -2.319 33.265 1.00 93.50 577 GLY A CA 1
ATOM 4433 C C . GLY A 1 577 ? -32.726 -2.376 34.238 1.00 93.50 577 GLY A C 1
ATOM 4434 O O . GLY A 1 577 ? -32.925 -2.398 35.449 1.00 93.50 577 GLY A O 1
ATOM 4435 N N . GLU A 1 578 ? -31.495 -2.446 33.721 1.00 94.50 578 GLU A N 1
ATOM 4436 C CA . GLU A 1 578 ? -30.257 -2.582 34.507 1.00 94.50 578 GLU A CA 1
ATOM 4437 C C . GLU A 1 578 ? -29.304 -1.385 34.326 1.00 94.50 578 GLU A C 1
ATOM 4439 O O . GLU A 1 578 ? -28.102 -1.510 34.546 1.00 94.50 578 GLU A O 1
ATOM 4444 N N . VAL A 1 579 ? -29.835 -0.212 33.957 1.00 95.19 579 VAL A N 1
ATOM 4445 C CA . VAL A 1 579 ? -29.059 1.028 33.749 1.00 95.19 579 VAL A CA 1
ATOM 4446 C C . VAL A 1 579 ? -28.208 1.368 34.973 1.00 95.19 579 VAL A C 1
ATOM 4448 O O . VAL A 1 579 ? -27.001 1.507 34.832 1.00 95.19 579 VAL A O 1
ATOM 4451 N N . ASN A 1 580 ? -28.791 1.378 36.177 1.00 94.06 580 ASN A N 1
ATOM 4452 C CA . ASN A 1 580 ? -28.066 1.737 37.406 1.00 94.06 580 ASN A CA 1
ATOM 4453 C C . ASN A 1 580 ? -26.858 0.827 37.666 1.00 94.06 580 ASN A C 1
ATOM 4455 O O . ASN A 1 580 ? -25.809 1.288 38.100 1.00 94.06 580 ASN A O 1
ATOM 4459 N N . LYS A 1 581 ? -26.982 -0.471 37.369 1.00 94.12 581 LYS A N 1
ATOM 4460 C CA . LYS A 1 581 ? -25.859 -1.406 37.500 1.00 94.12 581 LYS A CA 1
ATOM 4461 C C . LYS A 1 581 ? -24.749 -1.102 36.500 1.00 94.12 581 LYS A C 1
ATOM 4463 O O . LYS A 1 581 ? -23.579 -1.236 36.834 1.00 94.12 581 LYS A O 1
ATOM 4468 N N . LEU A 1 582 ? -25.117 -0.725 35.275 1.00 96.69 582 LEU A N 1
ATOM 4469 C CA . LEU A 1 582 ? -24.146 -0.335 34.266 1.00 96.69 582 LEU A CA 1
ATOM 4470 C C . LEU A 1 582 ? -23.475 1.001 34.620 1.00 96.69 582 LEU A C 1
ATOM 4472 O O . LEU A 1 582 ? -22.271 1.102 34.422 1.00 96.69 582 LEU A O 1
ATOM 4476 N N . CYS A 1 583 ? -24.199 1.981 35.177 1.00 97.06 583 CYS A N 1
ATOM 4477 C CA . CYS A 1 583 ? -23.608 3.233 35.669 1.00 97.06 583 CYS A CA 1
ATOM 4478 C C . CYS A 1 583 ? -22.544 2.954 36.737 1.00 97.06 583 CYS A C 1
ATOM 4480 O O . CYS A 1 583 ? -21.398 3.356 36.554 1.00 97.06 583 CYS A O 1
ATOM 4482 N N . LEU A 1 584 ? -22.885 2.160 37.762 1.00 95.88 584 LEU A N 1
ATOM 4483 C CA . LEU A 1 584 ? -21.939 1.747 38.806 1.00 95.88 584 LEU A CA 1
ATOM 4484 C C . LEU A 1 584 ? -20.712 1.038 38.220 1.00 95.88 584 LEU A C 1
ATOM 4486 O O . LEU A 1 584 ? -19.586 1.356 38.581 1.00 95.88 584 LEU A O 1
ATOM 4490 N N . LEU A 1 585 ? -20.904 0.123 37.264 1.00 96.62 585 LEU A N 1
ATOM 4491 C CA . LEU A 1 585 ? -19.779 -0.542 36.605 1.00 96.62 585 LEU A CA 1
ATOM 4492 C C . LEU A 1 585 ? -18.900 0.450 35.823 1.00 96.62 585 LEU A C 1
ATOM 4494 O O . LEU A 1 585 ? -17.677 0.349 35.847 1.00 96.62 585 LEU A O 1
ATOM 4498 N N . VAL A 1 586 ? -19.497 1.400 35.100 1.00 97.62 586 VAL A N 1
ATOM 4499 C CA . VAL A 1 586 ? -18.742 2.419 34.354 1.00 97.62 586 VAL A CA 1
ATOM 4500 C C . VAL A 1 586 ? -17.952 3.317 35.309 1.00 97.62 586 VAL A C 1
ATOM 4502 O O . VAL A 1 586 ? -16.804 3.639 35.003 1.00 97.62 586 VAL A O 1
ATOM 4505 N N . GLU A 1 587 ? -18.515 3.675 36.461 1.00 96.00 587 GLU A N 1
ATOM 4506 C CA . GLU A 1 587 ? -17.827 4.409 37.530 1.00 96.00 587 GLU A CA 1
ATOM 4507 C C . GLU A 1 587 ? -16.662 3.605 38.119 1.00 96.00 587 GLU A C 1
ATOM 4509 O O . GLU A 1 587 ? -15.533 4.094 38.143 1.00 96.00 587 GLU A O 1
ATOM 4514 N N . GLU A 1 588 ? -16.888 2.344 38.500 1.00 96.44 588 GLU A N 1
ATOM 4515 C CA . GLU A 1 588 ? -15.858 1.451 39.055 1.00 96.44 588 GLU A CA 1
ATOM 4516 C C . GLU A 1 588 ? -14.672 1.246 38.098 1.00 96.44 588 GLU A C 1
ATOM 4518 O O . GLU A 1 588 ? -13.524 1.121 38.529 1.00 96.44 588 GLU A O 1
ATOM 4523 N N . LEU A 1 589 ? -14.925 1.255 36.785 1.00 96.12 589 LEU A N 1
ATOM 4524 C CA . LEU A 1 589 ? -13.897 1.138 35.745 1.00 96.12 589 LEU A CA 1
ATOM 4525 C C . LEU A 1 589 ? -13.190 2.474 35.417 1.00 96.12 589 LEU A C 1
ATOM 4527 O O . LEU A 1 589 ? -12.382 2.539 34.475 1.00 96.12 589 LEU A O 1
ATOM 4531 N N . GLY A 1 590 ? -13.492 3.549 36.156 1.00 95.75 590 GLY A N 1
ATOM 4532 C CA . GLY A 1 590 ? -12.981 4.904 35.920 1.00 95.75 590 GLY A CA 1
ATOM 4533 C C . GLY A 1 590 ? -13.437 5.480 34.577 1.00 95.75 590 GLY A C 1
ATOM 4534 O O . GLY A 1 590 ? -12.720 6.251 33.938 1.00 95.75 590 GLY A O 1
ATOM 4535 N N . GLY A 1 591 ? -14.576 5.012 34.069 1.00 96.44 591 GLY A N 1
ATOM 4536 C CA . GLY A 1 591 ? -15.155 5.442 32.806 1.00 96.44 591 GLY A CA 1
ATOM 4537 C C . GLY A 1 591 ? -15.840 6.798 32.905 1.00 96.44 591 GLY A C 1
ATOM 4538 O O . GLY A 1 591 ? -15.673 7.600 31.989 1.00 96.44 591 GLY A O 1
ATOM 4539 N N . LEU A 1 592 ? -16.544 7.068 34.012 1.00 96.62 592 LEU A N 1
ATOM 4540 C CA . LEU A 1 592 ? -17.237 8.341 34.234 1.00 96.62 592 LEU A CA 1
ATOM 4541 C C . LEU A 1 592 ? -16.256 9.521 34.175 1.00 96.62 592 LEU A C 1
ATOM 4543 O O . LEU A 1 592 ? -16.402 10.370 33.300 1.00 96.62 592 LEU A O 1
ATOM 4547 N N . ASP A 1 593 ? -15.179 9.485 34.967 1.00 96.50 593 ASP A N 1
ATOM 4548 C CA . ASP A 1 593 ? -14.125 10.515 34.972 1.00 96.50 593 ASP A CA 1
ATOM 4549 C C . ASP A 1 593 ? -13.556 10.793 33.568 1.00 96.50 593 ASP A C 1
ATOM 4551 O O . ASP A 1 593 ? -13.272 11.930 33.183 1.00 96.50 593 ASP A O 1
ATOM 4555 N N . ARG A 1 594 ? -13.376 9.734 32.764 1.00 97.44 594 ARG A N 1
ATOM 4556 C CA . ARG A 1 594 ? -12.859 9.854 31.393 1.00 97.44 594 ARG A CA 1
ATOM 4557 C C . ARG A 1 594 ? -13.874 10.509 30.462 1.00 97.44 594 ARG A C 1
ATOM 4559 O O . ARG A 1 594 ? -13.467 11.287 29.604 1.00 97.44 594 ARG A O 1
ATOM 4566 N N . ILE A 1 595 ? -15.161 10.196 30.600 1.00 97.44 595 ILE A N 1
ATOM 4567 C CA . ILE A 1 595 ? -16.230 10.816 29.804 1.00 97.44 595 ILE A CA 1
ATOM 4568 C C . ILE A 1 595 ? -16.407 12.284 30.222 1.00 97.44 595 ILE A C 1
ATOM 4570 O O . ILE A 1 595 ? -16.539 13.142 29.352 1.00 97.44 595 ILE A O 1
ATOM 4574 N N . GLU A 1 596 ? -16.316 12.606 31.514 1.00 96.44 596 GLU A N 1
ATOM 4575 C CA . GLU A 1 596 ? -16.346 13.989 32.010 1.00 96.44 596 GLU A CA 1
ATOM 4576 C C . GLU A 1 596 ? -15.191 14.822 31.453 1.00 96.44 596 GLU A C 1
ATOM 4578 O O . GLU A 1 596 ? -15.397 15.938 30.975 1.00 96.44 596 GLU A O 1
ATOM 4583 N N . LEU A 1 597 ? -13.976 14.264 31.408 1.00 96.31 597 LEU A N 1
ATOM 4584 C CA . LEU A 1 597 ? -12.826 14.949 30.815 1.00 96.31 597 LEU A CA 1
ATOM 4585 C C . LEU A 1 597 ? -13.076 15.338 29.347 1.00 96.31 597 LEU A C 1
ATOM 4587 O O . LEU A 1 597 ? -12.642 16.406 28.902 1.00 96.31 597 LEU A O 1
ATOM 4591 N N . LEU A 1 598 ? -13.811 14.509 28.599 1.00 97.00 598 LEU A N 1
ATOM 4592 C CA . LEU A 1 598 ? -14.165 14.781 27.206 1.00 97.00 598 LEU A CA 1
ATOM 4593 C C . LEU A 1 598 ? -15.153 15.942 27.042 1.00 97.00 598 LEU A C 1
ATOM 4595 O O . LEU A 1 598 ? -15.261 16.476 25.935 1.00 97.00 598 LEU A O 1
ATOM 4599 N N . GLN A 1 599 ? -15.802 16.415 28.113 1.00 95.19 599 GLN A N 1
ATOM 4600 C CA . GLN A 1 599 ? -16.590 17.647 28.057 1.00 95.19 599 GLN A CA 1
ATOM 4601 C C . GLN A 1 599 ? -15.723 18.905 27.837 1.00 95.19 599 GLN A C 1
ATOM 4603 O O . GLN A 1 599 ? -16.233 19.955 27.459 1.00 95.19 599 GLN A O 1
ATOM 4608 N N . ASN A 1 600 ? -14.403 18.804 28.010 1.00 94.25 600 ASN A N 1
ATOM 4609 C CA . ASN A 1 600 ? -13.451 19.879 27.713 1.00 94.25 600 ASN A CA 1
ATOM 4610 C C . ASN A 1 600 ? -12.701 19.664 26.385 1.00 94.25 600 ASN A C 1
ATOM 4612 O O . ASN A 1 600 ? -11.696 20.323 26.117 1.00 94.25 600 ASN A O 1
ATOM 4616 N N . HIS A 1 601 ? -13.143 18.714 25.557 1.00 95.62 601 HIS A N 1
ATOM 4617 C CA . HIS A 1 601 ? -12.450 18.351 24.326 1.00 95.62 601 HIS A CA 1
ATOM 4618 C C . HIS A 1 601 ? -12.615 19.424 23.228 1.00 95.62 601 HIS A C 1
ATOM 4620 O O . HIS A 1 601 ? -13.719 19.888 22.959 1.00 95.62 601 HIS A O 1
ATOM 4626 N N . GLU A 1 602 ? -11.529 19.762 22.518 1.00 94.94 602 GLU A N 1
ATOM 4627 C CA . GLU A 1 602 ? -11.513 20.811 21.475 1.00 94.94 602 GLU A CA 1
ATOM 4628 C C . GLU A 1 602 ? -12.487 20.532 20.315 1.00 94.94 602 GLU A C 1
ATOM 4630 O O . GLU A 1 602 ? -13.068 21.436 19.711 1.00 94.94 602 GLU A O 1
ATOM 4635 N N . ASN A 1 603 ? -12.672 19.253 19.977 1.00 95.75 603 ASN A N 1
ATOM 4636 C CA . ASN A 1 603 ? -13.664 18.832 18.993 1.00 95.75 603 ASN A CA 1
ATOM 4637 C C . ASN A 1 603 ? -15.085 18.879 19.582 1.00 95.75 603 ASN A C 1
ATOM 4639 O O . ASN A 1 603 ? -15.463 18.019 20.377 1.00 95.75 603 ASN A O 1
ATOM 4643 N N . ASN A 1 604 ? -15.895 19.818 19.088 1.00 95.75 604 ASN A N 1
ATOM 4644 C CA . ASN A 1 604 ? -17.287 20.012 19.503 1.00 95.75 604 ASN A CA 1
ATOM 4645 C C . ASN A 1 604 ? -18.180 18.763 19.395 1.00 95.75 604 ASN A C 1
ATOM 4647 O O . ASN A 1 604 ? -19.137 18.644 20.155 1.00 95.75 604 ASN A O 1
ATOM 4651 N N . ALA A 1 605 ? -17.928 17.848 18.452 1.00 97.06 605 ALA A N 1
ATOM 4652 C CA . ALA A 1 605 ? -18.727 16.628 18.341 1.00 97.06 605 ALA A CA 1
ATOM 4653 C C . ALA A 1 605 ? -18.429 15.662 19.496 1.00 97.06 605 ALA A C 1
ATOM 4655 O O . ALA A 1 605 ? -19.357 15.063 20.033 1.00 97.06 605 ALA A O 1
ATOM 4656 N N . VAL A 1 606 ? -17.158 15.551 19.901 1.00 97.44 606 VAL A N 1
ATOM 4657 C CA . VAL A 1 606 ? -16.740 14.742 21.058 1.00 97.44 606 VAL A CA 1
ATOM 4658 C C . VAL A 1 606 ? -17.346 15.310 22.338 1.00 97.44 606 VAL A C 1
ATOM 4660 O O . VAL A 1 606 ? -17.994 14.570 23.072 1.00 97.44 606 VAL A O 1
ATOM 4663 N N . TYR A 1 607 ? -17.218 16.627 22.542 1.00 96.50 607 TYR A N 1
ATOM 4664 C CA . TYR A 1 607 ? -17.840 17.346 23.657 1.00 96.50 607 TYR A CA 1
ATOM 4665 C C . TYR A 1 607 ? -19.337 17.027 23.778 1.00 96.50 607 TYR A C 1
ATOM 4667 O O . TYR A 1 607 ? -19.791 16.551 24.815 1.00 96.50 607 TYR A O 1
ATOM 4675 N N . ARG A 1 608 ? -20.099 17.226 22.694 1.00 97.25 608 ARG A N 1
ATOM 4676 C CA . ARG A 1 608 ? -21.552 17.003 22.692 1.00 97.25 608 ARG A CA 1
ATOM 4677 C C . ARG A 1 608 ? -21.927 15.547 22.949 1.00 97.25 608 ARG A C 1
ATOM 4679 O O . ARG A 1 608 ? -22.902 15.296 23.646 1.00 97.25 608 ARG A O 1
ATOM 4686 N N . ALA A 1 609 ? -21.183 14.597 22.382 1.00 97.38 609 ALA A N 1
ATOM 4687 C CA . ALA A 1 609 ? -21.444 13.175 22.586 1.00 97.38 609 ALA A CA 1
ATOM 4688 C C . ALA A 1 609 ? -21.199 12.756 24.045 1.00 97.38 609 ALA A C 1
ATOM 4690 O O . ALA A 1 609 ? -22.015 12.040 24.620 1.00 97.38 609 ALA A O 1
ATOM 4691 N N . ALA A 1 610 ? -20.115 13.241 24.658 1.00 97.56 610 ALA A N 1
ATOM 4692 C CA . ALA A 1 610 ? -19.815 12.994 26.066 1.00 97.56 610 ALA A CA 1
ATOM 4693 C C . ALA A 1 610 ? -20.849 13.650 26.995 1.00 97.56 610 ALA A C 1
ATOM 4695 O O . ALA A 1 610 ? -21.354 13.006 27.912 1.00 97.56 610 ALA A O 1
ATOM 4696 N N . GLN A 1 611 ? -21.222 14.903 26.716 1.00 96.44 611 GLN A N 1
ATOM 4697 C CA . GLN A 1 611 ? -22.259 15.615 27.460 1.00 96.44 611 GLN A CA 1
ATOM 4698 C C . GLN A 1 611 ? -23.602 14.877 27.417 1.00 96.44 611 GLN A C 1
ATOM 4700 O O . GLN A 1 611 ? -24.192 14.641 28.465 1.00 96.44 611 GLN A O 1
ATOM 4705 N N . ALA A 1 612 ? -24.045 14.450 26.232 1.00 96.25 612 ALA A N 1
ATOM 4706 C CA . ALA A 1 612 ? -25.309 13.734 26.076 1.00 96.25 612 ALA A CA 1
ATOM 4707 C C . ALA A 1 612 ? -25.339 12.393 26.832 1.00 96.25 612 ALA A C 1
ATOM 4709 O O . ALA A 1 612 ? -26.389 11.997 27.328 1.00 96.25 612 ALA A O 1
ATOM 4710 N N . LEU A 1 613 ? -24.204 11.689 26.930 1.00 96.69 613 LEU A N 1
ATOM 4711 C CA . LEU A 1 613 ? -24.103 10.460 27.725 1.00 96.69 613 LEU A CA 1
ATOM 4712 C C . LEU A 1 613 ? -24.247 10.737 29.226 1.00 96.69 613 LEU A C 1
ATOM 4714 O O . LEU A 1 613 ? -24.976 10.015 29.904 1.00 96.69 613 LEU A O 1
ATOM 4718 N N . ILE A 1 614 ? -23.588 11.785 29.729 1.00 96.44 614 ILE A N 1
ATOM 4719 C CA . ILE A 1 614 ? -23.654 12.178 31.143 1.00 96.44 614 ILE A CA 1
ATOM 4720 C C . ILE A 1 614 ? -25.068 12.633 31.513 1.00 96.44 614 ILE A C 1
ATOM 4722 O O . ILE A 1 614 ? -25.655 12.093 32.446 1.00 96.44 614 ILE A O 1
ATOM 4726 N N . GLU A 1 615 ? -25.647 13.555 30.741 1.00 95.12 615 GLU A N 1
ATOM 4727 C CA . GLU A 1 615 ? -27.002 14.079 30.975 1.00 95.12 615 GLU A CA 1
ATOM 4728 C C . GLU A 1 615 ? -28.082 12.997 30.897 1.00 95.12 615 GLU A C 1
ATOM 4730 O O . GLU A 1 615 ? -29.139 13.134 31.501 1.00 95.12 615 GLU A O 1
ATOM 4735 N N . LYS A 1 616 ? -27.855 11.923 30.134 1.00 95.31 616 LYS A N 1
ATOM 4736 C CA . LYS A 1 616 ? -28.849 10.859 29.998 1.00 95.31 616 LYS A CA 1
ATOM 4737 C C . LYS A 1 616 ? -28.770 9.816 31.114 1.00 95.31 616 LYS A C 1
ATOM 4739 O O . LYS A 1 616 ? -29.810 9.297 31.510 1.00 95.31 616 LYS A O 1
ATOM 4744 N N . TYR A 1 617 ? -27.568 9.461 31.570 1.00 94.94 617 TYR A N 1
ATOM 4745 C CA . TYR A 1 617 ? -27.373 8.272 32.414 1.00 94.94 617 TYR A CA 1
ATOM 4746 C C . TYR A 1 617 ? -26.764 8.545 33.795 1.00 94.94 617 TYR A C 1
ATOM 4748 O O . TYR A 1 617 ? -26.843 7.667 34.649 1.00 94.94 617 TYR A O 1
ATOM 4756 N N . PHE A 1 618 ? -26.175 9.722 34.024 1.00 92.25 618 PHE A N 1
ATOM 4757 C CA . PHE A 1 618 ? -25.419 10.033 35.247 1.00 92.25 618 PHE A CA 1
ATOM 4758 C C . PHE A 1 618 ? -25.897 11.298 35.981 1.00 92.25 618 PHE A C 1
ATOM 4760 O O . PHE A 1 618 ? -25.393 11.601 37.057 1.00 92.25 618 PHE A O 1
ATOM 4767 N N . SER A 1 619 ? -26.857 12.054 35.441 1.00 82.38 619 SER A N 1
ATOM 4768 C CA . SER A 1 619 ? -27.433 13.215 36.134 1.00 82.38 619 SER A CA 1
ATOM 4769 C C . SER A 1 619 ? -28.432 12.811 37.228 1.00 82.38 619 SER A C 1
ATOM 4771 O O . SER A 1 619 ? -29.267 11.932 37.007 1.00 82.38 619 SER A O 1
ATOM 4773 N N . GLU A 1 620 ? -28.403 13.524 38.361 1.00 60.66 620 GLU A N 1
ATOM 4774 C CA . GLU A 1 620 ? -29.205 13.271 39.578 1.00 60.66 620 GLU A CA 1
ATOM 4775 C C . GLU A 1 620 ? -30.736 13.235 39.355 1.00 60.66 620 GLU A C 1
ATOM 4777 O O . GLU A 1 620 ? -31.456 12.615 40.135 1.00 60.66 620 GLU A O 1
ATOM 4782 N N . ASP A 1 621 ? -31.255 13.803 38.260 1.00 49.75 621 ASP A N 1
ATOM 4783 C CA . ASP A 1 621 ? -32.696 13.813 37.942 1.00 49.75 621 ASP A CA 1
ATOM 4784 C C . ASP A 1 621 ? -33.279 12.420 37.583 1.00 49.75 621 ASP A C 1
ATOM 4786 O O . ASP A 1 621 ? -34.495 12.265 37.454 1.00 49.75 621 ASP A O 1
ATOM 4790 N N . GLY A 1 622 ? -32.438 11.390 37.418 1.00 44.88 622 GLY A N 1
ATOM 4791 C CA . GLY A 1 622 ? -32.854 10.016 37.099 1.00 44.88 622 GLY A CA 1
ATOM 4792 C C . GLY A 1 622 ? -33.163 9.119 38.306 1.00 44.88 622 GLY A C 1
ATOM 4793 O O . GLY A 1 622 ? -33.746 8.044 38.128 1.00 44.88 622 GLY A O 1
ATOM 4794 N N . GLU A 1 623 ? -32.807 9.525 39.531 1.00 42.69 623 GLU A N 1
ATOM 4795 C CA . GLU A 1 623 ? -33.035 8.698 40.728 1.00 42.69 623 GLU A CA 1
ATOM 4796 C C . GLU A 1 623 ? -34.518 8.642 41.155 1.00 42.69 623 GLU A C 1
ATOM 4798 O O . GLU A 1 623 ? -34.938 7.683 41.809 1.00 42.69 623 GLU A O 1
ATOM 4803 N N . ASP A 1 624 ? -35.350 9.595 40.716 1.00 41.25 624 ASP A N 1
ATOM 4804 C CA . ASP A 1 624 ? -36.709 9.784 41.251 1.00 41.25 624 ASP A CA 1
ATOM 4805 C C . ASP A 1 624 ? -37.847 9.102 40.459 1.00 41.25 624 ASP A C 1
ATOM 4807 O O . ASP A 1 624 ? -38.975 8.995 40.955 1.00 41.25 624 ASP A O 1
ATOM 4811 N N . GLU A 1 625 ? -37.608 8.568 39.252 1.00 40.41 625 GLU A N 1
ATOM 4812 C CA . GLU A 1 625 ? -38.681 7.888 38.495 1.00 40.41 625 GLU A CA 1
ATOM 4813 C C . GLU A 1 625 ? -38.827 6.385 38.801 1.00 40.41 625 GLU A C 1
ATOM 4815 O O . GLU A 1 625 ? -39.891 5.815 38.542 1.00 40.41 625 GLU A O 1
ATOM 4820 N N . CYS A 1 626 ? -37.832 5.733 39.417 1.00 38.06 626 CYS A N 1
ATOM 4821 C CA . CYS A 1 626 ? -37.863 4.277 39.640 1.00 38.06 626 CYS A CA 1
ATOM 4822 C C . CYS A 1 626 ? -38.260 3.852 41.072 1.00 38.06 626 CYS A C 1
ATOM 4824 O O . CYS A 1 626 ? -38.506 2.671 41.328 1.00 38.06 626 CYS A O 1
ATOM 4826 N N . LEU A 1 627 ? -38.402 4.800 42.006 1.00 34.56 627 LEU A N 1
ATOM 4827 C CA . LEU A 1 627 ? -38.775 4.548 43.405 1.00 34.56 627 LEU A CA 1
ATOM 4828 C C . LEU A 1 627 ? -40.129 5.171 43.782 1.00 34.56 627 LEU A C 1
ATOM 4830 O O . LEU A 1 627 ? -40.287 5.764 44.844 1.00 34.56 627 LEU A O 1
ATOM 4834 N N . LYS A 1 628 ? -41.178 4.959 42.978 1.00 29.84 628 LYS A N 1
ATOM 4835 C CA . LYS A 1 628 ? -42.549 5.078 43.511 1.00 29.84 628 LYS A CA 1
ATOM 4836 C C . LYS A 1 628 ? -42.908 3.810 44.275 1.00 29.84 628 LYS A C 1
ATOM 4838 O O . LYS A 1 628 ? -43.620 2.933 43.785 1.00 29.84 628 LYS A O 1
ATOM 4843 N N . THR A 1 629 ? -42.422 3.729 45.509 1.00 29.33 629 THR A N 1
ATOM 4844 C CA . THR A 1 629 ? -43.010 2.874 46.538 1.00 29.33 629 THR A CA 1
ATOM 4845 C C . THR A 1 629 ? -44.498 3.209 46.648 1.00 29.33 629 THR A C 1
ATOM 4847 O O . THR A 1 629 ? -44.896 4.310 47.027 1.00 29.33 629 THR A O 1
ATOM 4850 N N . ARG A 1 630 ? -45.364 2.253 46.287 1.00 28.89 630 ARG A N 1
ATOM 4851 C CA . ARG A 1 630 ? -46.774 2.308 46.678 1.00 28.89 630 ARG A CA 1
ATOM 4852 C C . ARG A 1 630 ? -46.819 2.194 48.197 1.00 28.89 630 ARG A C 1
ATOM 4854 O O . ARG A 1 630 ? -46.646 1.108 48.737 1.00 28.89 630 ARG A O 1
ATOM 4861 N N . ALA A 1 631 ? -47.055 3.313 48.869 1.00 29.64 631 ALA A N 1
ATOM 4862 C CA . ALA A 1 631 ? -47.502 3.296 50.248 1.00 29.64 631 ALA A CA 1
ATOM 4863 C C . ALA A 1 631 ? -48.886 2.632 50.288 1.00 29.64 631 ALA A C 1
ATOM 4865 O O . ALA A 1 631 ? -49.864 3.173 49.772 1.00 29.64 631 ALA A O 1
ATOM 4866 N N . THR A 1 632 ? -48.960 1.446 50.880 1.00 33.88 632 THR A N 1
ATOM 4867 C CA . THR A 1 632 ? -50.202 0.914 51.435 1.00 33.88 632 THR A CA 1
ATOM 4868 C C . THR A 1 632 ? -50.023 0.814 52.937 1.00 33.88 632 THR A C 1
ATOM 4870 O O . THR A 1 632 ? -49.006 0.317 53.414 1.00 33.88 632 THR A O 1
ATOM 4873 N N . GLU A 1 633 ? -50.999 1.343 53.668 1.00 35.91 633 GLU A N 1
ATOM 4874 C CA . GLU A 1 633 ? -51.093 1.248 55.119 1.00 35.91 633 GLU A CA 1
ATOM 4875 C C . GLU A 1 633 ? -51.032 -0.229 55.540 1.00 35.91 633 GLU A C 1
ATOM 4877 O O . GLU A 1 633 ? -51.762 -1.046 54.983 1.00 35.91 633 GLU A O 1
ATOM 4882 N N . THR A 1 634 ? -50.204 -0.530 56.547 1.00 33.03 634 THR A N 1
ATOM 4883 C CA . THR A 1 634 ? -50.007 -1.809 57.272 1.00 33.03 634 THR A CA 1
ATOM 4884 C C . THR A 1 634 ? -48.783 -2.672 56.888 1.00 33.03 634 THR A C 1
ATOM 4886 O O . THR A 1 634 ? -48.729 -3.312 55.846 1.00 33.03 634 THR A O 1
ATOM 4889 N N . ASP A 1 635 ? -47.829 -2.668 57.832 1.00 28.19 635 ASP A N 1
ATOM 4890 C CA . ASP A 1 635 ? -46.762 -3.625 58.174 1.00 28.19 635 ASP A CA 1
ATOM 4891 C C . ASP A 1 635 ? -45.649 -4.012 57.175 1.00 28.19 635 ASP A C 1
ATOM 4893 O O . ASP A 1 635 ? -45.853 -4.506 56.070 1.00 28.19 635 ASP A O 1
ATOM 4897 N N . PHE A 1 636 ? -44.405 -3.866 57.656 1.00 30.16 636 PHE A N 1
ATOM 4898 C CA . PHE A 1 636 ? -43.181 -4.370 57.035 1.00 30.16 636 PHE A CA 1
ATOM 4899 C C . PHE A 1 636 ? -43.113 -5.901 57.113 1.00 30.16 636 PHE A C 1
ATOM 4901 O O . PHE A 1 636 ? -43.070 -6.470 58.205 1.00 30.16 636 PHE A O 1
ATOM 4908 N N . VAL A 1 637 ? -42.970 -6.562 55.962 1.00 25.14 637 VAL A N 1
ATOM 4909 C CA . VAL A 1 637 ? -42.521 -7.959 55.876 1.00 25.14 637 VAL A CA 1
ATOM 4910 C C . VAL A 1 637 ? -41.394 -8.051 54.848 1.00 25.14 637 VAL A C 1
ATOM 4912 O O . VAL A 1 637 ? -41.598 -7.804 53.663 1.00 25.14 637 VAL A O 1
ATOM 4915 N N . PHE A 1 638 ? -40.194 -8.417 55.306 1.00 31.44 638 PHE A N 1
ATOM 4916 C CA . PHE A 1 638 ? -39.082 -8.817 54.443 1.00 31.44 638 PHE A CA 1
ATOM 4917 C C . PHE A 1 638 ? -39.211 -10.303 54.091 1.00 31.44 638 PHE A C 1
ATOM 4919 O O . PHE A 1 638 ? -39.246 -11.156 54.977 1.00 31.44 638 PHE A O 1
ATOM 4926 N N . GLY A 1 639 ? -39.216 -10.613 52.797 1.00 25.89 639 GLY A N 1
ATOM 4927 C CA . GLY A 1 639 ? -39.029 -11.961 52.265 1.00 25.89 639 GLY A CA 1
ATOM 4928 C C . GLY A 1 639 ? -38.588 -11.880 50.798 1.00 25.89 639 GLY A C 1
ATOM 4929 O O . GLY A 1 639 ? -39.233 -11.162 50.034 1.00 25.89 639 GLY A O 1
ATOM 4930 N N . PRO A 1 640 ? -37.493 -12.545 50.383 1.00 27.61 640 PRO A N 1
ATOM 4931 C CA . PRO A 1 640 ? -37.016 -12.472 49.009 1.00 27.61 640 PRO A CA 1
ATOM 4932 C C . PRO A 1 640 ? -37.863 -13.384 48.114 1.00 27.61 640 PRO A C 1
ATOM 4934 O O . PRO A 1 640 ? -38.027 -14.567 48.411 1.00 27.61 640 PRO A O 1
ATOM 4937 N N . ALA A 1 641 ? -38.376 -12.844 47.008 1.00 25.11 641 ALA A N 1
ATOM 4938 C CA . ALA A 1 641 ? -38.881 -13.643 45.896 1.00 25.11 641 ALA A CA 1
ATOM 4939 C C . ALA A 1 641 ? -37.776 -13.796 44.837 1.00 25.11 641 ALA A C 1
ATOM 4941 O O . ALA A 1 641 ? -37.018 -12.866 44.566 1.00 25.11 641 ALA A O 1
ATOM 4942 N N . GLU A 1 642 ? -37.676 -15.013 44.314 1.00 26.41 642 GLU A N 1
ATOM 4943 C CA . GLU A 1 642 ? -36.556 -15.631 43.604 1.00 26.41 642 GLU A CA 1
ATOM 4944 C C . GLU A 1 642 ? -35.957 -14.842 42.424 1.00 26.41 642 GLU A C 1
ATOM 4946 O O . GLU A 1 642 ? -36.646 -14.309 41.556 1.00 26.41 642 GLU A O 1
ATOM 4951 N N . VAL A 1 643 ? -34.621 -14.857 42.374 1.00 31.02 643 VAL A N 1
ATOM 4952 C CA . VAL A 1 643 ? -33.776 -14.310 41.309 1.00 31.02 643 VAL A CA 1
ATOM 4953 C C . VAL A 1 643 ? -33.608 -15.350 40.199 1.00 31.02 643 VAL A C 1
ATOM 4955 O O . VAL A 1 643 ? -33.020 -16.410 40.416 1.00 31.02 643 VAL A O 1
ATOM 4958 N N . GLN A 1 644 ? -34.044 -15.018 38.982 1.00 29.84 644 GLN A N 1
ATOM 4959 C CA . GLN A 1 644 ? -33.599 -15.672 37.749 1.00 29.84 644 GLN A CA 1
ATOM 4960 C C . GLN A 1 644 ? -32.659 -14.711 36.995 1.00 29.84 644 GLN A C 1
ATOM 4962 O O . GLN A 1 644 ? -32.911 -13.511 36.908 1.00 29.84 644 GLN A O 1
ATOM 4967 N N . LYS A 1 645 ? -31.514 -15.252 36.568 1.00 35.38 645 LYS A N 1
ATOM 4968 C CA . LYS A 1 645 ? -30.207 -14.589 36.394 1.00 35.38 645 LYS A CA 1
ATOM 4969 C C . LYS A 1 645 ? -30.193 -13.366 35.456 1.00 35.38 645 LYS A C 1
ATOM 4971 O O . LYS A 1 645 ? -30.490 -13.479 34.271 1.00 35.38 645 LYS A O 1
ATOM 4976 N N . ARG A 1 646 ? -29.765 -12.239 36.035 1.00 39.84 646 ARG A N 1
ATOM 4977 C CA . ARG A 1 646 ? -29.512 -10.896 35.469 1.00 39.84 646 ARG A CA 1
ATOM 4978 C C . ARG A 1 646 ? -28.023 -10.729 35.110 1.00 39.84 646 ARG A C 1
ATOM 4980 O O . ARG A 1 646 ? -27.320 -11.740 35.128 1.00 39.84 646 ARG A O 1
ATOM 4987 N N . PHE A 1 647 ? -27.524 -9.530 34.764 1.00 36.47 647 PHE A N 1
ATOM 4988 C CA . PHE A 1 647 ? -26.069 -9.278 34.674 1.00 36.47 647 PHE A CA 1
ATOM 4989 C C . PHE A 1 647 ? -25.386 -9.732 35.985 1.00 36.47 647 PHE A C 1
ATOM 4991 O O . PHE A 1 647 ? -25.380 -9.000 36.971 1.00 36.47 647 PHE A O 1
ATOM 4998 N N . ASP A 1 648 ? -24.902 -10.975 36.023 1.00 44.47 648 ASP A N 1
ATOM 4999 C CA . ASP A 1 648 ? -23.815 -11.409 36.899 1.00 44.47 648 ASP A CA 1
ATOM 5000 C C . ASP A 1 648 ? -22.530 -10.879 36.263 1.00 44.47 648 ASP A C 1
ATOM 5002 O O . ASP A 1 648 ? -22.206 -11.268 35.126 1.00 44.47 648 ASP A O 1
ATOM 5006 N N . PHE A 1 649 ? -21.917 -9.926 36.967 1.00 44.94 649 PHE A N 1
ATOM 5007 C CA . PHE A 1 649 ? -20.616 -9.328 36.685 1.00 44.94 649 PHE A CA 1
ATOM 5008 C C . PHE A 1 649 ? -19.492 -10.218 37.209 1.00 44.94 649 PHE A C 1
ATOM 5010 O O . PHE A 1 649 ? -19.681 -10.826 38.290 1.00 44.94 649 PHE A O 1
#

Secondary structure (DSSP, 8-state):
-----HHHHHHHT----S----S----TT-S-TTT--SSPPHHHHHHHHT---S--TTSSTT-SS-HHHHHHTSB-TTT--B-SS---HHHHHHHHH-GGGG-TTTGGGSTHHHHHHHHHHHHHHHHHHHH---GGGS-SSSSSTT-STTSB-TT-SS--BGGGG-S-TTTTT---GGG--HHHHHHHHHHHHHHHHHHHHHHHHHHHHTSS-HHHHHHHHHHHHHHHT-SS---HHHHHHTTHHHHHHHHHT-TT-HHHHHHHHHHHHHHHTS-HHHHHHHHHTTHHHHHHHHTT-SSHHHHHHHHHHHHHHHHH-HHHHHHHHHTTHHHHHHTT--TT--HHHHHHHHHHHHHHH---TTPPPHHHHHHHHHHHHHHTT-S-HHHHHHHHHHHHHHHSS-HHHHHHHHTTT-HHHHHHHHH-TTTTTTTHHHHHHHHHHHHTS-HHHHHHHHHTTGGGTHHHHHT-SSHHHHHHHHHHHHHHHTS-HHHHHHHHHTT-HHHHHHHHHHS-HHHHHHHHHHHHHHHHHS-HHHHHHHHHTTHHHHHHHGGG-S-HHHHHHHHHHHHHHHHHHHHHT-HHHHHHHHHHTTHHHHHHHGGG-SSHHHHHHHHHHHHHHTSGGGSSSS------SS-----PPPP------

InterPro domains:
  IPR000225 Armadillo [PF00514] (233-273)
  IPR000225 Armadillo [PF00514] (279-314)
  IPR000225 Armadillo [PF00514] (321-358)
  IPR000225 Armadillo [PF00514] (372-400)
  IPR000225 Armadillo [PF00514] (447-486)
  IPR000225 Armadillo [PF00514] (489-527)
  IPR000225 Armadillo [PF00514] (532-569)
  IPR000225 Armadillo [PS50176] (286-314)
  IPR000225 Armadillo [PS50176] (371-413)
  IPR000225 Armadillo [PS50176] (499-527)
  IPR000225 Armadillo [SM00185] (232-273)
  IPR000225 Armadillo [SM00185] (274-315)
  IPR000225 Armadillo [SM00185] (317-358)
  IPR000225 Armadillo [SM00185] (361-400)
  IPR000225 Armadillo [SM00185] (402-444)
  IPR000225 Armadillo [SM00185] (446-486)
  IPR000225 Armadillo [SM00185] (488-528)
  IPR000225 Armadillo [SM00185] (531-571)
  IPR002227 Tyrosinase copper-binding domain [PF00264] (44-129)
  IPR002227 Tyrosinase copper-binding domain [PR00092] (89-100)

Sequence (649 aa):
VICSRAPEYSMRGVLCDGREEGPLLRNPGKHDRNLAVGLPTAANVEFALNLAQYDTGDMDITANMSFRNTLEGFGDPQTGLGSAAKLGMHAAVHVFMNGSMSSVQGSANDPIFILHHAFVDSIYEQWLRRHQPDKSHYPTTNAPIGHNSEYYMAPFIPLYRNGDYFLSSKDMGYEYSYLQDPGHQFIDNVASYLEEVIYATIQEIIANVNSECSEKQMQGCVTARKLLSRERNPPLKEVVEAGLLARFVAFLGRNDDPSLQFEAAWSLTNVASGTSWHTQQVVEHGAVPAFIALLASPMLNISEQAVWALGNIAGDGASYRDALIDCNVIPALLARLTPDAPVGYLRNLTWTLSNLCRNKNPFPRFSAVQQMLPSIIQLLHHSDKSILSDASWAISYLTDGPNERIDVVIKTGVLPRLVELLGFEELAVVASTPALRSIGNIVSGSDLQTQMAIDAGVLAILPKLMRHPKPSVQKEAAWAVSNIAAGPRQQIQQLITCGLLPPLVELLKNGDFKTQREAVWAVTNYTSGGTVEQVVQLVRCGGLEAILSLLHVKDAKTVLVILDAISNIFLAAEKLGEVNKLCLLVEELGGLDRIELLQNHENNAVYRAAQALIEKYFSEDGEDECLKTRATETDFVFGPAEVQKRFDF